Protein 4XJW (pdb70)

Organism: Streptococcus pneumoniae serotype 4 (strain ATCC BAA-334 / TIGR4) (NCBI:txid170187)

Foldseek 3Di:
DFFQAKDFPFFQDLDKDFPQVSPLVSQDDQKKKKKFWWAAQPKDQKAFFKKWAQQAPPFQFQIWTWMAGPLLKTWIWHGAVVVPDTDIDIAGQQDFHDALHGTFTKIKMWIQAPVQQWIWIHIQLRTFDIDHDPDHDRNSPRPRTRTIIGQFYRHNNDTHRGIGITTGMMGMHNHGDDNVVVNPPDGRDQFFDQDFDPAPQNQQDKDQKAWDQAPLLKIKMKIWRFHQFPDFPVAATFIKMWIDNPLPPDIDRIDTQGHDFLADSHNDQQDQDPVANPAGQAFDKYWAFKAWDAFPPLRKIKMKIKTFFTRAGPVPAQFFFAQWDDDPNDTWGFKDFPPDPDGQWTQDPPQFIAGNVVRGTAQWGADLLQFIDGVNHFDKDFHWYWDCVVVHIDIDGDPDIDTAHQSGPPHRIHTHRHMWMWMWIDPPSNPHIDRIDTAGAAPDRTGYHFHWQHYYWDQADPARKIWTWTHDFFWIWIWIDRDRPPHTHTATDGAPGGPAPWRWEWEALDHQKIKIWTWGQPQWIKIWIGNHNRNHIDYIDTDDPAGDANNTAHKYKYWQPDDDPNFTKMWIWAQRDHPFQFFIWIWIWGADPVPRDTDRDWIAGRGRRSWHWGYKYWDQRPVRKIKIFTQRHGPVDSSNIRTTPRGIMRIGHVVSTD

Structure (mmCIF, N/CA/C/O backbone):
data_4XJW
#
_entry.id   4XJW
#
_cell.length_a   75.950
_cell.length_b   82.850
_cell.length_c   116.580
_cell.angle_alpha   90.000
_cell.angle_beta   90.000
_cell.angle_gamma   90.000
#
_symmetry.space_group_name_H-M   'P 21 21 21'
#
loop_
_entity.id
_entity.type
_entity.pdbx_description
1 polymer 'Sialidase B'
2 non-polymer '(1s,3R,4S)-1-[(cyclohexylamino)methyl]-3,4-dihydroxycyclopentanesulfonic acid'
3 non-polymer 'DIMETHYL SULFOXIDE'
4 non-polymer 'PHOSPHATE ION'
5 water water
#
loop_
_atom_site.group_PDB
_atom_site.id
_atom_site.type_symbol
_atom_site.label_atom_id
_atom_site.label_alt_id
_atom_site.label_comp_id
_atom_site.label_asym_id
_atom_site.label_entity_id
_atom_site.label_seq_id
_atom_site.pdbx_PDB_ins_code
_atom_site.Cartn_x
_atom_site.Cartn_y
_atom_site.Cartn_z
_atom_site.occupancy
_atom_site.B_iso_or_equiv
_atom_site.auth_seq_id
_atom_site.auth_comp_id
_atom_site.auth_asym_id
_atom_site.auth_atom_id
_atom_site.pdbx_PDB_model_num
ATOM 1 N N . ILE A 1 1 ? -37.850 -22.383 27.154 1.00 37.09 39 ILE A N 1
ATOM 2 C CA . ILE A 1 1 ? -38.878 -22.007 26.187 1.00 39.65 39 ILE A CA 1
ATOM 3 C C . ILE A 1 1 ? -38.341 -21.963 24.758 1.00 40.55 39 ILE A C 1
ATOM 4 O O . ILE A 1 1 ? -37.162 -22.230 24.510 1.00 41.92 39 ILE A O 1
ATOM 9 N N . SER A 1 2 ? -39.225 -21.619 23.826 1.00 37.59 40 SER A N 1
ATOM 10 C CA . SER A 1 2 ? -38.855 -21.418 22.436 1.00 39.88 40 SER A CA 1
ATOM 11 C C . SER A 1 2 ? -38.717 -19.925 22.173 1.00 36.20 40 SER A C 1
ATOM 12 O O . SER A 1 2 ? -39.412 -19.111 22.785 1.00 34.68 40 SER A O 1
ATOM 15 N N . PRO A 1 3 ? -37.814 -19.555 21.259 1.00 35.50 41 PRO A N 1
ATOM 16 C CA . PRO A 1 3 ? -37.689 -18.144 20.884 1.00 29.34 41 PRO A CA 1
ATOM 17 C C . PRO A 1 3 ? -38.942 -17.631 20.174 1.00 33.90 41 PRO A C 1
ATOM 18 O O . PRO A 1 3 ? -39.551 -18.365 19.397 1.00 35.22 41 PRO A O 1
ATOM 22 N N . ILE A 1 4 ? -39.325 -16.388 20.451 1.00 29.59 42 ILE A N 1
ATOM 23 C CA . ILE A 1 4 ? -40.474 -15.776 19.795 1.00 32.51 42 ILE A CA 1
ATOM 24 C C . ILE A 1 4 ? -40.088 -15.319 18.399 1.00 31.24 42 ILE A C 1
ATOM 25 O O . ILE A 1 4 ? -40.946 -15.010 17.568 1.00 32.61 42 ILE A O 1
ATOM 30 N N . PHE A 1 5 ? -38.782 -15.264 18.159 1.00 27.24 43 PHE A N 1
ATOM 31 C CA . PHE A 1 5 ? -38.242 -14.894 16.862 1.00 24.13 43 PHE A CA 1
ATOM 32 C C . PHE A 1 5 ? -36.891 -15.569 16.697 1.00 28.64 43 PHE A C 1
ATOM 33 O O . PHE A 1 5 ? -36.138 -15.718 17.665 1.00 26.46 43 PHE A O 1
ATOM 41 N N . GLN A 1 6 ? -36.595 -15.981 15.470 1.00 26.79 44 GLN A N 1
ATOM 42 C CA . GLN A 1 6 ? -35.332 -16.617 15.168 1.00 24.99 44 GLN A CA 1
ATOM 43 C C . GLN A 1 6 ? -35.039 -16.522 13.682 1.00 32.51 44 GLN A C 1
ATOM 44 O O . GLN A 1 6 ? -35.798 -17.034 12.858 1.00 33.64 44 GLN A O 1
ATOM 50 N N . GLY A 1 7 ? -33.941 -15.855 13.340 1.00 25.83 45 GLY A N 1
ATOM 51 C CA . GLY A 1 7 ? -33.570 -15.665 11.949 1.00 27.62 45 GLY A CA 1
ATOM 52 C C . GLY A 1 7 ? -32.066 -15.632 11.801 1.00 31.07 45 GLY A C 1
ATOM 53 O O . GLY A 1 7 ? -31.351 -15.483 12.792 1.00 31.41 45 GLY A O 1
ATOM 54 N N . GLY A 1 8 ? -31.573 -15.758 10.575 1.00 27.86 46 GLY A N 1
ATOM 55 C CA . GLY A 1 8 ? -30.138 -15.787 10.382 1.00 27.43 46 GLY A CA 1
ATOM 56 C C . GLY A 1 8 ? -29.622 -15.472 8.995 1.00 32.13 46 GLY A C 1
ATOM 57 O O . GLY A 1 8 ? -30.387 -15.127 8.098 1.00 33.95 46 GLY A O 1
ATOM 58 N N . SER A 1 9 ? -28.306 -15.601 8.837 1.00 27.85 47 SER A N 1
ATOM 59 C CA . SER A 1 9 ? -27.614 -15.259 7.603 1.00 32.31 47 SER A CA 1
ATOM 60 C C . SER A 1 9 ? -27.954 -13.837 7.176 1.00 28.96 47 SER A C 1
ATOM 61 O O . SER A 1 9 ? -28.369 -13.602 6.039 1.00 38.30 47 SER A O 1
ATOM 64 N N . TYR A 1 10 ? -27.801 -12.896 8.107 1.00 21.49 48 TYR A N 1
ATOM 65 C CA . TYR A 1 10 ? -27.985 -11.479 7.809 1.00 23.05 48 TYR A CA 1
ATOM 66 C C . TYR A 1 10 ? -26.643 -10.823 7.521 1.00 26.78 48 TYR A C 1
ATOM 67 O O . TYR A 1 10 ? -25.749 -10.821 8.367 1.00 26.45 48 TYR A O 1
ATOM 76 N N . GLN A 1 11 ? -26.505 -10.271 6.323 1.00 23.07 49 GLN A N 1
ATOM 77 C CA . GLN A 1 11 ? -25.323 -9.508 5.981 1.00 20.82 49 GLN A CA 1
ATOM 78 C C . GLN A 1 11 ? -25.556 -8.058 6.371 1.00 25.19 49 GLN A C 1
ATOM 79 O O . GLN A 1 11 ? -26.508 -7.433 5.907 1.00 28.59 49 GLN A O 1
ATOM 85 N N . LEU A 1 12 ? -24.701 -7.540 7.245 1.00 25.33 50 LEU A N 1
ATOM 86 C CA . LEU A 1 12 ? -24.761 -6.143 7.639 1.00 23.68 50 LEU A CA 1
ATOM 87 C C . LEU A 1 12 ? -23.724 -5.379 6.824 1.00 23.99 50 LEU A C 1
ATOM 88 O O . LEU A 1 12 ? -22.530 -5.398 7.130 1.00 21.48 50 LEU A O 1
ATOM 93 N N . ASN A 1 13 ? -24.178 -4.731 5.755 1.00 24.83 51 ASN A N 1
ATOM 94 C CA . ASN A 1 13 ? -23.277 -3.958 4.918 1.00 28.60 51 ASN A CA 1
ATOM 95 C C . ASN A 1 13 ? -23.652 -2.487 4.914 1.00 27.84 51 ASN A C 1
ATOM 96 O O . ASN A 1 13 ? -24.128 -1.965 3.905 1.00 28.64 51 ASN A O 1
ATOM 101 N N . ASN A 1 14 ? -23.421 -1.830 6.049 1.00 23.31 52 ASN A N 1
ATOM 102 C CA . ASN A 1 14 ? -23.783 -0.428 6.249 1.00 22.84 52 ASN A CA 1
ATOM 103 C C . ASN A 1 14 ? -25.179 -0.099 5.740 1.00 24.64 52 ASN A C 1
ATOM 104 O O . ASN A 1 14 ? -25.383 0.875 5.016 1.00 24.24 52 ASN A O 1
ATOM 109 N N . LYS A 1 15 ? -26.132 -0.944 6.115 1.00 22.36 53 LYS A N 1
ATOM 110 C CA . LYS A 1 15 ? -27.524 -0.765 5.734 1.00 24.67 53 LYS A CA 1
ATOM 111 C C . LYS A 1 15 ? -28.422 -1.541 6.680 1.00 25.72 53 LYS A C 1
ATOM 112 O O . LYS A 1 15 ? -28.308 -2.761 6.790 1.00 25.08 53 LYS A O 1
ATOM 118 N N . SER A 1 16 ? -29.312 -0.825 7.360 1.00 21.82 54 SER A N 1
ATOM 119 C CA . SER A 1 16 ? -30.193 -1.430 8.344 1.00 21.43 54 SER A CA 1
ATOM 120 C C . SER A 1 16 ? -31.106 -2.472 7.710 1.00 27.95 54 SER A C 1
ATOM 121 O O . SER A 1 16 ? -31.484 -2.362 6.541 1.00 29.06 54 SER A O 1
ATOM 124 N N . ILE A 1 17 ? -31.441 -3.491 8.491 1.00 22.41 55 ILE A N 1
ATOM 125 C CA . ILE A 1 17 ? -32.415 -4.495 8.096 1.00 20.58 55 ILE A CA 1
ATOM 126 C C . ILE A 1 17 ? -33.580 -4.416 9.079 1.00 26.60 55 ILE A C 1
ATOM 127 O O . ILE A 1 17 ? -33.377 -4.538 10.287 1.00 21.06 55 ILE A O 1
ATOM 132 N N . ASP A 1 18 ? -34.784 -4.174 8.560 1.00 19.65 56 ASP A N 1
ATOM 133 C CA . ASP A 1 18 ? -35.991 -4.065 9.371 1.00 18.93 56 ASP A CA 1
ATOM 134 C C . ASP A 1 18 ? -36.536 -5.459 9.640 1.00 21.25 56 ASP A C 1
ATOM 135 O O . ASP A 1 18 ? -36.767 -6.225 8.703 1.00 22.66 56 ASP A O 1
ATOM 140 N N . ILE A 1 19 ? -36.724 -5.797 10.915 1.00 22.02 57 ILE A N 1
ATOM 141 C CA . ILE A 1 19 ? -37.358 -7.060 11.294 1.00 20.06 57 ILE A CA 1
ATOM 142 C C . ILE A 1 19 ? -38.591 -6.811 12.169 1.00 20.99 57 ILE A C 1
ATOM 143 O O . ILE A 1 19 ? -39.013 -7.676 12.944 1.00 22.55 57 ILE A O 1
ATOM 148 N N . SER A 1 20 ? -39.169 -5.619 12.026 1.00 20.53 58 SER A N 1
ATOM 149 C CA . SER A 1 20 ? -40.302 -5.189 12.843 1.00 20.79 58 SER A CA 1
ATOM 150 C C . SER A 1 20 ? -41.499 -6.138 12.799 1.00 24.78 58 SER A C 1
ATOM 151 O O . SER A 1 20 ? -42.039 -6.508 13.841 1.00 27.62 58 SER A O 1
ATOM 154 N N . SER A 1 21 ? -41.910 -6.530 11.597 1.00 26.26 59 SER A N 1
ATOM 155 C CA . SER A 1 21 ? -43.101 -7.358 11.436 1.00 30.05 59 SER A CA 1
ATOM 156 C C . SER A 1 21 ? -42.934 -8.737 12.072 1.00 32.12 59 SER A C 1
ATOM 157 O O . SER A 1 21 ? -43.913 -9.369 12.477 1.00 34.05 59 SER A O 1
ATOM 160 N N . LEU A 1 22 ? -41.688 -9.191 12.163 1.00 30.15 60 LEU A N 1
ATOM 161 C CA . LEU A 1 22 ? -41.383 -10.528 12.660 1.00 32.90 60 LEU A CA 1
ATOM 162 C C . LEU A 1 22 ? -41.233 -10.576 14.179 1.00 28.09 60 LEU A C 1
ATOM 163 O O . LEU A 1 22 ? -41.116 -11.653 14.763 1.00 33.29 60 LEU A O 1
ATOM 168 N N . LEU A 1 23 ? -41.246 -9.411 14.820 1.00 29.11 61 LEU A N 1
ATOM 169 C CA . LEU A 1 23 ? -40.797 -9.328 16.205 1.00 23.52 61 LEU A CA 1
ATOM 170 C C . LEU A 1 23 ? -41.698 -8.503 17.134 1.00 22.15 61 LEU A C 1
ATOM 171 O O . LEU A 1 23 ? -42.003 -8.931 18.244 1.00 23.17 61 LEU A O 1
ATOM 176 N N . LEU A 1 24 ? -42.143 -7.332 16.684 1.00 25.97 62 LEU A N 1
ATOM 177 C CA . LEU A 1 24 ? -42.787 -6.382 17.595 1.00 22.90 62 LEU A CA 1
ATOM 178 C C . LEU A 1 24 ? -44.090 -6.844 18.260 1.00 29.32 62 LEU A C 1
ATOM 179 O O . LEU A 1 24 ? -44.336 -6.541 19.431 1.00 27.65 62 LEU A O 1
ATOM 184 N N . ASP A 1 25 ? -44.923 -7.573 17.528 1.00 29.93 63 ASP A N 1
ATOM 185 C CA . ASP A 1 25 ? -46.159 -8.082 18.118 1.00 31.65 63 ASP A CA 1
ATOM 186 C C . ASP A 1 25 ? -45.897 -9.226 19.103 1.00 31.40 63 ASP A C 1
ATOM 187 O O . ASP A 1 25 ? -46.726 -9.521 19.970 1.00 32.36 63 ASP A O 1
ATOM 192 N N . LYS A 1 26 ? -44.732 -9.855 18.976 1.00 31.07 64 LYS A N 1
ATOM 193 C CA . LYS A 1 26 ? -44.376 -10.998 19.809 1.00 31.37 64 LYS A CA 1
ATOM 194 C C . LYS A 1 26 ? -43.769 -10.571 21.141 1.00 28.32 64 LYS A C 1
ATOM 195 O O . LYS A 1 26 ? -43.774 -11.341 22.101 1.00 29.13 64 LYS A O 1
ATOM 201 N N . LEU A 1 27 ? -43.215 -9.360 21.191 1.00 22.00 65 LEU A N 1
ATOM 202 C CA . LEU A 1 27 ? -42.591 -8.880 22.419 1.00 19.01 65 LEU A CA 1
ATOM 203 C C . LEU A 1 27 ? -43.633 -8.754 23.517 1.00 26.95 65 LEU A C 1
ATOM 204 O O . LEU A 1 27 ? -44.628 -8.052 23.354 1.00 28.84 65 LEU A O 1
ATOM 209 N N . SER A 1 28 ? -43.396 -9.439 24.632 1.00 21.87 66 SER A N 1
ATOM 210 C CA . SER A 1 28 ? -44.399 -9.581 25.677 1.00 18.93 66 SER A CA 1
ATOM 211 C C . SER A 1 28 ? -43.760 -9.711 27.052 1.00 17.41 66 SER A C 1
ATOM 212 O O . SER A 1 28 ? -42.797 -10.459 27.224 1.00 17.38 66 SER A O 1
ATOM 215 N N . GLY A 1 29 ? -44.307 -9.000 28.035 1.00 17.46 67 GLY A N 1
ATOM 216 C CA . GLY A 1 29 ? -43.789 -9.087 29.382 1.00 16.48 67 GLY A CA 1
ATOM 217 C C . GLY A 1 29 ? -42.553 -8.221 29.500 1.00 17.46 67 GLY A C 1
ATOM 218 O O . GLY A 1 29 ? -42.104 -7.617 28.515 1.00 18.14 67 GLY A O 1
ATOM 219 N N . GLU A 1 30 ? -41.992 -8.175 30.702 1.00 18.96 68 GLU A N 1
ATOM 220 C CA . GLU A 1 30 ? -40.937 -7.217 31.000 1.00 17.91 68 GLU A CA 1
ATOM 221 C C . GLU A 1 30 ? -39.530 -7.802 30.995 1.00 19.61 68 GLU A C 1
ATOM 222 O O . GLU A 1 30 ? -38.552 -7.072 31.199 1.00 20.65 68 GLU A O 1
ATOM 228 N N . SER A 1 31 ? -39.426 -9.103 30.760 1.00 19.11 69 SER A N 1
ATOM 229 C CA . SER A 1 31 ? -38.128 -9.763 30.724 1.00 16.55 69 SER A CA 1
ATOM 230 C C . SER A 1 31 ? -37.842 -10.357 29.354 1.00 17.26 69 SER A C 1
ATOM 231 O O . SER A 1 31 ? -38.699 -11.016 28.760 1.00 18.11 69 SER A O 1
ATOM 234 N N . GLN A 1 32 ? -36.626 -10.143 28.862 1.00 16.35 70 GLN A N 1
ATOM 235 C CA . GLN A 1 32 ? -36.237 -10.643 27.546 1.00 15.12 70 GLN A C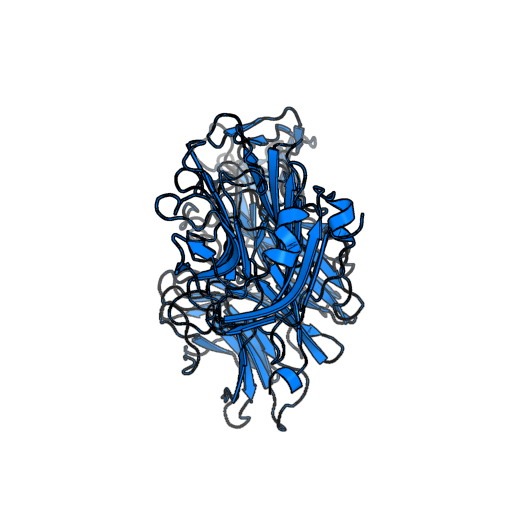A 1
ATOM 236 C C . GLN A 1 32 ? -34.800 -11.138 27.551 1.00 15.61 70 GLN A C 1
ATOM 237 O O . GLN A 1 32 ? -33.973 -10.685 28.342 1.00 17.41 70 GLN A O 1
ATOM 243 N N . THR A 1 33 ? -34.514 -12.073 26.657 1.00 14.91 71 THR A N 1
ATOM 244 C CA . THR A 1 33 ? -33.152 -12.520 26.429 1.00 13.35 71 THR A CA 1
ATOM 245 C C . THR A 1 33 ? -32.898 -12.460 24.941 1.00 17.03 71 THR A C 1
ATOM 246 O O . THR A 1 33 ? -33.725 -12.918 24.151 1.00 16.61 71 THR A O 1
ATOM 250 N N . VAL A 1 34 ? -31.763 -11.879 24.560 1.00 14.60 72 VAL A N 1
ATOM 251 C CA . VAL A 1 34 ? -31.342 -11.845 23.164 1.00 15.00 72 VAL A CA 1
ATOM 252 C C . VAL A 1 34 ? -30.128 -12.756 23.014 1.00 17.80 72 VAL A C 1
ATOM 253 O O . VAL A 1 34 ? -29.166 -12.637 23.770 1.00 14.65 72 VAL A O 1
ATOM 257 N N . VAL A 1 35 ? -30.181 -13.687 22.063 1.00 13.16 73 VAL A N 1
ATOM 258 C CA . VAL A 1 35 ? -29.018 -14.500 21.738 1.00 12.86 73 VAL A CA 1
ATOM 259 C C . VAL A 1 35 ? -28.602 -14.200 20.310 1.00 18.17 73 VAL A C 1
ATOM 260 O O . VAL A 1 35 ? -29.416 -14.278 19.384 1.00 21.51 73 VAL A O 1
ATOM 264 N N . MET A 1 36 ? -27.342 -13.824 20.133 1.00 15.15 74 MET A N 1
ATOM 265 C CA . MET A 1 36 ? -26.854 -13.379 18.833 1.00 18.32 74 MET A CA 1
ATOM 266 C C . MET A 1 36 ? -25.513 -14.021 18.525 1.00 19.04 74 MET A C 1
ATOM 267 O O . MET A 1 36 ? -24.556 -13.854 19.278 1.00 20.76 74 MET A O 1
ATOM 272 N N . LYS A 1 37 ? -25.445 -14.765 17.428 1.00 15.73 75 LYS A N 1
ATOM 273 C CA . LYS A 1 37 ? -24.169 -15.242 16.913 1.00 14.15 75 LYS A CA 1
ATOM 274 C C . LYS A 1 37 ? -23.773 -14.353 15.746 1.00 17.59 75 LYS A C 1
ATOM 275 O O . LYS A 1 37 ? -24.506 -14.254 14.754 1.00 19.09 75 LYS A O 1
ATOM 281 N N . PHE A 1 38 ? -22.636 -13.672 15.869 1.00 13.41 76 PHE A N 1
ATOM 282 C CA . PHE A 1 38 ? -22.272 -12.672 14.870 1.00 14.76 76 PHE A CA 1
ATOM 283 C C . PHE A 1 38 ? -20.774 -12.587 14.614 1.00 14.95 76 PHE A C 1
ATOM 284 O O . PHE A 1 38 ? -19.948 -12.946 15.467 1.00 15.40 76 PHE A O 1
ATOM 292 N N . LYS A 1 39 ? -20.435 -12.096 13.429 1.00 14.15 77 LYS A N 1
ATOM 293 C CA . LYS A 1 39 ? -19.056 -11.897 13.035 1.00 13.92 77 LYS A CA 1
ATOM 294 C C . LYS A 1 39 ? -18.863 -10.439 12.698 1.00 15.42 77 LYS A C 1
ATOM 295 O O . LYS A 1 39 ? -19.760 -9.797 12.137 1.00 16.78 77 LYS A O 1
ATOM 301 N N . ALA A 1 40 ? -17.695 -9.908 13.044 1.00 15.35 78 ALA A N 1
ATOM 302 C CA . ALA A 1 40 ? -17.335 -8.546 12.680 1.00 13.83 78 ALA A CA 1
ATOM 303 C C . ALA A 1 40 ? -15.825 -8.440 12.643 1.00 16.85 78 ALA A C 1
ATOM 304 O O . ALA A 1 40 ? -15.190 -8.145 13.657 1.00 17.08 78 ALA A O 1
ATOM 306 N N . ASP A 1 41 ? -15.249 -8.682 11.473 1.00 18.07 79 ASP A N 1
ATOM 307 C CA . ASP A 1 41 ? -13.802 -8.645 11.335 1.00 18.10 79 ASP A CA 1
ATOM 308 C C . ASP A 1 41 ? -13.316 -7.337 10.720 1.00 19.35 79 ASP A C 1
ATOM 309 O O . ASP A 1 41 ? -12.112 -7.079 10.665 1.00 26.26 79 ASP A O 1
ATOM 314 N N . LYS A 1 42 ? -14.258 -6.514 10.263 1.00 17.22 80 LYS A N 1
ATOM 315 C CA . LYS A 1 42 ? -13.954 -5.159 9.807 1.00 20.95 80 LYS A CA 1
ATOM 316 C C . LYS A 1 42 ? -15.001 -4.170 10.319 1.00 20.96 80 LYS A C 1
ATOM 317 O O . LYS A 1 42 ? -15.650 -3.474 9.528 1.00 25.08 80 LYS A O 1
ATOM 323 N N . PRO A 1 43 ? -15.165 -4.086 11.653 1.00 17.62 81 PRO A N 1
ATOM 324 C CA . PRO A 1 43 ? -16.236 -3.242 12.199 1.00 15.73 81 PRO A CA 1
ATOM 325 C C . PRO A 1 43 ? -15.978 -1.751 12.011 1.00 15.60 81 PRO A C 1
ATOM 326 O O . PRO A 1 43 ? -14.829 -1.323 11.943 1.00 19.09 81 PRO A O 1
ATOM 330 N N . ASN A 1 44 ? -17.051 -0.971 11.943 1.00 16.70 82 ASN A N 1
ATOM 331 C CA . ASN A 1 44 ? -16.934 0.483 12.003 1.00 18.82 82 ASN A CA 1
ATOM 332 C C . ASN A 1 44 ? -16.566 0.880 13.435 1.00 18.96 82 ASN A C 1
ATOM 333 O O . ASN A 1 44 ? -16.633 0.038 14.336 1.00 18.29 82 ASN A O 1
ATOM 338 N N . SER A 1 45 ? -16.173 2.135 13.663 1.00 19.46 83 SER A N 1
ATOM 339 C CA . SER A 1 45 ? -15.692 2.534 14.990 1.00 18.05 83 SER A CA 1
ATOM 340 C C . SER A 1 45 ? -16.739 2.326 16.096 1.00 15.78 83 SER A C 1
ATOM 341 O O . SER A 1 45 ? -16.402 1.898 17.205 1.00 16.71 83 SER A O 1
ATOM 344 N N . LEU A 1 46 ? -17.999 2.610 15.773 1.00 17.13 84 LEU A N 1
ATOM 345 C CA . LEU A 1 46 ? -19.134 2.379 16.668 1.00 14.22 84 LEU A CA 1
ATOM 346 C C . LEU A 1 46 ? -20.305 1.910 15.819 1.00 16.63 84 LEU A C 1
ATOM 347 O O . LEU A 1 46 ? -20.689 2.589 14.865 1.00 18.25 84 LEU A O 1
ATOM 352 N N . GLN A 1 47 ? -20.864 0.747 16.148 1.00 14.05 85 GLN A N 1
ATOM 353 C CA . GLN A 1 47 ? -21.967 0.202 15.369 1.00 15.69 85 GLN A CA 1
ATOM 354 C C . GLN A 1 47 ? -22.956 -0.580 16.218 1.00 16.93 85 GLN A C 1
ATOM 355 O O . GLN A 1 47 ? -22.560 -1.297 17.142 1.00 13.94 85 GLN A O 1
ATOM 361 N N . ALA A 1 48 ? -24.244 -0.415 15.908 1.00 15.28 86 ALA A N 1
ATOM 362 C CA . ALA A 1 48 ? -25.301 -1.170 16.572 1.00 16.59 86 ALA A CA 1
ATOM 363 C C . ALA A 1 48 ? -25.525 -2.495 15.859 1.00 17.11 86 ALA A C 1
ATOM 364 O O . ALA A 1 48 ? -25.614 -2.541 14.626 1.00 18.28 86 ALA A O 1
ATOM 366 N N . LEU A 1 49 ? -25.609 -3.576 16.629 1.00 15.08 87 LEU A N 1
ATOM 367 C CA . LEU A 1 49 ? -25.912 -4.875 16.064 1.00 16.06 87 LEU A CA 1
ATOM 368 C C . LEU A 1 49 ? -27.426 -5.093 16.028 1.00 16.32 87 LEU A C 1
ATOM 369 O O . LEU A 1 49 ? -27.963 -5.672 15.079 1.00 16.23 87 LEU A O 1
ATOM 374 N N . PHE A 1 50 ? -28.108 -4.607 17.060 1.00 15.07 88 PHE A N 1
ATOM 375 C CA . PHE A 1 50 ? -29.541 -4.809 17.229 1.00 13.87 88 PHE A CA 1
ATOM 376 C C . PHE A 1 50 ? -30.118 -3.569 17.870 1.00 17.93 88 PHE A C 1
ATOM 377 O O . PHE A 1 50 ? -29.526 -3.016 18.800 1.00 16.87 88 PHE A O 1
ATOM 385 N N . GLY A 1 51 ? -31.266 -3.127 17.361 1.00 17.64 89 GLY A N 1
ATOM 386 C CA . GLY A 1 51 ? -31.956 -1.972 17.903 1.00 18.68 89 GLY A CA 1
ATOM 387 C C . GLY A 1 51 ? -33.457 -2.184 18.008 1.00 17.78 89 GLY A C 1
ATOM 388 O O . GLY A 1 51 ? -34.077 -2.831 17.154 1.00 21.41 89 GLY A O 1
ATOM 389 N N . LEU A 1 52 ? -34.031 -1.669 19.088 1.00 14.66 90 LEU A N 1
ATOM 390 C CA . LEU A 1 52 ? -35.476 -1.583 19.256 1.00 14.66 90 LEU A CA 1
ATOM 391 C C . LEU A 1 52 ? -35.773 -0.128 19.562 1.00 15.72 90 LEU A C 1
ATOM 392 O O . LEU A 1 52 ? -35.337 0.384 20.597 1.00 18.72 90 LEU A O 1
ATOM 397 N N . SER A 1 53 ? -36.505 0.560 18.695 1.00 16.08 91 SER A N 1
ATOM 398 C CA . SER A 1 53 ? -36.660 1.990 18.918 1.00 17.15 91 SER A CA 1
ATOM 399 C C . SER A 1 53 ? -38.049 2.534 18.652 1.00 17.54 91 SER A C 1
ATOM 400 O O . SER A 1 53 ? -38.807 1.981 17.864 1.00 17.85 91 SER A O 1
ATOM 403 N N . ASN A 1 54 ? -38.362 3.645 19.313 1.00 17.86 92 ASN A N 1
ATOM 404 C CA . ASN A 1 54 ? -39.422 4.527 18.855 1.00 22.10 92 ASN A CA 1
ATOM 405 C C . ASN A 1 54 ? -38.791 5.369 17.756 1.00 17.60 92 ASN A C 1
ATOM 406 O O . ASN A 1 54 ? -37.900 6.179 18.021 1.00 18.62 92 ASN A O 1
ATOM 411 N N . SER A 1 55 ? -39.243 5.175 16.522 1.00 20.57 93 SER A N 1
ATOM 412 C CA . SER A 1 55 ? -38.610 5.821 15.379 1.00 17.94 93 SER A CA 1
ATOM 413 C C . SER A 1 55 ? -39.230 7.169 15.012 1.00 19.47 93 SER A C 1
ATOM 414 O O . SER A 1 55 ? -38.842 7.775 14.020 1.00 19.63 93 SER A O 1
ATOM 417 N N . LYS A 1 56 ? -40.186 7.637 15.807 1.00 19.81 94 LYS A N 1
ATOM 418 C CA . LYS A 1 56 ? -40.918 8.857 15.463 1.00 23.97 94 LYS A CA 1
ATOM 419 C C . LYS A 1 56 ? -40.140 10.131 15.763 1.00 23.13 94 LYS A C 1
ATOM 420 O O . LYS A 1 56 ? -39.309 10.171 16.674 1.00 21.36 94 LYS A O 1
ATOM 426 N N . ALA A 1 57 ? -40.420 11.180 14.992 1.00 23.19 95 ALA A N 1
ATOM 427 C CA . ALA A 1 57 ? -39.837 12.490 15.255 1.00 20.39 95 ALA A CA 1
ATOM 428 C C . ALA A 1 57 ? -40.171 12.891 16.685 1.00 17.20 95 ALA A C 1
ATOM 429 O O . ALA A 1 57 ? -41.292 12.676 17.140 1.00 20.84 95 ALA A O 1
ATOM 431 N N . GLY A 1 58 ? -39.194 13.446 17.397 1.00 16.97 96 GLY A N 1
ATOM 432 C CA . GLY A 1 58 ? -39.402 13.866 18.773 1.00 19.11 96 GLY A CA 1
ATOM 433 C C . GLY A 1 58 ? -39.080 12.808 19.818 1.00 20.87 96 GLY A C 1
ATOM 434 O O . GLY A 1 58 ? -39.115 13.093 21.017 1.00 18.86 96 GLY A O 1
ATOM 435 N N . PHE A 1 59 ? -38.777 11.586 19.378 1.00 19.88 97 PHE A N 1
ATOM 436 C CA . PHE A 1 59 ? -38.529 10.489 20.319 1.00 19.22 97 PHE A CA 1
ATOM 437 C C . PHE A 1 59 ? -37.184 9.804 20.084 1.00 16.28 97 PHE A C 1
ATOM 438 O O . PHE A 1 59 ? -37.070 8.581 20.244 1.00 17.63 97 PHE A O 1
ATOM 446 N N . LYS A 1 60 ? -36.168 10.582 19.717 1.00 16.80 98 LYS A N 1
ATOM 447 C CA . LYS A 1 60 ? -34.893 9.997 19.325 1.00 18.41 98 LYS A CA 1
ATOM 448 C C . LYS A 1 60 ? -34.161 9.343 20.493 1.00 19.13 98 LYS A C 1
ATOM 449 O O . LYS A 1 60 ? -33.256 8.545 20.273 1.00 18.10 98 LYS A O 1
ATOM 455 N N . ASN A 1 61 ? -34.546 9.676 21.724 1.00 15.00 99 ASN A N 1
ATOM 456 C CA . ASN A 1 61 ? -33.923 9.071 22.901 1.00 19.05 99 ASN A CA 1
ATOM 457 C C . ASN A 1 61 ? -34.777 7.982 23.533 1.00 15.70 99 ASN A C 1
ATOM 458 O O . ASN A 1 61 ? -34.706 7.734 24.737 1.00 16.87 99 ASN A O 1
ATOM 463 N N . ASN A 1 62 ? -35.600 7.339 22.711 1.00 13.23 100 ASN A N 1
ATOM 464 C CA . ASN A 1 62 ? -36.396 6.219 23.158 1.00 14.87 100 ASN A CA 1
ATOM 465 C C . ASN A 1 62 ? -35.984 4.984 22.382 1.00 16.65 100 ASN A C 1
ATOM 466 O O . ASN A 1 62 ? -36.564 4.682 21.333 1.00 17.32 100 ASN A O 1
ATOM 471 N N . TYR A 1 63 ? -34.975 4.271 22.883 1.00 13.22 101 TYR A N 1
ATOM 472 C CA . TYR A 1 63 ? -34.511 3.062 22.210 1.00 16.22 101 TYR A CA 1
ATOM 473 C C . TYR A 1 63 ? -33.672 2.166 23.095 1.00 15.80 101 TYR A C 1
ATOM 474 O O . TYR A 1 63 ? -33.135 2.596 24.120 1.00 14.83 101 TYR A O 1
ATOM 483 N N . PHE A 1 64 ? -33.593 0.911 22.665 1.00 13.59 102 PHE A N 1
ATOM 484 C CA . PHE A 1 64 ? -32.679 -0.079 23.202 1.00 14.49 102 PHE A CA 1
ATOM 485 C C . PHE A 1 64 ? -31.721 -0.462 22.092 1.00 14.18 102 PHE A C 1
ATOM 486 O O . PHE A 1 64 ? -32.121 -0.615 20.935 1.00 16.66 102 PHE A O 1
ATOM 494 N N . SER A 1 65 ? -30.452 -0.625 22.431 1.00 12.70 103 SER A N 1
ATOM 495 C CA . SER A 1 65 ? -29.493 -1.061 21.433 1.00 13.10 103 SER A CA 1
ATOM 496 C C . SER A 1 65 ? -28.451 -1.966 22.058 1.00 13.28 103 SER A C 1
ATOM 497 O O . SER A 1 65 ? -28.123 -1.817 23.240 1.00 14.17 103 SER A O 1
ATOM 500 N N . ILE A 1 66 ? -27.980 -2.932 21.271 1.00 11.45 104 ILE A N 1
ATOM 501 C CA . ILE A 1 66 ? -26.763 -3.671 21.579 1.00 11.08 104 ILE A CA 1
ATOM 502 C C . ILE A 1 66 ? -25.708 -3.162 20.600 1.00 13.79 104 ILE A C 1
ATOM 503 O O . ILE A 1 66 ? -25.877 -3.275 19.384 1.00 13.60 104 ILE A O 1
ATOM 508 N N . PHE A 1 67 ? -24.630 -2.580 21.117 1.00 11.83 105 PHE A N 1
ATOM 509 C CA . PHE A 1 67 ? -23.609 -1.997 20.240 1.00 12.15 105 PHE A CA 1
ATOM 510 C C . PHE A 1 67 ? -22.220 -2.567 20.503 1.00 9.97 105 PHE A C 1
ATOM 511 O O . PHE A 1 67 ? -21.981 -3.220 21.533 1.00 10.18 105 PHE A O 1
ATOM 519 N N . MET A 1 68 ? -21.313 -2.319 19.562 1.00 9.34 106 MET A N 1
ATOM 520 C CA . MET A 1 68 ? -19.905 -2.645 19.734 1.00 10.59 106 MET A CA 1
ATOM 521 C C . MET A 1 68 ? -19.037 -1.515 19.204 1.00 12.57 106 MET A C 1
ATOM 522 O O . MET A 1 68 ? -19.510 -0.615 18.491 1.00 13.61 106 MET A O 1
ATOM 527 N N . ARG A 1 69 ? -17.761 -1.572 19.552 1.00 11.74 107 ARG A N 1
ATOM 528 C CA . ARG A 1 69 ? -16.777 -0.613 19.064 1.00 10.69 107 ARG A CA 1
ATOM 529 C C . ARG A 1 69 ? -15.640 -1.372 18.414 1.00 10.94 107 ARG A C 1
ATOM 530 O O . ARG A 1 69 ? -15.446 -2.565 18.686 1.00 13.01 107 ARG A O 1
ATOM 538 N N . ASP A 1 70 ? -14.885 -0.693 17.557 1.00 15.08 108 ASP A N 1
ATOM 539 C CA . ASP A 1 70 ? -13.787 -1.366 16.873 1.00 13.16 108 ASP A CA 1
ATOM 540 C C . ASP A 1 70 ? -12.595 -1.664 17.797 1.00 12.62 108 ASP A C 1
ATOM 541 O O . ASP A 1 70 ? -11.588 -2.212 17.359 1.00 14.00 108 ASP A O 1
ATOM 546 N N . SER A 1 71 ? -12.736 -1.305 19.072 1.00 10.84 109 SER A N 1
ATOM 547 C CA . SER A 1 71 ? -11.774 -1.646 20.116 1.00 12.48 109 SER A CA 1
ATOM 548 C C . SER A 1 71 ? -12.080 -3.024 20.674 1.00 12.45 109 SER A C 1
ATOM 549 O O . SER A 1 71 ? -11.272 -3.591 21.404 1.00 13.46 109 SER A O 1
ATOM 552 N N . GLY A 1 72 ? -13.260 -3.544 20.348 1.00 13.07 110 GLY A N 1
ATOM 553 C CA . GLY A 1 72 ? -13.699 -4.817 20.890 1.00 9.58 110 GLY A CA 1
ATOM 554 C C . GLY A 1 72 ? -14.665 -4.666 22.055 1.00 10.45 110 GLY A C 1
ATOM 555 O O . GLY A 1 72 ? -15.103 -5.671 22.621 1.00 11.05 110 GLY A O 1
ATOM 556 N N . GLU A 1 73 ? -14.990 -3.423 22.419 1.00 9.97 111 GLU A N 1
ATOM 557 C CA . GLU A 1 73 ? -15.969 -3.152 23.466 1.00 12.54 111 GLU A CA 1
ATOM 558 C C . GLU A 1 73 ? -17.370 -3.595 23.039 1.00 9.82 111 GLU A C 1
ATOM 559 O O . GLU A 1 73 ? -17.732 -3.470 21.870 1.00 11.13 111 GLU A O 1
ATOM 565 N N . ILE A 1 74 ? -18.149 -4.116 23.982 1.00 8.01 112 ILE A N 1
ATOM 566 C CA . ILE A 1 74 ? -19.559 -4.413 23.757 1.00 11.59 112 ILE A CA 1
ATOM 567 C C . ILE A 1 74 ? -20.376 -3.633 24.783 1.00 11.99 112 ILE A C 1
ATOM 568 O O . ILE A 1 74 ? -19.921 -3.411 25.909 1.00 11.46 112 ILE A O 1
ATOM 573 N N . GLY A 1 75 ? -21.583 -3.213 24.407 1.00 11.20 113 GLY A N 1
ATOM 574 C CA . GLY A 1 75 ? -22.430 -2.509 25.344 1.00 10.79 113 GLY A CA 1
ATOM 575 C C . GLY A 1 75 ? -23.887 -2.501 24.949 1.00 10.87 113 GLY A C 1
ATOM 576 O O . GLY A 1 75 ? -24.267 -3.024 23.886 1.00 11.57 113 GLY A O 1
ATOM 577 N N . VAL A 1 76 ? -24.704 -1.943 25.840 1.00 10.08 114 VAL A N 1
ATOM 578 C CA . VAL A 1 76 ? -26.113 -1.702 25.555 1.00 11.24 114 VAL A CA 1
ATOM 579 C C . VAL A 1 76 ? -26.497 -0.293 25.986 1.00 11.77 114 VAL A C 1
ATOM 580 O O . VAL A 1 76 ? -25.894 0.290 26.893 1.00 11.56 114 VAL A O 1
ATOM 584 N N . GLU A 1 77 ? -27.520 0.236 25.321 1.00 13.82 115 GLU A N 1
ATOM 585 C CA . GLU A 1 77 ? -28.188 1.452 25.740 1.00 14.27 115 GLU A CA 1
ATOM 586 C C . GLU A 1 77 ? -29.649 1.100 25.996 1.00 12.38 115 GLU A C 1
ATOM 587 O O . GLU A 1 77 ? -30.238 0.305 25.259 1.00 14.21 115 GLU A O 1
ATOM 593 N N . ILE A 1 78 ? -30.221 1.669 27.056 1.00 13.33 116 ILE A N 1
ATOM 594 C CA . ILE A 1 78 ? -31.639 1.480 27.353 1.00 11.52 116 ILE A CA 1
ATOM 595 C C . ILE A 1 78 ? -32.194 2.836 27.753 1.00 18.03 116 ILE A C 1
ATOM 596 O O . ILE A 1 78 ? -31.861 3.361 28.820 1.00 17.21 116 ILE A O 1
ATOM 601 N N . ARG A 1 79 ? -33.016 3.423 26.882 1.00 15.88 117 ARG A N 1
ATOM 602 C CA . ARG A 1 79 ? -33.373 4.833 27.025 1.00 16.70 117 ARG A CA 1
ATOM 603 C C . ARG A 1 79 ? -34.859 5.083 26.827 1.00 16.04 117 ARG A C 1
ATOM 604 O O . ARG A 1 79 ? -35.466 4.556 25.893 1.00 16.13 117 ARG A O 1
ATOM 612 N N . ASP A 1 80 ? -35.432 5.903 27.700 1.00 19.01 118 ASP A N 1
ATOM 613 C CA . ASP A 1 80 ? -36.833 6.300 27.580 1.00 16.46 118 ASP A CA 1
ATOM 614 C C . ASP A 1 80 ? -36.947 7.698 28.174 1.00 16.56 118 ASP A C 1
ATOM 615 O O . ASP A 1 80 ? -36.814 7.875 29.385 1.00 18.00 118 ASP A O 1
ATOM 620 N N . ALA A 1 81 ? -37.178 8.688 27.317 1.00 18.53 119 ALA A N 1
ATOM 621 C CA . ALA A 1 81 ? -37.171 10.086 27.735 1.00 20.64 119 ALA A CA 1
ATOM 622 C C . ALA A 1 81 ? -38.344 10.417 28.645 1.00 26.25 119 ALA A C 1
ATOM 623 O O . ALA A 1 81 ? -38.238 11.280 29.513 1.00 26.97 119 ALA A O 1
ATOM 625 N N . GLN A 1 82 ? -39.466 9.739 28.434 1.00 23.14 120 GL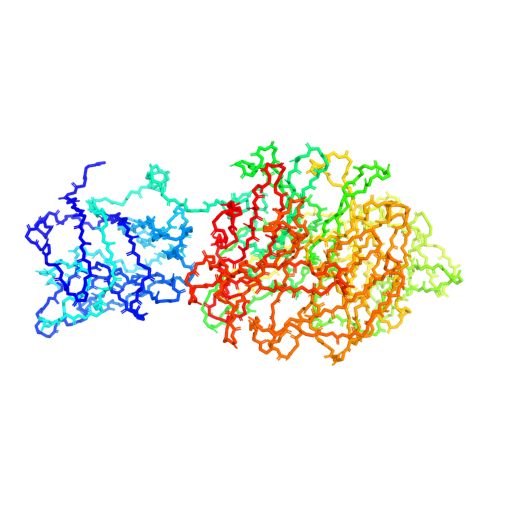N A N 1
ATOM 626 C CA . GLN A 1 82 ? -40.664 10.001 29.225 1.00 25.58 120 GLN A CA 1
ATOM 627 C C . GLN A 1 82 ? -40.561 9.401 30.625 1.00 29.06 120 GLN A C 1
ATOM 628 O O . GLN A 1 82 ? -41.235 9.850 31.551 1.00 28.94 120 GLN A O 1
ATOM 634 N N . LYS A 1 83 ? -39.725 8.375 30.773 1.00 23.85 121 LYS A N 1
ATOM 635 C CA . LYS A 1 83 ? -39.454 7.801 32.086 1.00 23.53 121 LYS A CA 1
ATOM 636 C C . LYS A 1 83 ? -38.219 8.448 32.715 1.00 20.37 121 LYS A C 1
ATOM 637 O O . LYS A 1 83 ? -37.928 8.235 33.894 1.00 25.25 121 LYS A O 1
ATOM 643 N N . GLY A 1 84 ? -37.502 9.251 31.932 1.00 20.63 122 GLY A N 1
ATOM 644 C CA . GLY A 1 84 ? -36.290 9.895 32.405 1.00 20.37 122 GLY A CA 1
ATOM 645 C C . GLY A 1 84 ? -35.166 8.909 32.674 1.00 21.49 122 GLY A C 1
ATOM 646 O O . GLY A 1 84 ? -34.346 9.108 33.575 1.00 25.03 122 GLY A O 1
ATOM 647 N N . ILE A 1 85 ? -35.135 7.836 31.890 1.00 21.04 123 ILE A N 1
ATOM 648 C CA . ILE A 1 85 ? -34.137 6.788 32.062 1.00 19.81 123 ILE A CA 1
ATOM 649 C C . ILE A 1 85 ? -33.169 6.772 30.889 1.00 20.14 123 ILE A C 1
ATOM 650 O O . ILE A 1 85 ? -33.582 6.744 29.725 1.00 19.51 123 ILE A O 1
ATOM 655 N N . ASN A 1 86 ? -31.878 6.790 31.198 1.00 17.91 124 ASN A N 1
ATOM 656 C CA . ASN A 1 86 ? -30.856 6.675 30.171 1.00 19.08 124 ASN A CA 1
ATOM 657 C C . ASN A 1 86 ? -29.701 5.821 30.653 1.00 19.49 124 ASN A C 1
ATOM 658 O O . ASN A 1 86 ? -28.735 6.325 31.224 1.00 22.26 124 ASN A O 1
ATOM 663 N N . TYR A 1 87 ? -29.805 4.525 30.410 1.00 16.64 125 TYR A N 1
ATOM 664 C CA . TYR A 1 87 ? -28.792 3.598 30.875 1.00 15.59 125 TYR A CA 1
ATOM 665 C C . TYR A 1 87 ? -27.803 3.280 29.762 1.00 15.60 125 TYR A C 1
ATOM 666 O O . TYR A 1 87 ? -28.186 3.090 28.607 1.00 14.32 125 TYR A O 1
ATOM 675 N N . LEU A 1 88 ? -26.526 3.253 30.120 1.00 13.12 126 LEU A N 1
ATOM 676 C CA . LEU A 1 88 ? -25.477 2.817 29.215 1.00 13.44 126 LEU A CA 1
ATOM 677 C C . LEU A 1 88 ? -24.566 1.891 30.007 1.00 13.42 126 LEU A C 1
ATOM 678 O O . LEU A 1 88 ? -23.958 2.313 30.996 1.00 15.00 126 LEU A O 1
ATOM 683 N N . PHE A 1 89 ? -24.497 0.628 29.587 1.00 12.65 127 PHE A N 1
ATOM 684 C CA . PHE A 1 89 ? -23.611 -0.355 30.220 1.00 15.35 127 PHE A CA 1
ATOM 685 C C . PHE A 1 89 ? -22.696 -0.941 29.168 1.00 11.89 127 PHE A C 1
ATOM 686 O O . PHE A 1 89 ? -23.135 -1.254 28.066 1.00 13.63 127 PHE A O 1
ATOM 694 N N . SER A 1 90 ? -21.424 -1.106 29.507 1.00 10.89 128 SER A N 1
ATOM 695 C CA . SER A 1 90 ? -20.485 -1.632 28.530 1.00 11.09 128 SER A CA 1
ATOM 696 C C . SER A 1 90 ? -19.259 -2.197 29.218 1.00 11.22 128 SER A C 1
ATOM 697 O O . SER A 1 90 ? -19.020 -1.932 30.399 1.00 14.08 128 SER A O 1
ATOM 700 N N . ARG A 1 91 ? -18.487 -2.989 28.480 1.00 8.46 129 ARG A N 1
ATOM 701 C CA . ARG A 1 91 ? -17.161 -3.354 28.927 1.00 10.05 129 ARG A CA 1
ATOM 702 C C . ARG A 1 91 ? -16.210 -3.440 27.744 1.00 10.74 129 ARG A C 1
ATOM 703 O O . ARG A 1 91 ? -16.531 -4.056 26.726 1.00 9.29 129 ARG A O 1
ATOM 711 N N . PRO A 1 92 ? -15.022 -2.842 27.882 1.00 9.16 130 PRO A N 1
ATOM 712 C CA . PRO A 1 92 ? -13.988 -2.987 26.851 1.00 9.00 130 PRO A CA 1
ATOM 713 C C . PRO A 1 92 ? -13.570 -4.448 26.647 1.00 9.76 130 PRO A C 1
ATOM 714 O O . PRO A 1 92 ? -13.884 -5.307 27.490 1.00 9.14 130 PRO A O 1
ATOM 718 N N . ALA A 1 93 ? -12.876 -4.700 25.533 1.00 9.24 131 ALA A N 1
ATOM 719 C CA . ALA A 1 93 ? -12.187 -5.970 25.271 1.00 8.19 131 ALA A CA 1
ATOM 720 C C . ALA A 1 93 ? -13.077 -7.177 25.517 1.00 10.45 131 ALA A C 1
ATOM 721 O O . ALA A 1 93 ? -12.707 -8.077 26.265 1.00 10.32 131 ALA A O 1
ATOM 723 N N . SER A 1 94 ? -14.247 -7.193 24.892 1.00 9.14 132 SER A N 1
ATOM 724 C CA . SER A 1 94 ? -15.195 -8.296 25.081 1.00 9.29 132 SER A CA 1
ATOM 725 C C . SER A 1 94 ? -15.322 -9.256 23.890 1.00 11.28 132 SER A C 1
ATOM 726 O O . SER A 1 94 ? -15.971 -10.297 24.014 1.00 12.23 132 SER A O 1
ATOM 729 N N . LEU A 1 95 ? -14.719 -8.912 22.749 1.00 11.08 133 LEU A N 1
ATOM 730 C CA . LEU A 1 95 ? -14.996 -9.611 21.486 1.00 10.81 133 LEU A CA 1
ATOM 731 C C . LEU A 1 95 ? -13.760 -10.207 20.830 1.00 10.26 133 LEU A C 1
ATOM 732 O O . LEU A 1 95 ? -12.637 -9.779 21.079 1.00 11.29 133 LEU A O 1
ATOM 737 N N . TRP A 1 96 ? -13.986 -11.198 19.973 1.00 11.83 134 TRP A N 1
ATOM 738 C CA . TRP A 1 96 ? -12.972 -11.660 19.035 1.00 10.12 134 TRP A CA 1
ATOM 739 C C . TRP A 1 96 ? -13.312 -11.183 17.633 1.00 9.93 134 TRP A C 1
ATOM 740 O O . TRP A 1 96 ? -14.488 -10.955 17.312 1.00 13.22 134 TRP A O 1
ATOM 751 N N . GLY A 1 97 ? -12.293 -11.033 16.795 1.00 11.93 135 GLY A N 1
ATOM 752 C CA . GLY A 1 97 ? -12.490 -10.580 15.425 1.00 14.98 135 GLY A CA 1
ATOM 753 C C . GLY A 1 97 ? -12.197 -11.675 14.414 1.00 12.79 135 GLY A C 1
ATOM 754 O O . GLY A 1 97 ? -13.093 -12.117 13.674 1.00 12.75 135 GLY A O 1
ATOM 755 N N . LYS A 1 98 ? -10.940 -12.128 14.403 1.00 11.58 136 LYS A N 1
ATOM 756 C CA . LYS A 1 98 ? -10.474 -13.167 13.482 1.00 13.54 136 LYS A CA 1
ATOM 757 C C . LYS A 1 98 ? -9.574 -14.164 14.200 1.00 12.95 136 LYS A C 1
ATOM 758 O O . LYS A 1 98 ? -8.945 -13.836 15.205 1.00 13.52 136 LYS A O 1
ATOM 764 N N . HIS A 1 99 ? -9.502 -15.377 13.654 1.00 14.14 137 HIS A N 1
ATOM 765 C CA . HIS A 1 99 ? -8.656 -16.442 14.182 1.00 14.00 137 HIS A CA 1
ATOM 766 C C . HIS A 1 99 ? -8.342 -17.362 13.010 1.00 14.54 137 HIS A C 1
ATOM 767 O O . HIS A 1 99 ? -9.252 -17.762 12.282 1.00 15.49 137 HIS A O 1
ATOM 774 N N . LYS A 1 100 ? -7.056 -17.647 12.806 1.00 14.54 138 LYS A N 1
ATOM 775 C CA . LYS A 1 100 ? -6.605 -18.542 11.735 1.00 18.11 138 LYS A CA 1
ATOM 776 C C . LYS A 1 100 ? -7.169 -18.171 10.363 1.00 18.49 138 LYS A C 1
ATOM 777 O O . LYS A 1 100 ? -7.577 -19.045 9.586 1.00 20.44 138 LYS A O 1
ATOM 783 N N . GLY A 1 101 ? -7.203 -16.871 10.090 1.00 20.04 139 GLY A N 1
ATOM 784 C CA . GLY A 1 101 ? -7.628 -16.358 8.797 1.00 25.25 139 GLY A CA 1
ATOM 785 C C . GLY A 1 101 ? -9.124 -16.354 8.535 1.00 29.56 139 GLY A C 1
ATOM 786 O O . GLY A 1 101 ? -9.548 -16.173 7.392 1.00 31.21 139 GLY A O 1
ATOM 787 N N . GLN A 1 102 ? -9.929 -16.546 9.578 1.00 20.45 140 GLN A N 1
ATOM 788 C CA . GLN A 1 102 ? -11.383 -16.564 9.425 1.00 20.92 140 GLN A CA 1
ATOM 789 C C . GLN A 1 102 ? -12.041 -15.698 10.487 1.00 17.48 140 GLN A C 1
ATOM 790 O O . GLN A 1 102 ? -11.599 -15.676 11.634 1.00 19.10 140 GLN A O 1
ATOM 796 N N . ALA A 1 103 ? -13.104 -14.993 10.114 1.00 18.59 141 ALA A N 1
ATOM 797 C CA . ALA A 1 103 ? -13.892 -14.257 11.096 1.00 16.37 141 ALA A CA 1
ATOM 798 C C . ALA A 1 103 ? -14.443 -15.198 12.170 1.00 14.94 141 ALA A C 1
ATOM 799 O O . ALA A 1 103 ? -14.946 -16.289 11.865 1.00 17.73 141 ALA A O 1
ATOM 801 N N . VAL A 1 104 ? -14.339 -14.766 13.427 1.00 12.64 142 VAL A N 1
ATOM 802 C CA . VAL A 1 104 ? -14.828 -15.536 14.568 1.00 12.63 142 VAL A CA 1
ATOM 803 C C . VAL A 1 104 ? -16.318 -15.339 14.772 1.00 13.93 142 VAL A C 1
ATOM 804 O O . VAL A 1 104 ? -16.816 -14.218 14.700 1.00 14.23 142 VAL A O 1
ATOM 808 N N . GLU A 1 105 ? -17.031 -16.432 15.026 1.00 14.23 143 GLU A N 1
ATOM 809 C CA . GLU A 1 105 ? -18.429 -16.332 15.396 1.00 14.29 143 GLU A CA 1
ATOM 810 C C . GLU A 1 105 ? -18.522 -16.081 16.887 1.00 12.76 143 GLU A C 1
ATOM 811 O O . GLU A 1 105 ? -18.351 -16.997 17.685 1.00 17.00 143 GLU A O 1
ATOM 817 N N . ASN A 1 106 ? -18.767 -14.828 17.258 1.00 12.61 144 ASN A N 1
ATOM 818 C CA . ASN A 1 106 ? -18.997 -14.487 18.655 1.00 11.78 144 ASN A CA 1
ATOM 819 C C . ASN A 1 106 ? -20.391 -14.867 19.079 1.00 11.31 144 ASN A C 1
ATOM 820 O O . ASN A 1 106 ? -21.338 -14.733 18.299 1.00 15.26 144 ASN A O 1
ATOM 825 N N . THR A 1 107 ? -20.519 -15.337 20.313 1.00 11.80 145 THR A N 1
ATOM 826 C CA . THR A 1 107 ? -21.822 -15.721 20.837 1.00 14.54 145 THR A CA 1
ATOM 827 C C . THR A 1 107 ? -22.193 -14.748 21.941 1.00 14.69 145 THR A C 1
ATOM 828 O O . THR A 1 107 ? -21.579 -14.741 23.017 1.00 14.47 145 THR A O 1
ATOM 832 N N . LEU A 1 108 ? -23.198 -13.923 21.672 1.00 10.64 146 LEU A N 1
ATOM 833 C CA . LEU A 1 108 ? -23.611 -12.894 22.615 1.00 9.64 146 LEU A CA 1
ATOM 834 C C . LEU A 1 108 ? -24.946 -13.294 23.243 1.00 12.71 146 LEU A C 1
ATOM 835 O O . LEU A 1 108 ? -25.857 -13.715 22.548 1.00 12.23 146 LEU A O 1
ATOM 840 N N . VAL A 1 109 ? -25.047 -13.182 24.562 1.00 12.11 147 VAL A N 1
ATOM 841 C CA . VAL A 1 109 ? -26.312 -13.416 25.258 1.00 10.90 147 VAL A CA 1
ATOM 842 C C . VAL A 1 109 ? -26.593 -12.239 26.184 1.00 13.11 147 VAL A C 1
ATOM 843 O O . VAL A 1 109 ? -25.809 -11.962 27.096 1.00 13.57 147 VAL A O 1
ATOM 847 N N . PHE A 1 110 ? -27.716 -11.557 25.973 1.00 10.33 148 PHE A N 1
ATOM 848 C CA . PHE A 1 110 ? -28.057 -10.423 26.817 1.00 11.28 148 PHE A CA 1
ATOM 849 C C . PHE A 1 110 ? -29.347 -10.726 27.551 1.00 12.55 148 PHE A C 1
ATOM 850 O O . PHE A 1 110 ? -30.351 -11.064 26.926 1.00 13.80 148 PHE A O 1
ATOM 858 N N . VAL A 1 111 ? -29.301 -10.642 28.875 1.00 10.92 149 VAL A N 1
ATOM 859 C CA . VAL A 1 111 ? -30.467 -10.950 29.700 1.00 11.78 149 VAL A CA 1
ATOM 860 C C . VAL A 1 111 ? -31.001 -9.680 30.381 1.00 13.95 149 VAL A C 1
ATOM 861 O O . VAL A 1 111 ? -30.276 -8.984 31.103 1.00 13.31 149 VAL A O 1
ATOM 865 N N . SER A 1 112 ? -32.275 -9.377 30.133 1.00 14.73 150 SER A N 1
ATOM 866 C CA . SER A 1 112 ? -32.954 -8.234 30.732 1.00 12.48 150 SER A CA 1
ATOM 867 C C . SER A 1 112 ? -34.005 -8.768 31.712 1.00 15.51 150 SER A C 1
ATOM 868 O O . SER A 1 112 ? -35.060 -9.252 31.301 1.00 18.96 150 SER A O 1
ATOM 871 N N . ASP A 1 113 ? -33.700 -8.677 33.004 1.00 15.86 151 ASP A N 1
ATOM 872 C CA . ASP A 1 113 ? -34.433 -9.403 34.038 1.00 17.11 151 ASP A CA 1
ATOM 873 C C . ASP A 1 113 ? -35.234 -8.451 34.920 1.00 18.95 151 ASP A C 1
ATOM 874 O O . ASP A 1 113 ? -34.681 -7.789 35.802 1.00 18.97 151 ASP A O 1
ATOM 879 N N . SER A 1 114 ? -36.543 -8.393 34.687 1.00 21.67 152 SER A N 1
ATOM 880 C CA . SER A 1 114 ? -37.407 -7.476 35.426 1.00 19.79 152 SER A CA 1
ATOM 881 C C . SER A 1 114 ? -37.557 -7.804 36.914 1.00 21.45 152 SER A C 1
ATOM 882 O O . SER A 1 114 ? -37.618 -6.900 37.751 1.00 23.65 152 SER A O 1
ATOM 885 N N . LYS A 1 115 ? -37.598 -9.087 37.252 1.00 23.46 153 LYS A N 1
ATOM 886 C CA . LYS A 1 115 ? -37.778 -9.460 38.654 1.00 29.16 153 LYS A CA 1
ATOM 887 C C . LYS A 1 115 ? -36.557 -9.134 39.520 1.00 27.71 153 LYS A C 1
ATOM 888 O O . LYS A 1 115 ? -36.710 -8.721 40.668 1.00 30.98 153 LYS A O 1
ATOM 894 N N . ASP A 1 116 ? -35.353 -9.304 38.975 1.00 24.88 154 ASP A N 1
ATOM 895 C CA . ASP A 1 116 ? -34.139 -8.948 39.718 1.00 26.10 154 ASP A CA 1
ATOM 896 C C . ASP A 1 116 ? -33.615 -7.565 39.347 1.00 21.41 154 ASP A C 1
ATOM 897 O O . ASP A 1 116 ? -32.585 -7.117 39.879 1.00 20.24 154 ASP A O 1
ATOM 902 N N . LYS A 1 117 ? -34.325 -6.903 38.434 1.00 17.91 155 LYS A N 1
ATOM 903 C CA . LYS A 1 117 ? -33.981 -5.557 37.974 1.00 19.77 155 LYS A CA 1
ATOM 904 C C . LYS A 1 117 ? -32.544 -5.483 37.506 1.00 16.36 155 LYS A C 1
ATOM 905 O O . LYS A 1 117 ? -31.840 -4.508 37.788 1.00 19.66 155 LYS A O 1
ATOM 911 N N . THR A 1 118 ? -32.116 -6.504 36.778 1.00 19.33 156 THR A N 1
ATOM 912 C CA . THR A 1 118 ? -30.717 -6.621 36.401 1.00 17.02 156 THR A CA 1
ATOM 913 C C . THR A 1 118 ? -30.551 -6.825 34.899 1.00 15.09 156 THR A C 1
ATOM 914 O O . THR A 1 118 ? -31.360 -7.509 34.264 1.00 16.41 156 THR A O 1
ATOM 918 N N . TYR A 1 119 ? -29.514 -6.208 34.341 1.00 13.48 157 TYR A N 1
ATOM 919 C CA . TYR A 1 119 ? -29.144 -6.400 32.953 1.00 14.46 157 TYR A CA 1
ATOM 920 C C . TYR A 1 119 ? -27.795 -7.098 32.956 1.00 15.37 157 TYR A C 1
ATOM 921 O O . TYR A 1 119 ? -26.846 -6.623 33.584 1.00 16.68 157 TYR A O 1
ATOM 930 N N . THR A 1 120 ? -27.700 -8.221 32.257 1.00 12.58 158 THR A N 1
ATOM 931 C CA . THR A 1 120 ? -26.460 -8.990 32.248 1.00 11.60 158 THR A CA 1
ATOM 932 C C . THR A 1 120 ? -26.050 -9.334 30.827 1.00 13.62 158 THR A C 1
ATOM 933 O O . THR A 1 120 ? -26.869 -9.824 30.050 1.00 13.21 158 THR A O 1
ATOM 937 N N . MET A 1 121 ? -24.778 -9.110 30.499 1.00 10.67 159 MET A N 1
ATOM 938 C CA . MET A 1 121 ? -24.255 -9.409 29.167 1.00 10.93 159 MET A CA 1
ATOM 939 C C . MET A 1 121 ? -23.192 -10.497 29.218 1.00 11.24 159 MET A C 1
ATOM 940 O O . MET A 1 121 ? -22.262 -10.413 30.026 1.00 11.95 159 MET A O 1
ATOM 945 N N . TYR A 1 122 ? -23.331 -11.505 28.361 1.00 11.01 160 TYR A N 1
ATOM 946 C CA . TYR A 1 122 ? -22.297 -12.528 28.199 1.00 10.84 160 TYR A CA 1
ATOM 947 C C . TYR A 1 122 ? -21.806 -12.481 26.766 1.00 11.72 160 TYR A C 1
ATOM 948 O O . TYR A 1 122 ? -22.595 -12.349 25.844 1.00 13.92 160 TYR A O 1
ATOM 957 N N . VAL A 1 123 ? -20.500 -12.590 26.569 1.00 10.45 161 VAL A N 1
ATOM 958 C CA . VAL A 1 123 ? -19.992 -12.778 25.220 1.00 10.10 161 VAL A CA 1
ATOM 959 C C . VAL A 1 123 ? -18.998 -13.917 25.265 1.00 12.15 161 VAL A C 1
ATOM 960 O O . VAL A 1 123 ? -18.126 -13.923 26.130 1.00 11.49 161 VAL A O 1
ATOM 964 N N . ASN A 1 124 ? -19.158 -14.890 24.364 1.00 11.39 162 ASN A N 1
ATOM 965 C CA . ASN A 1 124 ? -18.266 -16.043 24.291 1.00 9.79 162 ASN A CA 1
ATOM 966 C C . ASN A 1 124 ? -18.165 -16.816 25.607 1.00 13.70 162 ASN A C 1
ATOM 967 O O . ASN A 1 124 ? -17.102 -17.324 25.971 1.00 11.85 162 ASN A O 1
ATOM 972 N N . GLY A 1 125 ? -19.290 -16.887 26.311 1.00 11.44 163 GLY A N 1
ATOM 973 C CA . GLY A 1 125 ? -19.375 -17.659 27.531 1.00 13.14 163 GLY A CA 1
ATOM 974 C C . GLY A 1 125 ? -18.774 -16.968 28.734 1.00 13.84 163 GLY A C 1
ATOM 975 O O . GLY A 1 125 ? -18.508 -17.601 29.756 1.00 16.55 163 GLY A O 1
ATOM 976 N N . ILE A 1 126 ? -18.552 -15.665 28.607 1.00 10.71 164 ILE A N 1
ATOM 977 C CA . ILE A 1 126 ? -17.980 -14.872 29.678 1.00 11.13 164 ILE A CA 1
ATOM 978 C C . ILE A 1 126 ? -18.931 -13.737 30.068 1.00 11.90 164 ILE A C 1
ATOM 979 O O . ILE A 1 126 ? -19.324 -12.923 29.223 1.00 12.01 164 ILE A O 1
ATOM 984 N N . GLU A 1 127 ? -19.299 -13.675 31.347 1.00 10.76 165 GLU A N 1
ATOM 985 C CA . GLU A 1 127 ? -20.090 -12.555 31.853 1.00 11.21 165 GLU A CA 1
ATOM 986 C C . GLU A 1 127 ? -19.246 -11.299 31.889 1.00 11.90 165 GLU A C 1
ATOM 987 O O . GLU A 1 127 ? -18.295 -11.202 32.668 1.00 14.47 165 GLU A O 1
ATOM 993 N N . VAL A 1 128 ? -19.583 -10.337 31.034 1.00 9.95 166 VAL A N 1
ATOM 994 C CA . VAL A 1 128 ? -18.778 -9.114 30.912 1.00 11.16 166 VAL A CA 1
ATOM 995 C C . VAL A 1 128 ? -19.340 -7.931 31.700 1.00 13.42 166 VAL A C 1
ATOM 996 O O . VAL A 1 128 ? -18.600 -7.014 32.054 1.00 11.80 166 VAL A O 1
ATOM 1000 N N . PHE A 1 129 ? -20.647 -7.943 31.952 1.00 12.21 167 PHE A N 1
ATOM 1001 C CA . PHE A 1 129 ? -21.229 -7.044 32.955 1.00 11.10 167 PHE A CA 1
ATOM 1002 C C . PHE A 1 129 ? -22.552 -7.560 33.488 1.00 13.16 167 PHE A C 1
ATOM 1003 O O . PHE A 1 129 ? -23.247 -8.343 32.831 1.00 14.45 167 PHE A O 1
ATOM 1011 N N . SER A 1 130 ? -22.866 -7.150 34.707 1.00 16.15 168 SER A N 1
ATOM 1012 C CA . SER A 1 130 ? -24.146 -7.470 35.316 1.00 15.63 168 SER A CA 1
ATOM 1013 C C . SER A 1 130 ? -24.514 -6.286 36.185 1.00 21.10 168 SER A C 1
ATOM 1014 O O . SER A 1 130 ? -23.858 -6.012 37.189 1.00 22.18 168 SER A O 1
ATOM 1017 N N . GLU A 1 131 ? -25.546 -5.556 35.780 1.00 17.72 169 GLU A N 1
ATOM 1018 C CA . GLU A 1 131 ? -25.876 -4.299 36.433 1.00 17.94 169 GLU A CA 1
ATOM 1019 C C . GLU A 1 131 ? -27.295 -4.313 36.974 1.00 19.30 169 GLU A C 1
ATOM 1020 O O . GLU A 1 131 ? -28.252 -4.493 36.216 1.00 18.57 169 GLU A O 1
ATOM 1026 N N . THR A 1 132 ? -27.421 -4.132 38.286 1.00 19.66 170 THR A N 1
ATOM 1027 C CA . THR A 1 132 ? -28.723 -3.988 38.931 1.00 19.27 170 THR A CA 1
ATOM 1028 C C . THR A 1 132 ? -29.079 -2.509 39.105 1.00 22.53 170 THR A C 1
ATOM 1029 O O . THR A 1 132 ? -28.230 -1.709 39.481 1.00 21.14 170 THR A O 1
ATOM 1033 N N . VAL A 1 133 ? -30.329 -2.147 38.824 1.00 18.17 171 VAL A N 1
ATOM 1034 C CA . VAL A 1 133 ? -30.760 -0.752 38.900 1.00 20.35 171 VAL A CA 1
ATOM 1035 C C . VAL A 1 133 ? -31.956 -0.600 39.836 1.00 25.11 171 VAL A C 1
ATOM 1036 O O . VAL A 1 133 ? -32.693 -1.559 40.071 1.00 21.70 171 VAL A O 1
ATOM 1040 N N . ASP A 1 134 ? -32.147 0.609 40.359 1.00 21.18 172 ASP A N 1
ATOM 1041 C CA . ASP A 1 134 ? -33.286 0.900 41.229 1.00 27.95 172 ASP A CA 1
ATOM 1042 C C . ASP A 1 134 ? -34.599 0.982 40.453 1.00 24.98 172 ASP A C 1
ATOM 1043 O O . ASP A 1 134 ? -35.642 0.518 40.914 1.00 25.90 172 ASP A O 1
ATOM 1048 N N . THR A 1 135 ? -34.545 1.591 39.278 1.00 23.38 173 THR A N 1
ATOM 1049 C CA . THR A 1 135 ? -35.726 1.696 38.436 1.00 22.14 173 THR A CA 1
ATOM 1050 C C . THR A 1 135 ? -35.481 0.937 37.143 1.00 23.52 173 THR A C 1
ATOM 1051 O O . THR A 1 135 ? -34.702 1.365 36.289 1.00 21.41 173 THR A O 1
ATOM 1055 N N . PHE A 1 136 ? -36.142 -0.203 37.006 1.00 19.38 174 PHE A N 1
ATOM 1056 C CA . PHE A 1 136 ? -35.920 -1.059 35.854 1.00 21.13 174 PHE A CA 1
ATOM 1057 C C . PHE A 1 136 ? -36.684 -0.557 34.636 1.00 23.70 174 PHE A C 1
ATOM 1058 O O . PHE A 1 136 ? -37.807 -0.072 34.756 1.00 21.19 174 PHE A O 1
ATOM 1066 N N . LEU A 1 137 ? -36.054 -0.672 33.469 1.00 17.71 175 LEU A N 1
ATOM 1067 C CA . LEU A 1 137 ? -36.684 -0.345 32.201 1.00 18.68 175 LEU A CA 1
ATOM 1068 C C . LEU A 1 137 ? -36.705 -1.584 31.317 1.00 20.26 175 LEU A C 1
ATOM 1069 O O . LEU A 1 137 ? -35.686 -1.947 30.721 1.00 18.17 175 LEU A O 1
ATOM 1074 N N . PRO A 1 138 ? -37.866 -2.248 31.239 1.00 19.33 176 PRO A N 1
ATOM 1075 C CA . PRO A 1 138 ? -38.031 -3.383 30.327 1.00 19.68 176 PRO A CA 1
ATOM 1076 C C . PRO A 1 138 ? -37.798 -2.918 28.896 1.00 18.82 176 PRO A C 1
ATOM 1077 O O . PRO A 1 138 ? -38.285 -1.845 28.527 1.00 22.99 176 PRO A O 1
ATOM 1081 N N . ILE A 1 139 ? -37.056 -3.682 28.102 1.00 19.22 177 ILE A N 1
ATOM 1082 C CA . ILE A 1 139 ? -36.762 -3.246 26.742 1.00 20.70 177 ILE A CA 1
ATOM 1083 C C . ILE A 1 139 ? -38.037 -3.209 25.898 1.00 22.96 177 ILE A C 1
ATOM 1084 O O . ILE A 1 139 ? -38.133 -2.451 24.938 1.00 31.00 177 ILE A O 1
ATOM 1089 N N . SER A 1 140 ? -39.028 -4.004 26.289 1.00 22.99 178 SER A N 1
ATOM 1090 C CA . SER A 1 140 ? -40.310 -4.038 25.597 1.00 25.53 178 SER A CA 1
ATOM 1091 C C . SER A 1 140 ? -41.239 -2.901 26.017 1.00 24.35 178 SER A C 1
ATOM 1092 O O . SER A 1 140 ? -42.305 -2.717 25.431 1.00 27.57 178 SER A O 1
ATOM 1095 N N . ASN A 1 141 ? -40.859 -2.146 27.041 1.00 23.33 179 ASN A N 1
ATOM 1096 C CA . ASN A 1 141 ? -41.755 -1.112 27.540 1.00 24.76 179 ASN A CA 1
ATOM 1097 C C . ASN A 1 141 ? -41.228 0.300 27.319 1.00 23.75 179 ASN A C 1
ATOM 1098 O O . ASN A 1 141 ? -41.681 1.253 27.957 1.00 25.35 179 ASN A O 1
ATOM 1103 N N . ILE A 1 142 ? -40.270 0.443 26.410 1.00 20.18 180 ILE A N 1
ATOM 1104 C CA . ILE A 1 142 ? -39.841 1.777 26.011 1.00 20.47 180 ILE A CA 1
ATOM 1105 C C . ILE A 1 142 ? -41.000 2.457 25.269 1.00 21.08 180 ILE A C 1
ATOM 1106 O O . ILE A 1 142 ? -41.582 1.883 24.347 1.00 18.26 180 ILE A O 1
ATOM 1111 N N . ASN A 1 143 ? -41.357 3.661 25.706 1.00 23.22 181 ASN A N 1
ATOM 1112 C CA . ASN A 1 143 ? -42.544 4.338 25.185 1.00 21.19 181 ASN A CA 1
ATOM 1113 C C . ASN A 1 143 ? -42.523 4.512 23.673 1.00 20.49 181 ASN A C 1
ATOM 1114 O O . ASN A 1 143 ? -41.605 5.119 23.122 1.00 18.91 181 ASN A O 1
ATOM 1119 N N . GLY A 1 144 ? -43.526 3.952 23.006 1.00 19.43 182 GLY A N 1
ATOM 1120 C CA . GLY A 1 144 ? -43.683 4.152 21.576 1.00 20.77 182 GLY A CA 1
ATOM 1121 C C . GLY A 1 144 ? -42.772 3.361 20.655 1.00 24.55 182 GLY A C 1
ATOM 1122 O O . GLY A 1 144 ? -42.631 3.716 19.488 1.00 21.82 182 GLY A O 1
ATOM 1123 N N . ILE A 1 145 ? -42.148 2.299 21.161 1.00 23.24 183 ILE A N 1
ATOM 1124 C CA . ILE A 1 145 ? -41.352 1.431 20.298 1.00 21.07 183 ILE A CA 1
ATOM 1125 C C . ILE A 1 145 ? -42.181 0.980 19.093 1.00 23.00 183 ILE A C 1
ATOM 1126 O O . ILE A 1 145 ? -43.325 0.546 19.251 1.00 23.75 183 ILE A O 1
ATOM 1131 N N . ASP A 1 146 ? -41.615 1.131 17.898 1.00 20.52 184 ASP A N 1
ATOM 1132 C CA . ASP A 1 146 ? -42.298 0.754 16.664 1.00 20.90 184 ASP A CA 1
ATOM 1133 C C . ASP A 1 146 ? -41.365 0.174 15.603 1.00 22.64 184 ASP A C 1
ATOM 1134 O O . ASP A 1 146 ? -41.788 -0.096 14.480 1.00 23.94 184 ASP A O 1
ATOM 1139 N N . LYS A 1 147 ? -40.100 -0.034 15.959 1.00 18.51 185 LYS A N 1
ATOM 1140 C CA . LYS A 1 147 ? -39.124 -0.556 15.008 1.00 22.07 185 LYS A CA 1
ATOM 1141 C C . LYS A 1 147 ? -38.162 -1.523 15.674 1.00 15.52 185 LYS A C 1
ATOM 1142 O O . LYS A 1 147 ? -37.670 -1.249 16.770 1.00 18.96 185 LYS A O 1
ATOM 1148 N N . ALA A 1 148 ? -37.905 -2.648 15.007 1.00 17.13 186 ALA A N 1
ATOM 1149 C CA . ALA A 1 148 ? -36.846 -3.575 15.404 1.00 19.61 186 ALA A CA 1
ATOM 1150 C C . ALA A 1 148 ? -35.856 -3.651 14.249 1.00 18.64 186 ALA A C 1
ATOM 1151 O O . ALA A 1 148 ? -36.253 -3.852 13.098 1.00 20.19 186 ALA A O 1
ATOM 1153 N N . THR A 1 149 ? -34.571 -3.481 14.543 1.00 17.35 187 THR A N 1
ATOM 1154 C CA . THR A 1 149 ? -33.587 -3.272 13.496 1.00 16.72 187 THR A CA 1
ATOM 1155 C C . THR A 1 149 ? -32.327 -4.100 13.714 1.00 21.80 187 THR A C 1
ATOM 1156 O O . THR A 1 149 ? -31.880 -4.276 14.850 1.00 20.44 187 THR A O 1
ATOM 1160 N N . LEU A 1 150 ? -31.765 -4.617 12.623 1.00 15.94 188 LEU A N 1
ATOM 1161 C CA . LEU A 1 150 ? -30.423 -5.200 12.661 1.00 18.09 188 LEU A CA 1
ATOM 1162 C C . LEU A 1 150 ? -29.418 -4.291 11.959 1.00 17.67 188 LEU A C 1
ATOM 1163 O O . LEU A 1 150 ? -29.704 -3.745 10.891 1.00 20.65 188 LEU A O 1
ATOM 1168 N N . GLY A 1 151 ? -28.237 -4.131 12.551 1.00 15.61 189 GLY A N 1
ATOM 1169 C CA . GLY A 1 151 ? -27.170 -3.370 11.927 1.00 15.92 189 GLY A CA 1
ATOM 1170 C C . GLY A 1 151 ? -27.321 -1.853 11.940 1.00 15.03 189 GLY A C 1
ATOM 1171 O O . GLY A 1 151 ? -26.610 -1.166 11.205 1.00 17.69 189 GLY A O 1
ATOM 1172 N N . ALA A 1 152 ? -28.236 -1.345 12.768 1.00 15.03 190 ALA A N 1
ATOM 1173 C CA . ALA A 1 152 ? -28.467 0.087 12.954 1.00 19.43 190 ALA A CA 1
ATOM 1174 C C . ALA A 1 152 ? -29.507 0.314 14.044 1.00 16.68 190 ALA A C 1
ATOM 1175 O O . ALA A 1 152 ? -30.145 -0.637 14.501 1.00 16.72 190 ALA A O 1
ATOM 1177 N N . VAL A 1 153 ? -29.680 1.577 14.445 1.00 19.71 191 VAL A N 1
ATOM 1178 C CA . VAL A 1 153 ? -30.819 1.986 15.271 1.00 15.81 191 VAL A CA 1
ATOM 1179 C C . VAL A 1 153 ? -31.593 3.050 14.499 1.00 18.80 191 VAL A C 1
ATOM 1180 O O . VAL A 1 153 ? -30.998 4.005 13.988 1.00 17.81 191 VAL A O 1
ATOM 1184 N N . ASN A 1 154 ? -32.908 2.877 14.392 1.00 17.29 192 ASN A N 1
ATOM 1185 C CA . ASN A 1 154 ? -33.740 3.846 13.681 1.00 19.96 192 ASN A CA 1
ATOM 1186 C C . ASN A 1 154 ? -34.211 4.946 14.626 1.00 15.83 192 ASN A C 1
ATOM 1187 O O . ASN A 1 154 ? -35.035 4.705 15.508 1.00 20.35 192 ASN A O 1
ATOM 1192 N N . ARG A 1 155 ? -33.693 6.153 14.423 1.00 19.32 193 ARG A N 1
ATOM 1193 C CA . ARG A 1 155 ? -34.062 7.302 15.250 1.00 18.17 193 ARG A CA 1
ATOM 1194 C C . ARG A 1 155 ? -34.605 8.413 14.356 1.00 19.43 193 ARG A C 1
ATOM 1195 O O . ARG A 1 155 ? -33.934 8.840 13.420 1.00 18.27 193 ARG A O 1
ATOM 1203 N N . GLU A 1 156 ? -35.830 8.854 14.641 1.00 21.10 194 GLU A N 1
ATOM 1204 C CA . GLU A 1 156 ? -36.517 9.856 13.820 1.00 22.45 194 GLU A CA 1
ATOM 1205 C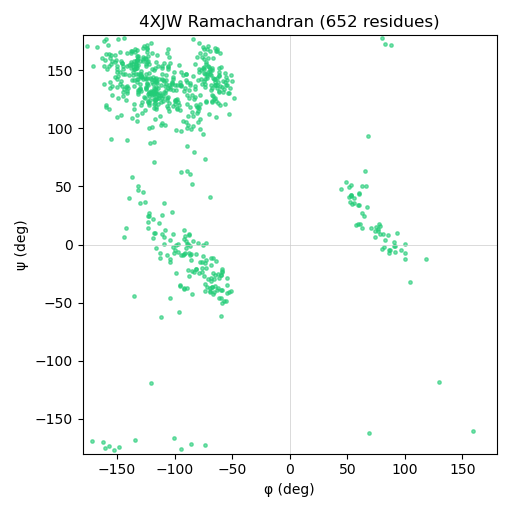 C . GLU A 1 156 ? -36.541 9.469 12.336 1.00 24.01 194 GLU A C 1
ATOM 1206 O O . GLU A 1 156 ? -36.422 10.318 11.449 1.00 25.83 194 GLU A O 1
ATOM 1212 N N . GLY A 1 157 ? -36.690 8.172 12.078 1.00 26.37 195 GLY A N 1
ATOM 1213 C CA . GLY A 1 157 ? -36.789 7.676 10.716 1.00 24.01 195 GLY A CA 1
ATOM 1214 C C . GLY A 1 157 ? -35.468 7.573 9.978 1.00 28.14 195 GLY A C 1
ATOM 1215 O O . GLY A 1 157 ? -35.450 7.328 8.770 1.00 28.53 195 GLY A O 1
ATOM 1216 N N . LYS A 1 158 ? -34.357 7.759 10.683 1.00 23.93 196 LYS A N 1
ATOM 1217 C CA . LYS A 1 158 ? -33.051 7.657 10.036 1.00 24.26 196 LYS A CA 1
ATOM 1218 C C . LYS A 1 158 ? -32.119 6.656 10.721 1.00 27.40 196 LYS A C 1
ATOM 1219 O O . LYS A 1 158 ? -32.276 6.368 11.910 1.00 24.38 196 LYS A O 1
ATOM 1225 N N . GLU A 1 159 ? -31.165 6.121 9.957 1.00 22.41 197 GLU A N 1
ATOM 1226 C CA . GLU A 1 159 ? -30.269 5.072 10.454 1.00 24.24 197 GLU A CA 1
ATOM 1227 C C . GLU A 1 159 ? -29.114 5.657 11.247 1.00 23.98 197 GLU A C 1
ATOM 1228 O O . GLU A 1 159 ? -28.400 6.537 10.759 1.00 29.95 197 GLU A O 1
ATOM 1234 N N . HIS A 1 160 ? -28.925 5.160 12.464 1.00 21.95 198 HIS A N 1
ATOM 1235 C CA . HIS A 1 160 ? -27.769 5.525 13.275 1.00 19.99 198 HIS A CA 1
ATOM 1236 C C . HIS A 1 160 ? -26.927 4.290 13.563 1.00 20.47 198 HIS A C 1
ATOM 1237 O O . HIS A 1 160 ? -27.454 3.176 13.629 1.00 18.14 198 HIS A O 1
ATOM 1244 N N . TYR A 1 161 ? -25.621 4.491 13.729 1.00 22.08 199 TYR A N 1
ATOM 1245 C CA . TYR A 1 161 ? -24.714 3.421 14.152 1.00 20.30 199 TYR A CA 1
ATOM 1246 C C . TYR A 1 161 ? -24.688 2.241 13.178 1.00 17.84 199 TYR A C 1
ATOM 1247 O O . TYR A 1 161 ? -24.731 1.076 13.589 1.00 17.44 199 TYR A O 1
ATOM 1256 N N . LEU A 1 162 ? -24.615 2.553 11.886 1.00 17.72 200 LEU A N 1
ATOM 1257 C CA . LEU A 1 162 ? -24.562 1.538 10.836 1.00 19.82 200 LEU A CA 1
ATOM 1258 C C . LEU A 1 162 ? -23.430 0.538 11.060 1.00 17.65 200 LEU A C 1
ATOM 1259 O O . LEU A 1 162 ? -22.312 0.917 11.408 1.00 17.62 200 LEU A O 1
ATOM 1264 N N . ALA A 1 163 ? -23.736 -0.737 10.847 1.00 17.85 201 ALA A N 1
ATOM 1265 C CA . ALA A 1 163 ? -22.784 -1.809 11.121 1.00 15.38 201 ALA A CA 1
ATOM 1266 C C . ALA A 1 163 ? -22.240 -2.529 9.891 1.00 20.97 201 ALA A C 1
ATOM 1267 O O . ALA A 1 163 ? -22.943 -2.710 8.892 1.00 21.29 201 ALA A O 1
ATOM 1269 N N . LYS A 1 164 ? -20.979 -2.952 9.993 1.00 16.64 202 LYS A N 1
ATOM 1270 C CA . LYS A 1 164 ? -20.368 -3.849 9.025 1.00 18.31 202 LYS A CA 1
ATOM 1271 C C . LYS A 1 164 ? -20.059 -5.163 9.734 1.00 18.39 202 LYS A C 1
ATOM 1272 O O . LYS A 1 164 ? -19.313 -5.170 10.709 1.00 17.69 202 LYS A O 1
ATOM 1278 N N . GLY A 1 165 ? -20.619 -6.265 9.243 1.00 16.69 203 GLY A N 1
ATOM 1279 C CA . GLY A 1 165 ? -20.453 -7.558 9.874 1.00 19.61 203 GLY A CA 1
ATOM 1280 C C . GLY A 1 165 ? -21.563 -8.473 9.421 1.00 18.43 203 GLY A C 1
ATOM 1281 O O . GLY A 1 165 ? -22.185 -8.219 8.392 1.00 21.72 203 GLY A O 1
ATOM 1282 N N . SER A 1 166 ? -21.819 -9.536 10.174 1.00 17.60 204 SER A N 1
ATOM 1283 C CA . SER A 1 166 ? -22.923 -10.416 9.839 1.00 18.44 204 SER A CA 1
ATOM 1284 C C . SER A 1 166 ? -23.520 -11.036 11.087 1.00 19.08 204 SER A C 1
ATOM 1285 O O . SER A 1 166 ? -22.814 -11.323 12.052 1.00 19.43 204 SER A O 1
ATOM 1288 N N . ILE A 1 167 ? -24.830 -11.224 11.069 1.00 17.03 205 ILE A N 1
ATOM 1289 C CA . ILE A 1 167 ? -25.505 -11.921 12.147 1.00 18.90 205 ILE A CA 1
ATOM 1290 C C . ILE A 1 167 ? -25.935 -13.287 11.627 1.00 20.83 205 ILE A C 1
ATOM 1291 O O . ILE A 1 167 ? -26.899 -13.397 10.869 1.00 22.18 205 ILE A O 1
ATOM 1296 N N . ASP A 1 168 ? -25.199 -14.323 12.007 1.00 18.29 206 ASP A N 1
ATOM 1297 C CA . ASP A 1 168 ? -25.487 -15.654 11.490 1.00 24.53 206 ASP A CA 1
ATOM 1298 C C . ASP A 1 168 ? -26.749 -16.255 12.111 1.00 20.42 206 ASP A C 1
ATOM 1299 O O . ASP A 1 168 ? -27.488 -16.979 11.446 1.00 23.50 206 ASP A O 1
ATOM 1304 N N . GLU A 1 169 ? -26.992 -15.942 13.382 1.00 19.95 207 GLU A N 1
ATOM 1305 C CA . GLU A 1 169 ? -28.190 -16.387 14.093 1.00 23.19 207 GLU A CA 1
ATOM 1306 C C . GLU A 1 169 ? -28.599 -15.329 15.115 1.00 25.51 207 GLU A C 1
ATOM 1307 O O . GLU A 1 169 ? -27.749 -14.766 15.808 1.00 19.54 207 GLU A O 1
ATOM 1313 N N . ILE A 1 170 ? -29.897 -15.062 15.218 1.00 22.56 208 ILE A N 1
ATOM 1314 C CA . ILE A 1 170 ? -30.401 -14.223 16.300 1.00 22.65 208 ILE A CA 1
ATOM 1315 C C . ILE A 1 170 ? -31.739 -14.747 16.821 1.00 27.34 208 ILE A C 1
ATOM 1316 O O . ILE A 1 170 ? -32.647 -15.047 16.042 1.00 27.09 208 ILE A O 1
ATOM 1321 N N . SER A 1 171 ? -31.839 -14.882 18.143 1.00 20.51 209 SER A N 1
ATOM 1322 C CA . SER A 1 171 ? -33.047 -15.394 18.785 1.00 22.99 209 SER A CA 1
ATOM 1323 C C . SER A 1 171 ? -33.478 -14.454 19.908 1.00 20.59 209 SER A C 1
ATOM 1324 O O . SER A 1 171 ? -32.636 -13.876 20.591 1.00 17.74 209 SER A O 1
ATOM 1327 N N . LEU A 1 172 ? -34.787 -14.312 20.100 1.00 19.45 210 LEU A N 1
ATOM 1328 C CA . LEU A 1 172 ? -35.335 -13.476 21.168 1.00 21.44 210 LEU A CA 1
ATOM 1329 C C . LEU A 1 172 ? -36.274 -14.345 22.003 1.00 24.85 210 LEU A C 1
ATOM 1330 O O . LEU A 1 172 ? -37.075 -15.103 21.454 1.00 25.20 210 LEU A O 1
ATOM 1335 N N . PHE A 1 173 ? -36.176 -14.232 23.323 1.00 18.93 211 PHE A N 1
ATOM 1336 C CA . PHE A 1 173 ? -37.041 -14.970 24.238 1.00 19.57 211 PHE A CA 1
ATOM 1337 C C . PHE A 1 173 ? -37.761 -14.016 25.184 1.00 21.20 211 PHE A C 1
ATOM 1338 O O . PHE A 1 173 ? -37.162 -13.056 25.670 1.00 18.00 211 PHE A O 1
ATOM 1346 N N . ASN A 1 174 ? -39.043 -14.271 25.446 1.00 19.46 212 ASN A N 1
ATOM 1347 C CA . ASN A 1 174 ? -39.785 -13.490 26.437 1.00 17.74 212 ASN A CA 1
ATOM 1348 C C . ASN A 1 174 ? -39.593 -14.031 27.856 1.00 20.33 212 ASN A C 1
ATOM 1349 O O . ASN A 1 174 ? -40.553 -14.295 28.585 1.00 21.00 212 ASN A O 1
ATOM 1354 N N . LYS A 1 175 ? -38.331 -14.186 28.235 1.00 17.06 213 LYS A N 1
ATOM 1355 C CA . LYS A 1 175 ? -37.964 -14.639 29.557 1.00 17.75 213 LYS A CA 1
ATOM 1356 C C . LYS A 1 175 ? -36.528 -14.193 29.813 1.00 18.34 213 LYS A C 1
ATOM 1357 O O . LYS A 1 175 ? -35.751 -14.024 28.872 1.00 19.05 213 LYS A O 1
ATOM 1363 N N . ALA A 1 176 ? -36.194 -13.972 31.078 1.00 19.14 214 ALA A N 1
ATOM 1364 C CA . ALA A 1 176 ? -34.798 -13.816 31.483 1.00 16.88 214 ALA A CA 1
ATOM 1365 C C . ALA A 1 176 ? -34.271 -15.205 31.781 1.00 22.98 214 ALA A C 1
ATOM 1366 O O . ALA A 1 176 ? -34.587 -15.777 32.830 1.00 22.53 214 ALA A O 1
ATOM 1368 N N . ILE A 1 177 ? -33.491 -15.773 30.864 1.00 20.50 215 ILE A N 1
ATOM 1369 C CA . ILE A 1 177 ? -32.978 -17.122 31.095 1.00 22.52 215 ILE A CA 1
ATOM 1370 C C . ILE A 1 177 ? -31.905 -17.127 32.184 1.00 19.85 215 ILE A C 1
ATOM 1371 O O . ILE A 1 177 ? -31.143 -16.164 32.336 1.00 23.74 215 ILE A O 1
ATOM 1376 N N . SER A 1 178 ? -31.862 -18.213 32.947 1.00 24.33 216 SER A N 1
ATOM 1377 C CA . SER A 1 178 ? -30.953 -18.332 34.080 1.00 28.17 216 SER A CA 1
ATOM 1378 C C . SER A 1 178 ? -29.510 -18.475 33.633 1.00 24.16 216 SER A C 1
ATOM 1379 O O . SER A 1 178 ? -29.234 -18.840 32.487 1.00 24.76 216 SER A O 1
ATOM 1382 N N . ASP A 1 179 ? -28.592 -18.191 34.553 1.00 25.23 217 ASP A N 1
ATOM 1383 C CA . ASP A 1 179 ? -27.167 -18.388 34.310 1.00 25.74 217 ASP A CA 1
ATOM 1384 C C . ASP A 1 179 ? -26.898 -19.831 33.873 1.00 27.08 217 ASP A C 1
ATOM 1385 O O . ASP A 1 179 ? -26.115 -20.071 32.953 1.00 21.40 217 ASP A O 1
ATOM 1390 N N . GLN A 1 180 ? -27.568 -20.779 34.524 1.00 25.97 218 GLN A N 1
ATOM 1391 C CA . GLN A 1 180 ? -27.477 -22.191 34.155 1.00 26.09 218 GLN A CA 1
ATOM 1392 C C . GLN A 1 180 ? -27.883 -22.405 32.700 1.00 25.79 218 GLN A C 1
ATOM 1393 O O . GLN A 1 180 ? -27.172 -23.066 31.934 1.00 25.94 218 GLN A O 1
ATOM 1399 N N . GLU A 1 181 ? -29.022 -21.836 32.315 1.00 24.12 219 GLU A N 1
ATOM 1400 C CA . GLU A 1 181 ? -29.482 -21.947 30.934 1.00 24.10 219 GLU A CA 1
ATOM 1401 C C . GLU A 1 181 ? -28.463 -21.347 29.966 1.00 21.63 219 GLU A C 1
ATOM 1402 O O . GLU A 1 181 ? -28.130 -21.967 28.953 1.00 22.46 219 GLU A O 1
ATOM 1408 N N . VAL A 1 182 ? -27.961 -20.156 30.293 1.00 20.98 220 VAL A N 1
ATOM 1409 C CA . VAL A 1 182 ? -26.951 -19.493 29.469 1.00 22.15 220 VAL A CA 1
ATOM 1410 C C . VAL A 1 182 ? -25.758 -20.410 29.200 1.00 20.73 220 VAL A C 1
ATOM 1411 O O . VAL A 1 182 ? -25.254 -20.471 28.082 1.00 19.05 220 VAL A O 1
ATOM 1415 N N . SER A 1 183 ? -25.326 -21.148 30.218 1.00 24.07 221 SER A N 1
ATOM 1416 C CA . SER A 1 183 ? -24.144 -21.999 30.068 1.00 26.56 221 SER A CA 1
ATOM 1417 C C . SER A 1 183 ? -24.361 -23.184 29.124 1.00 23.95 221 SER A C 1
ATOM 1418 O O . SER A 1 183 ? -23.397 -23.846 28.739 1.00 25.85 221 SER A O 1
ATOM 1421 N N . THR A 1 184 ? -25.610 -23.445 28.743 1.00 23.68 222 THR A N 1
ATOM 1422 C CA . THR A 1 184 ? -25.920 -24.543 27.823 1.00 25.85 222 THR A CA 1
ATOM 1423 C C . THR A 1 184 ? -25.942 -24.103 26.362 1.00 28.19 222 THR A C 1
ATOM 1424 O O . THR A 1 184 ? -26.049 -24.935 25.461 1.00 24.14 222 THR A O 1
ATOM 1428 N N . ILE A 1 185 ? -25.856 -22.796 26.122 1.00 20.08 223 ILE A N 1
ATOM 1429 C CA . ILE A 1 185 ? -25.868 -22.302 24.753 1.00 19.93 223 ILE A CA 1
ATOM 1430 C C . ILE A 1 185 ? -24.539 -22.638 24.091 1.00 24.48 223 ILE A C 1
ATOM 1431 O O . ILE A 1 185 ? -23.477 -22.255 24.588 1.00 20.97 223 ILE A O 1
ATOM 1436 N N . PRO A 1 186 ? -24.589 -23.374 22.971 1.00 19.88 224 PRO A N 1
ATOM 1437 C CA . PRO A 1 186 ? -23.336 -23.801 22.342 1.00 20.11 224 PRO A CA 1
ATOM 1438 C C . PRO A 1 186 ? -22.501 -22.615 21.854 1.00 16.99 224 PRO A C 1
ATOM 1439 O O . PRO A 1 186 ? -23.045 -21.651 21.314 1.00 19.93 224 PRO A O 1
ATOM 1443 N N . LEU A 1 187 ? -21.195 -22.692 22.090 1.00 16.94 225 LEU A N 1
ATOM 1444 C CA . LEU A 1 187 ? -20.268 -21.627 21.735 1.00 14.57 225 LEU A CA 1
ATOM 1445 C C . LEU A 1 187 ? -19.426 -22.006 20.524 1.00 15.00 225 LEU A C 1
ATOM 1446 O O . LEU A 1 187 ? -19.348 -23.179 20.150 1.00 17.96 225 LEU A O 1
ATOM 1451 N N . SER A 1 188 ? -18.776 -21.012 19.929 1.00 15.50 226 SER A N 1
ATOM 1452 C CA . SER A 1 188 ? -17.868 -21.247 18.811 1.00 16.13 226 SER A CA 1
ATOM 1453 C C . SER A 1 188 ? -16.575 -20.502 19.090 1.00 12.79 226 SER A C 1
ATOM 1454 O O . SER A 1 188 ? -16.059 -19.793 18.223 1.00 15.15 226 SER A O 1
ATOM 1457 N N . ASN A 1 189 ? -16.067 -20.660 20.312 1.00 14.91 227 ASN A N 1
ATOM 1458 C CA . ASN A 1 189 ? -14.912 -19.896 20.760 1.00 12.49 227 ASN A CA 1
ATOM 1459 C C . ASN A 1 189 ? -13.601 -20.367 20.144 1.00 12.99 227 ASN A C 1
ATOM 1460 O O . ASN A 1 189 ? -13.359 -21.573 20.025 1.00 14.18 227 ASN A O 1
ATOM 1465 N N . PRO A 1 190 ? -12.721 -19.420 19.789 1.00 11.33 228 PRO A N 1
ATOM 1466 C CA . PRO A 1 190 ? -11.392 -19.765 19.272 1.00 12.71 228 PRO A CA 1
ATOM 1467 C C . PRO A 1 190 ? -10.363 -19.959 20.384 1.00 11.62 228 PRO A C 1
ATOM 1468 O O . PRO A 1 190 ? -9.205 -20.291 20.098 1.00 14.27 228 PRO A O 1
ATOM 1472 N N . PHE A 1 191 ? -10.786 -19.770 21.631 1.00 9.83 229 PHE A N 1
ATOM 1473 C CA . PHE A 1 191 ? -9.885 -19.772 22.780 1.00 9.12 229 PHE A CA 1
ATOM 1474 C C . PHE A 1 191 ? -10.490 -20.611 23.911 1.00 11.67 229 PHE A C 1
ATOM 1475 O O . PHE A 1 191 ? -11.676 -20.963 23.883 1.00 9.65 229 PHE A O 1
ATOM 1483 N N . GLN A 1 192 ? -9.680 -20.898 24.926 1.00 12.00 230 GLN A N 1
ATOM 1484 C CA . GLN A 1 192 ? -10.195 -21.446 26.168 1.00 13.22 230 GLN A CA 1
ATOM 1485 C C . GLN A 1 192 ? -9.630 -20.701 27.367 1.00 13.01 230 GLN A C 1
ATOM 1486 O O . GLN A 1 192 ? -8.702 -19.887 27.240 1.00 11.69 230 GLN A O 1
ATOM 1492 N N . LEU A 1 193 ? -10.222 -20.948 28.531 1.00 12.72 231 LEU A N 1
ATOM 1493 C CA . LEU A 1 193 ? -9.741 -20.361 29.772 1.00 10.84 231 LEU A CA 1
ATOM 1494 C C . LEU A 1 193 ? -9.016 -21.414 30.603 1.00 9.87 231 LEU A C 1
ATOM 1495 O O . LEU A 1 193 ? -9.490 -22.548 30.745 1.00 13.82 231 LEU A O 1
ATOM 1500 N N . ILE A 1 194 ? -7.855 -21.037 31.127 1.00 9.24 232 ILE A N 1
ATOM 1501 C CA . ILE A 1 194 ? -7.130 -21.841 32.096 1.00 9.38 232 ILE A CA 1
ATOM 1502 C C . ILE A 1 194 ? -7.465 -21.362 33.512 1.00 12.13 232 ILE A C 1
ATOM 1503 O O . ILE A 1 194 ? -7.936 -22.138 34.353 1.00 16.09 232 ILE A O 1
ATOM 1508 N N . PHE A 1 195 ? -7.207 -20.088 33.775 1.00 9.33 233 PHE A N 1
ATOM 1509 C CA . PHE A 1 195 ? -7.582 -19.434 35.021 1.00 10.11 233 PHE A CA 1
ATOM 1510 C C . PHE A 1 195 ? -8.815 -18.592 34.747 1.00 10.21 233 PHE A C 1
ATOM 1511 O O . PHE A 1 195 ? -8.923 -17.976 33.683 1.00 10.43 233 PHE A O 1
ATOM 1519 N N . GLN A 1 196 ? -9.768 -18.576 35.671 1.00 9.82 234 GLN A N 1
ATOM 1520 C CA . GLN A 1 196 ? -10.983 -17.812 35.411 1.00 9.94 234 GLN A CA 1
ATOM 1521 C C . GLN A 1 196 ? -11.667 -17.403 36.697 1.00 10.34 234 GLN A C 1
ATOM 1522 O O . GLN A 1 196 ? -11.478 -18.035 37.722 1.00 10.93 234 GLN A O 1
ATOM 1528 N N . SER A 1 197 ? -12.452 -16.331 36.637 1.00 9.48 235 SER A N 1
ATOM 1529 C CA . SER A 1 197 ? -13.196 -15.859 37.806 1.00 10.36 235 SER A CA 1
ATOM 1530 C C . SER A 1 197 ? -14.056 -16.946 38.435 1.00 11.48 235 SER A C 1
ATOM 1531 O O . SER A 1 197 ? -14.802 -17.636 37.745 1.00 14.16 235 SER A O 1
ATOM 1534 N N . GLY A 1 198 ? -13.947 -17.100 39.748 1.00 12.30 236 GLY A N 1
ATOM 1535 C CA . GLY A 1 198 ? -14.777 -18.061 40.456 1.00 12.38 236 GLY A CA 1
ATOM 1536 C C . GLY A 1 198 ? -14.140 -19.428 40.594 1.00 13.59 236 GLY A C 1
ATOM 1537 O O . GLY A 1 198 ? -14.719 -20.349 41.191 1.00 15.02 236 GLY A O 1
ATOM 1538 N N . ASP A 1 199 ? -12.944 -19.580 40.032 1.00 11.28 237 ASP A N 1
ATOM 1539 C CA . ASP A 1 199 ? -12.191 -20.810 40.239 1.00 11.08 237 ASP A CA 1
ATOM 1540 C C . ASP A 1 199 ? -11.589 -20.916 41.645 1.00 11.78 237 ASP A C 1
ATOM 1541 O O . ASP A 1 199 ? -11.862 -20.091 42.519 1.00 11.53 237 ASP A O 1
ATOM 1546 N N . SER A 1 200 ? -10.769 -21.940 41.849 1.00 11.73 238 SER A N 1
ATOM 1547 C CA . SER A 1 200 ? -10.179 -22.221 43.160 1.00 11.59 238 SER A CA 1
ATOM 1548 C C . SER A 1 200 ? -9.331 -21.090 43.750 1.00 13.18 238 SER A C 1
ATOM 1549 O O . SER A 1 200 ? -9.103 -21.062 44.964 1.00 14.39 238 SER A O 1
ATOM 1552 N N . THR A 1 201 ? -8.842 -20.178 42.911 1.00 12.88 239 THR A N 1
ATOM 1553 C CA . THR A 1 201 ? -8.018 -19.075 43.412 1.00 11.29 239 THR A CA 1
ATOM 1554 C C . THR A 1 201 ? -8.850 -18.020 44.126 1.00 11.46 239 THR A C 1
ATOM 1555 O O . THR A 1 201 ? -8.346 -17.323 45.011 1.00 11.26 239 THR A O 1
ATOM 1559 N N . GLN A 1 202 ? -10.121 -17.926 43.736 1.00 9.70 240 GLN A N 1
ATOM 1560 C CA . GLN A 1 202 ? -11.031 -16.872 44.185 1.00 9.50 240 GLN A CA 1
ATOM 1561 C C . GLN A 1 202 ? -10.542 -15.458 43.880 1.00 12.40 240 GLN A C 1
ATOM 1562 O O . GLN A 1 202 ? -11.049 -14.480 44.433 1.00 14.61 240 GLN A O 1
ATOM 1568 N N . ALA A 1 203 ? -9.577 -15.342 42.976 1.00 9.82 241 ALA A N 1
ATOM 1569 C CA . ALA A 1 203 ? -9.261 -14.022 42.451 1.00 9.82 241 ALA A CA 1
ATOM 1570 C C . ALA A 1 203 ? -10.175 -13.736 41.284 1.00 8.42 241 ALA A C 1
ATOM 1571 O O . ALA A 1 203 ? -10.437 -14.605 40.451 1.00 13.36 241 ALA A O 1
ATOM 1573 N N . ASN A 1 204 ? -10.656 -12.506 41.206 1.00 10.69 242 ASN A N 1
ATOM 1574 C CA . ASN A 1 204 ? -11.507 -12.122 40.098 1.00 9.25 242 ASN A CA 1
ATOM 1575 C C . ASN A 1 204 ? -10.704 -11.651 38.892 1.00 9.51 242 ASN A C 1
ATOM 1576 O O . ASN A 1 204 ? -11.268 -11.468 37.814 1.00 10.57 242 ASN A O 1
ATOM 1581 N N . TYR A 1 205 ? -9.388 -11.477 39.063 1.00 9.55 243 TYR A N 1
ATOM 1582 C CA . TYR A 1 205 ? -8.538 -10.917 37.998 1.00 8.42 243 TYR A CA 1
ATOM 1583 C C . TYR A 1 205 ? -7.251 -11.709 37.852 1.00 9.24 243 TYR A C 1
ATOM 1584 O O . TYR A 1 205 ? -6.768 -12.295 38.821 1.00 8.75 243 TYR A O 1
ATOM 1593 N N . PHE A 1 206 ? -6.708 -11.731 36.637 1.00 8.87 244 PHE A N 1
ATOM 1594 C CA . PHE A 1 206 ? -5.461 -12.446 36.362 1.00 7.03 244 PHE A CA 1
ATOM 1595 C C . PHE A 1 206 ? -4.610 -11.618 35.437 1.00 9.20 244 PHE A C 1
ATOM 1596 O O . PHE A 1 206 ? -5.133 -10.909 34.572 1.00 9.53 244 PHE A O 1
ATOM 1604 N N . ARG A 1 207 ? -3.294 -11.699 35.627 1.00 9.45 245 ARG A N 1
ATOM 1605 C CA . ARG A 1 207 ? -2.344 -10.990 34.773 1.00 8.19 245 ARG A CA 1
ATOM 1606 C C . ARG A 1 207 ? -1.052 -11.785 34.756 1.00 10.50 245 ARG A C 1
ATOM 1607 O O . ARG A 1 207 ? -0.814 -12.641 35.619 1.00 10.61 245 ARG A O 1
ATOM 1615 N N . ILE A 1 208 ? -0.214 -11.486 33.771 1.00 7.84 246 ILE A N 1
ATOM 1616 C CA . ILE A 1 208 ? 1.160 -11.986 33.704 1.00 8.86 246 ILE A CA 1
ATOM 1617 C C . ILE A 1 208 ? 1.244 -13.516 33.524 1.00 6.61 246 ILE A C 1
ATOM 1618 O O . ILE A 1 208 ? 1.776 -14.220 34.378 1.00 8.57 246 ILE A O 1
ATOM 1623 N N . PRO A 1 209 ? 0.733 -14.030 32.399 1.00 7.34 247 PRO A N 1
ATOM 1624 C CA . PRO A 1 209 ? 0.713 -15.479 32.157 1.00 9.01 247 PRO A CA 1
ATOM 1625 C C . PRO A 1 209 ? 2.082 -16.020 31.783 1.00 9.51 247 PRO A C 1
ATOM 1626 O O . PRO A 1 209 ? 2.903 -15.312 31.180 1.00 9.54 247 PRO A O 1
ATOM 1630 N N . THR A 1 210 ? 2.310 -17.291 32.109 1.00 7.62 248 THR A N 1
ATOM 1631 C CA . THR A 1 210 ? 3.500 -18.022 31.674 1.00 7.26 248 THR A CA 1
ATOM 1632 C C . THR A 1 210 ? 3.069 -19.396 31.155 1.00 8.18 248 THR A C 1
ATOM 1633 O O . THR A 1 210 ? 1.976 -19.881 31.479 1.00 8.79 248 THR A O 1
ATOM 1637 N N . LEU A 1 211 ? 3.922 -19.992 30.321 1.00 7.67 249 LEU A N 1
ATOM 1638 C CA . LEU A 1 211 ? 3.754 -21.374 29.846 1.00 5.93 249 LEU A CA 1
ATOM 1639 C C . LEU A 1 211 ? 5.124 -22.008 29.741 1.00 9.54 249 LEU A C 1
ATOM 1640 O O . LEU A 1 211 ? 6.088 -21.344 29.411 1.00 10.88 249 LEU A O 1
ATOM 1645 N N . TYR A 1 212 ? 5.209 -23.307 29.997 1.00 7.92 250 TYR A N 1
ATOM 1646 C CA . TYR A 1 212 ? 6.473 -24.015 29.897 1.00 7.13 250 TYR A CA 1
ATOM 1647 C C . TYR A 1 212 ? 6.171 -25.485 29.661 1.00 6.89 250 TYR A C 1
ATOM 1648 O O . TYR A 1 212 ? 5.310 -26.068 30.332 1.00 9.77 250 TYR A O 1
ATOM 1657 N N . THR A 1 213 ? 6.881 -26.084 28.713 1.00 6.01 251 THR A N 1
ATOM 1658 C CA . THR A 1 213 ? 6.647 -27.485 28.365 1.00 6.82 251 THR A CA 1
ATOM 1659 C C . THR A 1 213 ? 7.679 -28.346 29.079 1.00 7.69 251 THR A C 1
ATOM 1660 O O . THR A 1 213 ? 8.882 -28.218 28.845 1.00 7.86 251 THR A O 1
ATOM 1664 N N . LEU A 1 214 ? 7.184 -29.213 29.960 1.00 7.81 252 LEU A N 1
ATOM 1665 C CA . LEU A 1 214 ? 8.036 -30.097 30.755 1.00 8.21 252 LEU A CA 1
ATOM 1666 C C . LEU A 1 214 ? 8.471 -31.317 29.949 1.00 10.27 252 LEU A C 1
ATOM 1667 O O . LEU A 1 214 ? 7.871 -31.652 28.914 1.00 9.46 252 LEU A O 1
ATOM 1672 N N . SER A 1 215 ? 9.534 -31.962 30.420 1.00 10.56 253 SER A N 1
ATOM 1673 C CA . SER A 1 215 ? 10.089 -33.126 29.719 1.00 10.33 253 SER A CA 1
ATOM 1674 C C . SER A 1 215 ? 9.098 -34.290 29.609 1.00 9.93 253 SER A C 1
ATOM 1675 O O . SER A 1 215 ? 9.149 -35.087 28.655 1.00 9.51 253 SER A O 1
ATOM 1678 N N . SER A 1 216 ? 8.192 -34.396 30.573 1.00 11.17 254 SER A N 1
ATOM 1679 C CA . SER A 1 216 ? 7.189 -35.457 30.534 1.00 10.90 254 SER A CA 1
ATOM 1680 C C . SER A 1 216 ? 6.126 -35.191 29.471 1.00 10.9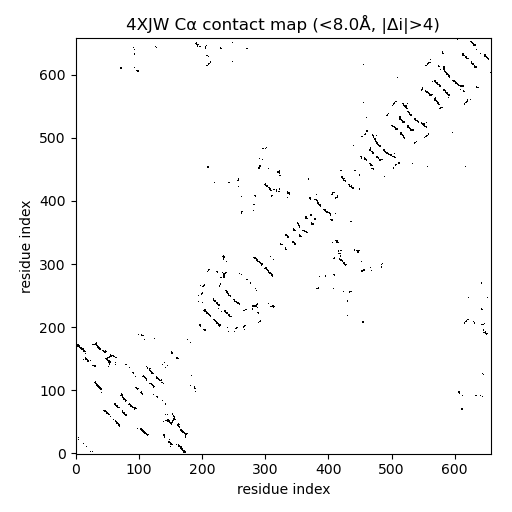2 254 SER A C 1
ATOM 1681 O O . SER A 1 216 ? 5.316 -36.065 29.168 1.00 9.79 254 SER A O 1
ATOM 1684 N N . GLY A 1 217 ? 6.088 -33.967 28.940 1.00 8.38 255 GLY A N 1
ATOM 1685 C CA . GLY A 1 217 ? 5.046 -33.568 28.001 1.00 11.04 255 GLY A CA 1
ATOM 1686 C C . GLY A 1 217 ? 3.938 -32.759 28.661 1.00 9.20 255 GLY A C 1
ATOM 1687 O O . GLY A 1 217 ? 3.081 -32.173 27.984 1.00 14.12 255 GLY A O 1
ATOM 1688 N N . ARG A 1 218 ? 3.934 -32.757 29.988 1.00 7.90 256 ARG A N 1
ATOM 1689 C CA . ARG A 1 218 ? 3.029 -31.882 30.734 1.00 8.45 256 ARG A CA 1
ATOM 1690 C C . ARG A 1 218 ? 3.371 -30.423 30.437 1.00 10.19 256 ARG A C 1
ATOM 1691 O O . ARG A 1 218 ? 4.535 -30.048 30.404 1.00 10.50 256 ARG A O 1
ATOM 1699 N N . VAL A 1 219 ? 2.348 -29.620 30.187 1.00 8.55 257 VAL A N 1
ATOM 1700 C CA . VAL A 1 219 ? 2.539 -28.191 29.956 1.00 7.97 257 VAL A CA 1
ATOM 1701 C C . VAL A 1 219 ? 2.063 -27.471 31.213 1.00 9.60 257 VAL A C 1
ATOM 1702 O O . VAL A 1 219 ? 0.947 -27.711 31.681 1.00 9.12 257 VAL A O 1
ATOM 1706 N N . LEU A 1 220 ? 2.918 -26.614 31.766 1.00 7.46 258 LEU A N 1
ATOM 1707 C CA . LEU A 1 220 ? 2.646 -25.922 33.026 1.00 7.06 258 LEU A CA 1
ATOM 1708 C C . LEU A 1 220 ? 2.431 -24.439 32.747 1.00 8.38 258 LEU A C 1
ATOM 1709 O O . LEU A 1 220 ? 3.082 -23.856 31.866 1.00 10.54 258 LEU A O 1
ATOM 1714 N N . SER A 1 221 ? 1.497 -23.836 33.476 1.00 8.32 259 SER A N 1
ATOM 1715 C CA . SER A 1 221 ? 1.261 -22.392 33.376 1.00 7.98 259 SER A CA 1
ATOM 1716 C C . SER A 1 221 ? 1.244 -21.787 34.759 1.00 6.66 259 SER A C 1
ATOM 1717 O O . SER A 1 221 ? 0.677 -22.352 35.683 1.00 8.71 259 SER A O 1
ATOM 1720 N N . SER A 1 222 ? 1.873 -20.623 34.902 1.00 8.19 260 SER A N 1
ATOM 1721 C CA . SER A 1 222 ? 1.704 -19.822 36.118 1.00 10.20 260 SER A CA 1
ATOM 1722 C C . SER A 1 222 ? 1.113 -18.457 35.790 1.00 10.45 260 SER A C 1
ATOM 1723 O O . SER A 1 222 ? 1.076 -18.049 34.621 1.00 9.42 260 SER A O 1
ATOM 1726 N N . ILE A 1 223 ? 0.628 -17.773 36.824 1.00 8.08 261 ILE A N 1
ATOM 1727 C CA . ILE A 1 223 ? -0.125 -16.536 36.645 1.00 7.65 261 ILE A CA 1
ATOM 1728 C C . ILE A 1 223 ? -0.153 -15.761 37.949 1.00 10.23 261 ILE A C 1
ATOM 1729 O O . ILE A 1 223 ? -0.011 -16.344 39.028 1.00 8.63 261 ILE A O 1
ATOM 1734 N N . ASP A 1 224 ? -0.295 -14.443 37.841 1.00 8.42 262 ASP A N 1
ATOM 1735 C CA . ASP A 1 224 ? -0.680 -13.605 38.976 1.00 6.96 262 ASP A CA 1
ATOM 1736 C C . ASP A 1 224 ? -2.187 -13.726 39.154 1.00 7.75 262 ASP A C 1
ATOM 1737 O O . ASP A 1 224 ? -2.941 -13.383 38.243 1.00 7.82 262 ASP A O 1
ATOM 1742 N N . ALA A 1 225 ? -2.613 -14.224 40.312 1.00 9.06 263 ALA A N 1
ATOM 1743 C CA . ALA A 1 225 ? -4.006 -14.221 40.713 1.00 6.04 263 ALA A CA 1
ATOM 1744 C C . ALA A 1 225 ? -4.168 -12.890 41.458 1.00 8.05 263 ALA A C 1
ATOM 1745 O O . ALA A 1 225 ? -3.676 -12.741 42.577 1.00 9.67 263 ALA A O 1
ATOM 1747 N N . ARG A 1 226 ? -4.815 -11.920 40.819 1.00 8.58 264 ARG A N 1
ATOM 1748 C CA . ARG A 1 226 ? -4.852 -10.566 41.357 1.00 8.65 264 ARG A CA 1
ATOM 1749 C C . ARG A 1 226 ? -6.217 -10.271 41.970 1.00 8.91 264 ARG A C 1
ATOM 1750 O O . ARG A 1 226 ? -7.257 -10.360 41.299 1.00 9.02 264 ARG A O 1
ATOM 1758 N N . TYR A 1 227 ? -6.212 -9.931 43.257 1.00 9.03 265 TYR A N 1
ATOM 1759 C CA . TYR A 1 227 ? -7.468 -9.822 43.997 1.00 10.39 265 TYR A CA 1
ATOM 1760 C C . TYR A 1 227 ? -8.066 -8.418 43.996 1.00 10.89 265 TYR A C 1
ATOM 1761 O O . TYR A 1 227 ? -9.287 -8.283 43.921 1.00 10.58 265 TYR A O 1
ATOM 1770 N N . GLY A 1 228 ? -7.202 -7.405 44.072 1.00 10.41 266 GLY A N 1
ATOM 1771 C CA . GLY A 1 228 ? -7.615 -6.010 44.180 1.00 10.91 266 GLY A CA 1
ATOM 1772 C C . GLY A 1 228 ? -7.668 -5.330 42.825 1.00 12.15 266 GLY A C 1
ATOM 1773 O O . GLY A 1 228 ? -6.945 -4.355 42.557 1.00 11.57 266 GLY A O 1
ATOM 1774 N N . GLY A 1 229 ? -8.537 -5.833 41.954 1.00 11.67 267 GLY A N 1
ATOM 1775 C CA . GLY A 1 229 ? -8.543 -5.382 40.575 1.00 7.96 267 GLY A CA 1
ATOM 1776 C C . GLY A 1 229 ? -7.278 -5.859 39.876 1.00 9.31 267 GLY A C 1
ATOM 1777 O O . GLY A 1 229 ? -6.587 -6.750 40.373 1.00 9.81 267 GLY A O 1
ATOM 1778 N N . THR A 1 230 ? -6.951 -5.251 38.741 1.00 8.38 268 THR A N 1
ATOM 1779 C CA . THR A 1 230 ? -5.785 -5.660 37.952 1.00 10.06 268 THR A CA 1
ATOM 1780 C C . THR A 1 230 ? -4.484 -4.953 38.332 1.00 11.32 268 THR A C 1
ATOM 1781 O O . THR A 1 230 ? -3.443 -5.228 37.735 1.00 12.60 268 THR A O 1
ATOM 1785 N N . HIS A 1 231 ? -4.539 -4.056 39.325 1.00 9.08 269 HIS A N 1
ATOM 1786 C CA . HIS A 1 231 ? -3.369 -3.258 39.714 1.00 10.81 269 HIS A CA 1
ATOM 1787 C C . HIS A 1 231 ? -2.129 -4.092 40.060 1.00 11.93 269 HIS A C 1
ATOM 1788 O O . HIS A 1 231 ? -2.230 -5.151 40.699 1.00 10.84 269 HIS A O 1
ATOM 1795 N N . ASP A 1 232 ? -0.957 -3.598 39.665 1.00 10.63 270 ASP A N 1
ATOM 1796 C CA . ASP A 1 232 ? 0.291 -4.153 40.169 1.00 9.77 270 ASP A CA 1
ATOM 1797 C C . ASP A 1 232 ? 0.365 -3.911 41.680 1.00 11.37 270 ASP A C 1
ATOM 1798 O O . ASP A 1 232 ? -0.382 -3.087 42.222 1.00 13.09 270 ASP A O 1
ATOM 1803 N N . SER A 1 233 ? 1.295 -4.582 42.347 1.00 11.00 271 SER A N 1
ATOM 1804 C CA . SER A 1 233 ? 1.612 -4.295 43.748 1.00 10.09 271 SER A CA 1
ATOM 1805 C C . SER A 1 233 ? 1.871 -2.790 43.939 1.00 12.12 271 SER A C 1
ATOM 1806 O O . SER A 1 233 ? 2.405 -2.163 43.027 1.00 13.36 271 SER A O 1
ATOM 1809 N N . LYS A 1 234 ? 1.515 -2.192 45.087 1.00 13.55 272 LYS A N 1
ATOM 1810 C CA . LYS A 1 234 ? 0.938 -2.858 46.254 1.00 12.78 272 LYS A CA 1
ATOM 1811 C C . LYS A 1 234 ? -0.480 -3.360 45.966 1.00 12.57 272 LYS A C 1
ATOM 1812 O O . LYS A 1 234 ? -1.281 -2.676 45.328 1.00 13.06 272 LYS A O 1
ATOM 1818 N N . SER A 1 235 ? -0.764 -4.575 46.414 1.00 10.76 273 SER A N 1
ATOM 1819 C CA . SER A 1 235 ? -2.094 -5.151 46.273 1.00 11.85 273 SER A CA 1
ATOM 1820 C C . SER A 1 235 ? -2.129 -6.453 47.062 1.00 8.75 273 SER A C 1
ATOM 1821 O O . SER A 1 235 ? -1.205 -6.746 47.830 1.00 10.83 273 SER A O 1
ATOM 1824 N N . LYS A 1 236 ? -3.187 -7.238 46.875 1.00 8.74 274 LYS A N 1
ATOM 1825 C CA . LYS A 1 236 ? -3.129 -8.655 47.222 1.00 9.41 274 LYS A CA 1
ATOM 1826 C C . LYS A 1 236 ? -3.039 -9.420 45.913 1.00 9.51 274 LYS A C 1
ATOM 1827 O O . LYS A 1 236 ? -3.932 -9.337 45.050 1.00 8.94 274 LYS A O 1
ATOM 1833 N N . ILE A 1 237 ? -1.931 -10.132 45.754 1.00 8.58 275 ILE A N 1
ATOM 1834 C CA . ILE A 1 237 ? -1.721 -10.984 44.594 1.00 10.39 275 ILE A CA 1
ATOM 1835 C C . ILE A 1 237 ? -1.032 -12.262 45.047 1.00 10.31 275 ILE A C 1
ATOM 1836 O O . ILE A 1 237 ? -0.101 -12.200 45.852 1.00 9.80 275 ILE A O 1
ATOM 1841 N N . ASN A 1 238 ? -1.500 -13.410 44.542 1.00 8.45 276 ASN A N 1
ATOM 1842 C CA . ASN A 1 238 ? -0.844 -14.702 44.762 1.00 10.45 276 ASN A CA 1
ATOM 1843 C C . ASN A 1 238 ? -0.346 -15.230 43.416 1.00 10.04 276 ASN A C 1
ATOM 1844 O O . ASN A 1 238 ? -0.814 -14.786 42.378 1.00 8.64 276 ASN A O 1
ATOM 1849 N N . ILE A 1 239 ? 0.571 -16.196 43.430 1.00 9.37 277 ILE A N 1
ATOM 1850 C CA . ILE A 1 239 ? 0.963 -16.894 42.197 1.00 8.87 277 ILE A CA 1
ATOM 1851 C C . ILE A 1 239 ? 0.231 -18.226 42.131 1.00 9.07 277 ILE A C 1
ATOM 1852 O O . ILE A 1 239 ? 0.310 -19.026 43.063 1.00 9.27 277 ILE A O 1
ATOM 1857 N N . ALA A 1 240 ? -0.495 -18.457 41.037 1.00 9.18 278 ALA A N 1
ATOM 1858 C CA . ALA A 1 240 ? -1.259 -19.695 40.864 1.00 9.04 278 ALA A CA 1
ATOM 1859 C C . ALA A 1 240 ? -0.710 -20.473 39.678 1.00 10.47 278 ALA A C 1
ATOM 1860 O O . ALA A 1 240 ? -0.078 -19.899 38.784 1.00 8.97 278 ALA A O 1
ATOM 1862 N N . THR A 1 241 ? -0.950 -21.782 39.679 1.00 9.13 279 THR A N 1
ATOM 1863 C CA . THR A 1 241 ? -0.496 -22.650 38.587 1.00 8.33 279 THR A CA 1
ATOM 1864 C C . THR A 1 241 ? -1.573 -23.642 38.172 1.00 8.74 279 THR A C 1
ATOM 1865 O O . THR A 1 241 ? -2.449 -23.992 38.968 1.00 8.99 279 THR A O 1
ATOM 1869 N N . SER A 1 242 ? -1.472 -24.081 36.920 1.00 8.40 280 SER A N 1
ATOM 1870 C CA . SER A 1 242 ? -2.322 -25.128 36.350 1.00 7.79 280 SER A CA 1
ATOM 1871 C C . SER A 1 242 ? -1.514 -25.876 35.285 1.00 9.10 280 SER A C 1
ATOM 1872 O O . SER A 1 242 ? -0.605 -25.312 34.690 1.00 9.49 280 SER A O 1
ATOM 1875 N N . TYR A 1 243 ? -1.809 -27.150 35.056 1.00 8.43 281 TYR A N 1
ATOM 1876 C CA . TYR A 1 243 ? -1.072 -27.905 34.034 1.00 10.23 281 TYR A CA 1
ATOM 1877 C C . TYR A 1 243 ? -2.030 -28.671 33.130 1.00 10.94 281 TYR A C 1
ATOM 1878 O O . TYR A 1 243 ? -3.191 -28.939 33.492 1.00 9.74 281 TYR A O 1
ATOM 1887 N N . SER A 1 244 ? -1.540 -29.013 31.944 1.00 7.75 282 SER A N 1
ATOM 1888 C CA . SER A 1 244 ? -2.297 -29.815 31.002 1.00 9.66 282 SER A CA 1
ATOM 1889 C C . SER A 1 244 ? -1.474 -31.038 30.627 1.00 9.50 282 SER A C 1
ATOM 1890 O O . SER A 1 244 ? -0.277 -30.920 30.329 1.00 10.04 282 SER A O 1
ATOM 1893 N N . ASP A 1 245 ? -2.112 -32.215 30.633 1.00 9.08 283 ASP A N 1
ATOM 1894 C CA . ASP A 1 245 ? -1.444 -33.449 30.226 1.00 9.88 283 ASP A CA 1
ATOM 1895 C C . ASP A 1 245 ? -1.853 -33.915 28.840 1.00 9.64 283 ASP A C 1
ATOM 1896 O O . ASP A 1 245 ? -1.426 -34.992 28.390 1.00 11.67 283 ASP A O 1
ATOM 1901 N N . ASP A 1 246 ? -2.680 -33.133 28.164 1.00 8.45 284 ASP A N 1
ATOM 1902 C CA . ASP A 1 246 ? -3.183 -33.510 26.854 1.00 9.83 284 ASP A CA 1
ATOM 1903 C C . ASP A 1 246 ? -2.950 -32.410 25.829 1.00 10.44 284 ASP A C 1
ATOM 1904 O O . ASP A 1 246 ? -3.837 -32.080 25.035 1.00 11.70 284 ASP A O 1
ATOM 1909 N N . ASN A 1 247 ? -1.740 -31.858 25.854 1.00 10.27 285 ASN A N 1
ATOM 1910 C CA . ASN A 1 247 ? -1.313 -30.871 24.867 1.00 10.58 285 ASN A CA 1
ATOM 1911 C C . ASN A 1 247 ? -2.181 -29.615 24.836 1.00 12.17 285 ASN A C 1
ATOM 1912 O O . ASN A 1 247 ? -2.424 -29.041 23.774 1.00 11.60 285 ASN A O 1
ATOM 1917 N N . GLY A 1 248 ? -2.672 -29.232 26.010 1.00 9.81 286 GLY A N 1
ATOM 1918 C CA . GLY A 1 248 ? -3.426 -28.000 26.175 1.00 9.14 286 GLY A CA 1
ATOM 1919 C C . GLY A 1 248 ? -4.925 -28.120 25.996 1.00 11.08 286 GLY A C 1
ATOM 1920 O O . GLY A 1 248 ? -5.624 -27.116 26.081 1.00 11.79 286 GLY A O 1
ATOM 1921 N N . LYS A 1 249 ? -5.436 -29.326 25.754 1.00 10.75 287 LYS A N 1
ATOM 1922 C CA . LYS A 1 249 ? -6.871 -29.474 25.560 1.00 12.38 287 LYS A CA 1
ATOM 1923 C C . LYS A 1 249 ? -7.660 -29.242 26.849 1.00 11.04 287 LYS A C 1
ATOM 1924 O O . LYS A 1 249 ? -8.735 -28.628 26.822 1.00 13.43 287 LYS A O 1
ATOM 1930 N N . THR A 1 250 ? -7.133 -29.740 27.969 1.00 8.89 288 THR A N 1
ATOM 1931 C CA . THR A 1 250 ? -7.766 -29.562 29.275 1.00 11.23 288 THR A CA 1
ATOM 1932 C C . THR A 1 250 ? -6.715 -29.201 30.308 1.00 9.98 288 THR A C 1
ATOM 1933 O O . THR A 1 250 ? -5.544 -29.563 30.171 1.00 8.83 288 THR A O 1
ATOM 1937 N N . TRP A 1 251 ? -7.154 -28.478 31.335 1.00 9.93 289 TRP A N 1
ATOM 1938 C CA . TRP A 1 251 ? -6.275 -27.914 32.349 1.00 7.53 289 TRP A CA 1
ATOM 1939 C C . TRP A 1 251 ? -6.760 -28.263 33.747 1.00 9.65 289 TRP A C 1
ATOM 1940 O O . TRP A 1 251 ? -7.963 -28.346 33.999 1.00 10.16 289 TRP A O 1
ATOM 1951 N N . SER A 1 252 ? -5.818 -28.444 34.658 1.00 8.46 290 SER A N 1
ATOM 1952 C CA . SER A 1 252 ? -6.135 -28.781 36.041 1.00 8.65 290 SER A CA 1
ATOM 1953 C C . SER A 1 252 ? -6.714 -27.610 36.818 1.00 9.40 290 SER A C 1
ATOM 1954 O O . SER A 1 252 ? -6.453 -26.449 36.496 1.00 9.69 290 SER A O 1
ATOM 1957 N N . GLU A 1 253 ? -7.484 -27.906 37.861 1.00 9.61 291 GLU A N 1
ATOM 1958 C CA . GLU A 1 253 ? -7.964 -26.838 38.740 1.00 11.26 291 GLU A CA 1
ATOM 1959 C C . GLU A 1 253 ? -6.732 -26.182 39.354 1.00 10.40 291 GLU A C 1
ATOM 1960 O O . GLU A 1 253 ? -5.825 -26.863 39.813 1.00 11.07 291 GLU A O 1
ATOM 1966 N N . PRO A 1 254 ? -6.666 -24.846 39.325 1.00 11.39 292 PRO A N 1
ATOM 1967 C CA . PRO A 1 254 ? -5.457 -24.171 39.812 1.00 11.92 292 PRO A CA 1
ATOM 1968 C C . PRO A 1 254 ? -5.135 -24.425 41.289 1.00 9.88 292 PRO A C 1
ATOM 1969 O O . PRO A 1 254 ? -6.027 -24.683 42.110 1.00 11.14 292 PRO A O 1
ATOM 1973 N N . ILE A 1 255 ? -3.847 -24.360 41.598 1.00 8.75 293 ILE A N 1
ATOM 1974 C CA . ILE A 1 255 ? -3.374 -24.380 42.979 1.00 9.61 293 ILE A CA 1
ATOM 1975 C C . ILE A 1 255 ? -2.479 -23.174 43.158 1.00 11.52 293 ILE A C 1
ATOM 1976 O O . ILE A 1 255 ? -2.141 -22.506 42.172 1.00 12.08 293 ILE A O 1
ATOM 1981 N N . PHE A 1 256 ? -2.086 -22.889 44.397 1.00 10.00 294 PHE A N 1
ATOM 1982 C CA . PHE A 1 256 ? -1.130 -21.804 44.624 1.00 9.73 294 PHE A CA 1
ATOM 1983 C C . PHE A 1 256 ? 0.294 -22.319 44.694 1.00 10.95 294 PHE A C 1
ATOM 1984 O O . PHE A 1 256 ? 0.566 -23.335 45.338 1.00 12.61 294 PHE A O 1
ATOM 1992 N N . ALA A 1 257 ? 1.195 -21.594 44.035 1.00 9.94 295 ALA A N 1
ATOM 1993 C CA . ALA A 1 257 ? 2.632 -21.803 44.160 1.00 10.13 295 ALA A CA 1
ATOM 1994 C C . ALA A 1 257 ? 3.226 -20.920 45.252 1.00 8.06 295 ALA A C 1
ATOM 1995 O O . ALA A 1 257 ? 4.144 -21.340 45.970 1.00 11.35 295 ALA A O 1
ATOM 1997 N N . MET A 1 258 ? 2.729 -19.688 45.356 1.00 10.68 296 MET A N 1
ATOM 1998 C CA . MET A 1 258 ? 3.127 -18.764 46.422 1.00 10.82 296 MET A CA 1
ATOM 1999 C C . MET A 1 258 ? 1.900 -17.998 46.868 1.00 11.93 296 MET A C 1
ATOM 2000 O O . MET A 1 258 ? 1.150 -17.470 46.038 1.00 10.79 296 MET A O 1
ATOM 2005 N N . LYS A 1 259 ? 1.692 -17.929 48.178 1.00 11.26 297 LYS A N 1
ATOM 2006 C CA . LYS A 1 259 ? 0.531 -17.235 48.708 1.00 12.40 297 LYS A CA 1
ATOM 2007 C C . LYS A 1 259 ? 0.830 -16.643 50.072 1.00 11.94 297 LYS A C 1
ATOM 2008 O O . LYS A 1 259 ? 1.708 -17.127 50.803 1.00 14.09 297 LYS A O 1
ATOM 2014 N N . PHE A 1 260 ? 0.100 -15.579 50.393 1.00 11.53 298 PHE A N 1
ATOM 2015 C CA . PHE A 1 260 ? 0.100 -14.975 51.715 1.00 10.50 298 PHE A CA 1
ATOM 2016 C C . PHE A 1 260 ? -1.323 -14.980 52.237 1.00 12.10 298 PHE A C 1
ATOM 2017 O O . PHE A 1 260 ? -2.280 -14.987 51.456 1.00 15.51 298 PHE A O 1
ATOM 2025 N N . ASN A 1 261 ? -1.464 -14.958 53.560 1.00 14.88 299 ASN A N 1
ATOM 2026 C CA . ASN A 1 261 ? -2.782 -15.080 54.173 1.00 16.21 299 ASN A CA 1
ATOM 2027 C C . ASN A 1 261 ? -3.145 -13.928 55.093 1.00 14.50 299 ASN A C 1
ATOM 2028 O O . ASN A 1 261 ? -4.125 -14.010 55.852 1.00 14.81 299 ASN A O 1
ATOM 2033 N N . ASP A 1 262 ? -2.375 -12.848 55.003 1.00 15.04 300 ASP A N 1
ATOM 2034 C CA . ASP A 1 262 ? -2.674 -11.652 55.774 1.00 14.09 300 ASP A CA 1
ATOM 2035 C C . ASP A 1 262 ? -3.998 -11.005 55.345 1.00 12.93 300 ASP A C 1
ATOM 2036 O O . ASP A 1 262 ? -4.679 -10.378 56.161 1.00 15.20 300 ASP A O 1
ATOM 2041 N N . TYR A 1 263 ? -4.354 -11.160 54.072 1.00 12.77 301 TYR A N 1
ATOM 2042 C CA . TYR A 1 263 ? -5.668 -10.768 53.578 1.00 15.72 301 TYR A CA 1
ATOM 2043 C C . TYR A 1 263 ? -6.421 -11.973 53.026 1.00 12.24 301 TYR A C 1
ATOM 2044 O O . TYR A 1 263 ? -5.811 -12.879 52.446 1.00 14.22 301 TYR A O 1
ATOM 2053 N N . GLU A 1 264 ? -7.741 -11.981 53.227 1.00 14.06 302 GLU A N 1
ATOM 2054 C CA . GLU A 1 264 ? -8.619 -13.032 52.711 1.00 16.15 302 GLU A CA 1
ATOM 2055 C C . GLU A 1 264 ? -8.586 -13.102 51.179 1.00 16.12 302 GLU A C 1
ATOM 2056 O O . GLU A 1 264 ? -8.456 -12.084 50.507 1.00 15.43 302 GLU A O 1
ATOM 2062 N N . GLU A 1 265 ? -8.703 -14.308 50.632 1.00 17.97 303 GLU A N 1
ATOM 2063 C CA . GLU A 1 265 ? -8.872 -14.468 49.193 1.00 14.64 303 GLU A CA 1
ATOM 2064 C C . GLU A 1 265 ? -10.323 -14.159 48.836 1.00 16.18 303 GLU A C 1
ATOM 2065 O O . GLU A 1 265 ? -11.208 -15.007 49.018 1.00 18.96 303 GLU A O 1
ATOM 2071 N N . GLN A 1 266 ? -10.574 -12.947 48.348 1.00 15.93 304 GLN A N 1
ATOM 2072 C CA . GLN A 1 266 ? -11.931 -12.501 48.055 1.00 13.94 304 GLN A CA 1
ATOM 2073 C C . GLN A 1 266 ? -12.137 -12.274 46.573 1.00 15.69 304 GLN A C 1
ATOM 2074 O O . GLN A 1 266 ? -11.309 -11.634 45.919 1.00 13.77 304 GLN A O 1
ATOM 2080 N N . LEU A 1 267 ? -13.262 -12.767 46.070 1.00 13.40 305 LEU A N 1
ATOM 2081 C CA . LEU A 1 267 ? -13.700 -12.511 44.708 1.00 12.00 305 LEU A CA 1
ATOM 2082 C C . LEU A 1 267 ? -14.468 -11.188 44.745 1.00 17.31 305 LEU A C 1
ATOM 2083 O O . LEU A 1 267 ? -15.633 -11.148 45.142 1.00 18.81 305 LEU A O 1
ATOM 2088 N N . VAL A 1 268 ? -13.805 -10.101 44.358 1.00 12.25 306 VAL A N 1
ATOM 2089 C CA . VAL A 1 268 ? -14.385 -8.765 44.482 1.00 13.86 306 VAL A CA 1
ATOM 2090 C C . VAL A 1 268 ? -14.572 -8.147 43.109 1.00 13.20 306 VAL A C 1
ATOM 2091 O O . VAL A 1 268 ? -13.694 -8.244 42.244 1.00 12.97 306 VAL A O 1
ATOM 2095 N N . TYR A 1 269 ? -15.728 -7.533 42.897 1.00 13.68 307 TYR A N 1
ATOM 2096 C CA . TYR A 1 269 ? -15.922 -6.687 41.734 1.00 13.03 307 TYR A CA 1
ATOM 2097 C C . TYR A 1 269 ? -15.239 -5.352 42.007 1.00 16.21 307 TYR A C 1
ATOM 2098 O O . TYR A 1 269 ? -15.714 -4.562 42.818 1.00 17.35 307 TYR A O 1
ATOM 2107 N N . TRP A 1 270 ? -14.120 -5.102 41.340 1.00 11.26 308 TRP A N 1
ATOM 2108 C CA . TRP A 1 270 ? -13.391 -3.858 41.544 1.00 10.40 308 TRP A CA 1
ATOM 2109 C C . TRP A 1 270 ? -14.025 -2.764 40.700 1.00 11.90 308 TRP A C 1
ATOM 2110 O O . TRP A 1 270 ? -14.307 -2.970 39.521 1.00 12.57 308 TRP A O 1
ATOM 2121 N N . PRO A 1 271 ? -14.253 -1.588 41.301 1.00 10.50 309 PRO A N 1
ATOM 2122 C CA . PRO A 1 271 ? -14.936 -0.501 40.588 1.00 13.81 309 PRO A CA 1
ATOM 2123 C C . PRO A 1 271 ? -14.172 -0.005 39.355 1.00 9.10 309 PRO A C 1
ATOM 2124 O O . PRO A 1 271 ? -12.933 0.105 39.379 1.00 11.01 309 PRO A O 1
ATOM 2128 N N . ARG A 1 272 ? -14.925 0.279 38.291 1.00 11.02 310 ARG A N 1
ATOM 2129 C CA . ARG A 1 272 ? -14.366 0.737 37.018 1.00 13.47 310 ARG A CA 1
ATOM 2130 C C . ARG A 1 272 ? -14.673 2.214 36.723 1.00 11.20 310 ARG A C 1
ATOM 2131 O O . ARG A 1 272 ? -14.283 2.739 35.687 1.00 13.30 310 ARG A O 1
ATOM 2139 N N . ASP A 1 273 ? -15.380 2.896 37.621 1.00 12.22 311 ASP A N 1
ATOM 2140 C CA . ASP A 1 273 ? -15.676 4.320 37.404 1.00 11.43 311 ASP A CA 1
ATOM 2141 C C . ASP A 1 273 ? -14.454 5.209 37.617 1.00 11.33 311 ASP A C 1
ATOM 2142 O O . ASP A 1 273 ? -13.481 4.800 38.239 1.00 13.62 311 ASP A O 1
ATOM 2147 N N . ASN A 1 274 ? -14.523 6.451 37.141 1.00 12.08 312 ASN A N 1
ATOM 2148 C CA . ASN A 1 274 ? -13.369 7.340 37.226 1.00 14.93 312 ASN A CA 1
ATOM 2149 C C . ASN A 1 274 ? -13.071 7.936 38.606 1.00 16.05 312 ASN A C 1
ATOM 2150 O O . ASN A 1 274 ? -12.029 8.560 38.786 1.00 18.89 312 ASN A O 1
ATOM 2155 N N . LYS A 1 275 ? -13.973 7.784 39.571 1.00 11.04 313 LYS A N 1
ATOM 2156 C CA . LYS A 1 275 ? -13.638 8.213 40.928 1.00 12.93 313 LYS A CA 1
ATOM 2157 C C . LYS A 1 275 ? -12.876 7.119 41.683 1.00 12.98 313 LYS A C 1
ATOM 2158 O O . LYS A 1 275 ? -11.881 7.390 42.358 1.00 13.02 313 LYS A O 1
ATOM 2164 N N . LEU A 1 276 ? -13.327 5.878 41.528 1.00 13.13 314 LEU A N 1
ATOM 2165 C CA . LEU A 1 276 ? -12.848 4.773 42.360 1.00 12.75 314 LEU A CA 1
ATOM 2166 C C . LEU A 1 276 ? -11.860 3.785 41.728 1.00 11.09 314 LEU A C 1
ATOM 2167 O O . LEU A 1 276 ? -11.255 3.009 42.450 1.00 12.56 314 LEU A O 1
ATOM 2172 N N . LYS A 1 277 ? -11.717 3.782 40.406 1.00 9.84 315 LYS A N 1
ATOM 2173 C CA . LYS A 1 277 ? -10.924 2.719 39.752 1.00 11.81 315 LYS A CA 1
ATOM 2174 C C . LYS A 1 277 ? -9.458 2.621 40.206 1.00 12.10 315 LYS A C 1
ATOM 2175 O O . LYS A 1 277 ? -8.861 1.558 40.100 1.00 9.87 315 LYS A O 1
ATOM 2181 N N . ASN A 1 278 ? -8.870 3.697 40.724 1.00 10.37 316 ASN A N 1
ATOM 2182 C CA . ASN A 1 278 ? -7.515 3.609 41.278 1.00 10.47 316 ASN A CA 1
ATOM 2183 C C . ASN A 1 278 ? -7.427 3.127 42.722 1.00 9.69 316 ASN A C 1
ATOM 2184 O O . ASN A 1 278 ? -6.320 3.050 43.293 1.00 12.37 316 ASN A O 1
ATOM 2189 N N . SER A 1 279 ? -8.575 2.785 43.304 1.00 9.80 317 SER A N 1
ATOM 2190 C CA . SER A 1 279 ? -8.588 2.147 44.613 1.00 11.26 317 SER A CA 1
ATOM 2191 C C . SER A 1 279 ? -7.658 0.948 44.579 1.00 9.79 317 SER A C 1
ATOM 2192 O O . SER A 1 279 ? -7.673 0.155 43.620 1.00 12.90 317 SER A O 1
ATOM 2195 N N . GLN A 1 280 ? -6.846 0.820 45.617 1.00 12.09 318 GLN A N 1
ATOM 2196 C CA . GLN A 1 280 ? -5.779 -0.163 45.618 1.00 11.60 318 GLN A CA 1
ATOM 2197 C C . GLN A 1 280 ? -5.591 -0.715 47.021 1.00 13.88 318 GLN A C 1
ATOM 2198 O O . GLN A 1 280 ? -5.465 0.051 47.968 1.00 15.17 318 GLN A O 1
ATOM 2204 N N . ILE A 1 281 ? -5.595 -2.040 47.160 1.00 9.88 319 ILE A N 1
ATOM 2205 C CA . ILE A 1 281 ? -5.384 -2.671 48.452 1.00 12.99 319 ILE A CA 1
ATOM 2206 C C . ILE A 1 281 ? -3.993 -2.282 48.932 1.00 14.83 319 ILE A C 1
ATOM 2207 O O . ILE A 1 281 ? -3.001 -2.530 48.252 1.00 12.51 319 ILE A O 1
ATOM 2212 N N . SER A 1 282 ? -3.924 -1.650 50.095 1.00 11.62 320 SER A N 1
ATOM 2213 C CA . SER A 1 282 ? -2.700 -0.969 50.491 1.00 14.13 320 SER A CA 1
ATOM 2214 C C . SER A 1 282 ? -1.995 -1.521 51.722 1.00 13.18 320 SER A C 1
ATOM 2215 O O . SER A 1 282 ? -0.922 -1.036 52.077 1.00 15.59 320 SER A O 1
ATOM 2218 N N . GLY A 1 283 ? -2.576 -2.534 52.362 1.00 12.37 321 GLY A N 1
ATOM 2219 C CA . GLY A 1 283 ? -1.964 -3.126 53.539 1.00 14.47 321 GLY A CA 1
ATOM 2220 C C . GLY A 1 283 ? -1.582 -4.594 53.411 1.00 12.59 321 GLY A C 1
ATOM 2221 O O . GLY A 1 283 ? -1.211 -5.222 54.404 1.00 13.92 321 GLY A O 1
ATOM 2222 N N . SER A 1 284 ? -1.652 -5.130 52.193 1.00 11.84 322 SER A N 1
ATOM 2223 C CA . SER A 1 284 ? -1.399 -6.552 51.939 1.00 10.84 322 SER A CA 1
ATOM 2224 C C . SER A 1 284 ? -0.020 -6.827 51.382 1.00 9.74 322 SER A C 1
ATOM 2225 O O . SER A 1 284 ? 0.518 -6.047 50.592 1.00 12.40 322 SER A O 1
ATOM 2228 N N . ALA A 1 285 ? 0.553 -7.955 51.795 1.00 12.20 323 ALA A N 1
ATOM 2229 C CA . ALA A 1 285 ? 1.743 -8.489 51.130 1.00 12.58 323 ALA A CA 1
ATOM 2230 C C . ALA A 1 285 ? 1.302 -9.100 49.795 1.00 12.53 323 ALA A C 1
ATOM 2231 O O . ALA A 1 285 ? 0.122 -9.413 49.598 1.00 12.32 323 ALA A O 1
ATOM 2233 N N . SER A 1 286 ? 2.237 -9.255 48.864 1.00 10.67 324 SER A N 1
ATOM 2234 C CA . SER A 1 286 ? 1.889 -9.825 47.572 1.00 10.95 324 SER A CA 1
ATOM 2235 C C . SER A 1 286 ? 3.086 -10.473 46.891 1.00 10.09 324 SER A C 1
ATOM 2236 O O . SER A 1 286 ? 4.239 -10.236 47.258 1.00 12.37 324 SER A O 1
ATOM 2239 N N . PHE A 1 287 ? 2.787 -11.305 45.898 1.00 10.53 325 PHE A N 1
ATOM 2240 C CA . PHE A 1 287 ? 3.798 -11.792 44.963 1.00 10.66 325 PHE A CA 1
ATOM 2241 C C . PHE A 1 287 ? 3.449 -11.224 43.606 1.00 12.01 325 PHE A C 1
ATOM 2242 O O . PHE A 1 287 ? 2.291 -10.926 43.341 1.00 14.54 325 PHE A O 1
ATOM 2250 N N . ILE A 1 288 ? 4.435 -11.057 42.738 1.00 11.22 326 ILE A N 1
ATOM 2251 C CA . ILE A 1 288 ? 4.133 -10.491 41.428 1.00 10.99 326 ILE A CA 1
ATOM 2252 C C . ILE A 1 288 ? 5.202 -10.907 40.427 1.00 11.74 326 ILE A C 1
ATOM 2253 O O . ILE A 1 288 ? 6.371 -10.960 40.782 1.00 13.64 326 ILE A O 1
ATOM 2258 N N . ASP A 1 289 ? 4.782 -11.242 39.199 1.00 11.19 327 ASP A N 1
ATOM 2259 C CA . ASP A 1 289 ? 5.703 -11.588 38.101 1.00 11.48 327 ASP A CA 1
ATOM 2260 C C . ASP A 1 289 ? 6.448 -12.897 38.323 1.00 14.82 327 ASP A C 1
ATOM 2261 O O . ASP A 1 289 ? 7.509 -12.927 38.945 1.00 16.90 327 ASP A O 1
ATOM 2266 N N . SER A 1 290 ? 5.890 -13.979 37.796 1.00 9.51 328 SER A N 1
ATOM 2267 C CA . SER A 1 290 ? 6.483 -15.293 37.984 1.00 8.50 328 SER A CA 1
ATOM 2268 C C . SER A 1 290 ? 7.197 -15.805 36.745 1.00 9.51 328 SER A C 1
ATOM 2269 O O . SER A 1 290 ? 6.943 -15.344 35.620 1.00 8.93 328 SER A O 1
ATOM 2272 N N . SER A 1 291 ? 8.062 -16.793 36.960 1.00 9.57 329 SER A N 1
ATOM 2273 C CA . SER A 1 291 ? 8.857 -17.385 35.885 1.00 10.32 329 SER A CA 1
ATOM 2274 C C . SER A 1 291 ? 9.146 -18.846 36.226 1.00 8.87 329 SER A C 1
ATOM 2275 O O . SER A 1 291 ? 9.398 -19.170 37.396 1.00 10.68 329 SER A O 1
ATOM 2278 N N . ILE A 1 292 ? 9.123 -19.717 35.212 1.00 9.14 330 ILE A N 1
ATOM 2279 C CA . ILE A 1 292 ? 9.260 -21.166 35.408 1.00 10.20 330 ILE A CA 1
ATOM 2280 C C . ILE A 1 292 ? 10.421 -21.760 34.606 1.00 10.42 330 ILE A C 1
ATOM 2281 O O . ILE A 1 292 ? 10.677 -21.341 33.478 1.00 9.60 330 ILE A O 1
ATOM 2286 N N . VAL A 1 293 ? 11.112 -22.743 35.184 1.00 10.21 331 VAL A N 1
ATOM 2287 C CA . VAL A 1 293 ? 12.069 -23.540 34.433 1.00 9.12 331 VAL A CA 1
ATOM 2288 C C . VAL A 1 293 ? 12.040 -24.961 34.974 1.00 9.69 331 VAL A C 1
ATOM 2289 O O . VAL A 1 293 ? 11.610 -25.194 36.109 1.00 12.31 331 VAL A O 1
ATOM 2293 N N . GLU A 1 294 ? 12.447 -25.922 34.153 1.00 8.71 332 GLU A N 1
ATOM 2294 C CA . GLU A 1 294 ? 12.599 -27.292 34.646 1.00 12.15 332 GLU A CA 1
ATOM 2295 C C . GLU A 1 294 ? 14.072 -27.632 34.736 1.00 11.37 332 GLU A C 1
ATOM 2296 O O . GLU A 1 294 ? 14.842 -27.309 33.828 1.00 12.01 332 GLU A O 1
ATOM 2302 N N . ASP A 1 295 ? 14.460 -28.281 35.833 1.00 11.44 333 ASP A N 1
ATOM 2303 C CA . ASP A 1 295 ? 15.849 -28.667 36.060 1.00 12.45 333 ASP A CA 1
ATOM 2304 C C . ASP A 1 295 ? 16.084 -30.123 35.690 1.00 15.53 333 ASP A C 1
ATOM 2305 O O . ASP A 1 295 ? 15.411 -31.012 36.205 1.00 16.79 333 ASP A O 1
ATOM 2310 N N . LYS A 1 296 ? 17.049 -30.371 34.809 1.00 16.23 334 LYS A N 1
ATOM 2311 C CA . LYS A 1 296 ? 17.349 -31.745 34.407 1.00 18.65 334 LYS A CA 1
ATOM 2312 C C . LYS A 1 296 ? 18.029 -32.543 35.511 1.00 19.16 334 LYS A C 1
ATOM 2313 O O . LYS A 1 296 ? 17.764 -33.737 35.679 1.00 19.13 334 LYS A O 1
ATOM 2319 N N . LYS A 1 297 ? 18.891 -31.892 36.282 1.00 19.97 335 LYS A N 1
ATOM 2320 C CA . LYS A 1 297 ? 19.629 -32.595 37.329 1.00 19.38 335 LYS A CA 1
ATOM 2321 C C . LYS A 1 297 ? 18.706 -33.237 38.366 1.00 24.30 335 LYS A C 1
ATOM 2322 O O . LYS A 1 297 ? 18.704 -34.460 38.537 1.00 23.01 335 LYS A O 1
ATOM 2328 N N . SER A 1 298 ? 17.929 -32.411 39.058 1.00 18.03 336 SER A N 1
ATOM 2329 C CA . SER A 1 298 ? 17.040 -32.890 40.112 1.00 21.06 336 SER A CA 1
ATOM 2330 C C . SER A 1 298 ? 15.727 -33.401 39.537 1.00 22.35 336 SER A C 1
ATOM 2331 O O . SER A 1 298 ? 15.038 -34.202 40.167 1.00 22.13 336 SER A O 1
ATOM 2334 N N . GLY A 1 299 ? 15.372 -32.927 38.345 1.00 18.82 337 GLY A N 1
ATOM 2335 C CA . GLY A 1 299 ? 14.055 -33.196 37.779 1.00 17.33 337 GLY A CA 1
ATOM 2336 C C . GLY A 1 299 ? 12.973 -32.265 38.305 1.00 15.99 337 GLY A C 1
ATOM 2337 O O . GLY A 1 299 ? 11.820 -32.376 37.883 1.00 17.01 337 GLY A O 1
ATOM 2338 N N . LYS A 1 300 ? 13.337 -31.362 39.222 1.00 15.00 338 LYS A N 1
ATOM 2339 C CA . LYS A 1 300 ? 12.375 -30.450 39.832 1.00 14.20 338 LYS A CA 1
ATOM 2340 C C . LYS A 1 300 ? 11.952 -29.341 38.867 1.00 12.09 338 LYS A C 1
ATOM 2341 O O . LYS A 1 300 ? 12.691 -28.948 37.964 1.00 13.03 338 LYS A O 1
ATOM 2347 N N . THR A 1 301 ? 10.733 -28.856 39.049 1.00 11.43 339 THR A N 1
ATOM 2348 C CA . THR A 1 301 ? 10.306 -27.644 38.372 1.00 10.12 339 THR A CA 1
ATOM 2349 C C . THR A 1 301 ? 10.571 -26.524 39.353 1.00 11.57 339 THR A C 1
ATOM 2350 O O . THR A 1 301 ? 10.307 -26.664 40.553 1.00 11.09 339 THR A O 1
ATOM 2354 N N . ILE A 1 302 ? 11.114 -25.421 38.851 1.00 9.24 340 ILE A N 1
ATOM 2355 C CA . ILE A 1 302 ? 11.475 -24.294 39.694 1.00 9.25 340 ILE A CA 1
ATOM 2356 C C . ILE A 1 302 ? 10.715 -23.039 39.275 1.00 10.54 340 ILE A C 1
ATOM 2357 O O . ILE A 1 302 ? 10.696 -22.678 38.100 1.00 11.90 340 ILE A O 1
ATOM 2362 N N . LEU A 1 303 ? 10.075 -22.381 40.237 1.00 10.41 341 LEU A N 1
ATOM 2363 C CA . LEU A 1 303 ? 9.325 -21.160 39.951 1.00 8.75 341 LEU A CA 1
ATOM 2364 C C . LEU A 1 303 ? 9.854 -20.010 40.792 1.00 11.02 341 LEU A C 1
ATOM 2365 O O . LEU A 1 303 ? 10.028 -20.143 42.007 1.00 10.41 341 LEU A O 1
ATOM 2370 N N . LEU A 1 304 ? 10.129 -18.890 40.136 1.00 10.94 342 LEU A N 1
ATOM 2371 C CA . LEU A 1 304 ? 10.542 -17.685 40.842 1.00 10.44 342 LEU A CA 1
ATOM 2372 C C . LEU A 1 304 ? 9.439 -16.623 40.747 1.00 8.41 342 LEU A C 1
ATOM 2373 O O . LEU A 1 304 ? 8.642 -16.632 39.811 1.00 9.70 342 LEU A O 1
ATOM 2378 N N . ALA A 1 305 ? 9.390 -15.717 41.721 1.00 9.35 343 ALA A N 1
ATOM 2379 C CA . ALA A 1 305 ? 8.497 -14.551 41.667 1.00 10.47 343 ALA A CA 1
ATOM 2380 C C . ALA A 1 305 ? 9.056 -13.415 42.510 1.00 10.72 343 ALA A C 1
ATOM 2381 O O . ALA A 1 305 ? 9.850 -13.650 43.413 1.00 11.81 343 ALA A O 1
ATOM 2383 N N . ASP A 1 306 ? 8.639 -12.188 42.231 1.00 10.36 344 ASP A N 1
ATOM 2384 C CA . ASP A 1 306 ? 8.975 -11.100 43.146 1.00 12.22 344 ASP A CA 1
ATOM 2385 C C . ASP A 1 306 ? 8.120 -11.239 44.397 1.00 11.16 344 ASP A C 1
ATOM 2386 O O . ASP A 1 306 ? 6.964 -11.667 44.313 1.00 11.28 344 ASP A O 1
ATOM 2391 N N . VAL A 1 307 ? 8.675 -10.849 45.546 1.00 11.43 345 VAL A N 1
ATOM 2392 C CA . VAL A 1 307 ? 7.898 -10.805 46.789 1.00 11.00 345 VAL A CA 1
ATOM 2393 C C . VAL A 1 307 ? 7.858 -9.383 47.305 1.00 12.89 345 VAL A C 1
ATOM 2394 O O . VAL A 1 307 ? 8.896 -8.722 47.395 1.00 13.35 345 VAL A O 1
ATOM 2398 N N . MET A 1 308 ? 6.658 -8.929 47.651 1.00 11.49 346 MET A N 1
ATOM 2399 C CA . MET A 1 308 ? 6.430 -7.589 48.193 1.00 11.93 346 MET A CA 1
ATOM 2400 C C . MET A 1 308 ? 5.889 -7.653 49.614 1.00 14.95 346 MET A C 1
ATOM 2401 O O . MET A 1 308 ? 4.857 -8.277 49.868 1.00 12.74 346 MET A O 1
ATOM 2406 N N . PRO A 1 309 ? 6.575 -6.996 50.557 1.00 14.63 347 PRO A N 1
ATOM 2407 C CA . PRO A 1 309 ? 6.037 -6.858 51.910 1.00 13.75 347 PRO A CA 1
ATOM 2408 C C . PRO A 1 309 ? 4.739 -6.053 51.914 1.00 12.67 347 PRO A C 1
ATOM 2409 O O . PRO A 1 309 ? 4.392 -5.398 50.923 1.00 13.22 347 PRO A O 1
ATOM 2413 N N . ALA A 1 310 ? 4.025 -6.105 53.034 1.00 13.49 348 ALA A N 1
ATOM 2414 C CA . ALA A 1 310 ? 2.752 -5.405 53.163 1.00 13.64 348 ALA A CA 1
ATOM 2415 C C . ALA A 1 310 ? 2.831 -3.954 52.696 1.00 12.69 348 ALA A C 1
ATOM 2416 O O . ALA A 1 310 ? 3.688 -3.196 53.136 1.00 14.64 348 ALA A O 1
ATOM 2418 N N . GLY A 1 311 ? 1.934 -3.595 51.788 1.00 12.76 349 GLY A N 1
ATOM 2419 C CA . GLY A 1 311 ? 1.807 -2.232 51.312 1.00 15.17 349 GLY A CA 1
ATOM 2420 C C . GLY A 1 311 ? 2.909 -1.779 50.376 1.00 17.02 349 GLY A C 1
ATOM 2421 O O . GLY A 1 311 ? 3.006 -0.594 50.076 1.00 17.19 349 GLY A O 1
ATOM 2422 N N . ILE A 1 312 ? 3.730 -2.712 49.905 1.00 12.55 350 ILE A N 1
ATOM 2423 C CA . ILE A 1 312 ? 4.870 -2.373 49.050 1.00 13.09 350 ILE A CA 1
ATOM 2424 C C . ILE A 1 312 ? 4.637 -2.793 47.596 1.00 17.39 350 ILE A C 1
ATOM 2425 O O . ILE A 1 312 ? 4.020 -3.834 47.332 1.00 15.82 350 ILE A O 1
ATOM 2430 N N . GLY A 1 313 ? 5.088 -1.946 46.669 1.00 15.89 351 GLY A N 1
ATOM 2431 C CA . GLY A 1 313 ? 5.113 -2.245 45.249 1.00 16.26 351 GLY A CA 1
ATOM 2432 C C . GLY A 1 313 ? 6.301 -1.526 44.628 1.00 20.92 351 GLY A C 1
ATOM 2433 O O . GLY A 1 313 ? 7.100 -0.908 45.344 1.00 19.53 351 GLY A O 1
ATOM 2434 N N . ASN A 1 314 ? 6.418 -1.593 43.304 1.00 17.20 352 ASN A N 1
ATOM 2435 C CA . ASN A 1 314 ? 7.541 -0.964 42.608 1.00 23.96 352 ASN A CA 1
ATOM 2436 C C . ASN A 1 314 ? 7.753 0.498 42.988 1.00 24.71 352 ASN A C 1
ATOM 2437 O O . ASN A 1 314 ? 8.894 0.943 43.161 1.00 24.13 352 ASN A O 1
ATOM 2442 N N . ASN A 1 315 ? 6.645 1.221 43.139 1.00 21.89 353 ASN A N 1
ATOM 2443 C CA A ASN A 1 315 ? 6.622 2.671 43.352 0.46 25.27 353 ASN A CA 1
ATOM 2444 C CA B ASN A 1 315 ? 6.728 2.665 43.300 0.54 25.27 353 ASN A CA 1
ATOM 2445 C C . ASN A 1 315 ? 7.236 3.131 44.665 1.00 26.63 353 ASN A C 1
ATOM 2446 O O . ASN A 1 315 ? 7.841 4.200 44.754 1.00 30.72 353 ASN A O 1
ATOM 2455 N N . ASN A 1 316 ? 7.030 2.337 45.710 1.00 19.75 354 ASN A N 1
ATOM 2456 C CA . ASN A 1 316 ? 7.444 2.762 47.050 1.00 18.68 354 ASN A CA 1
ATOM 2457 C C . ASN A 1 316 ? 8.491 1.873 47.725 1.00 19.26 354 ASN A C 1
ATOM 2458 O O . ASN A 1 316 ? 8.834 2.082 48.889 1.00 23.14 354 ASN A O 1
ATOM 2463 N N . ALA A 1 317 ? 9.001 0.886 46.992 1.00 18.40 355 ALA A N 1
ATOM 2464 C CA . ALA A 1 317 ? 10.034 -0.002 47.515 1.00 16.75 355 ALA A CA 1
ATOM 2465 C C . ALA A 1 317 ? 11.328 0.773 47.724 1.00 20.98 355 ALA A C 1
ATOM 2466 O O . ALA A 1 317 ? 11.732 1.544 46.855 1.00 19.89 355 ALA A O 1
ATOM 2468 N N . ASN A 1 318 ? 11.972 0.561 48.869 1.00 20.02 356 ASN A N 1
ATOM 2469 C CA . ASN A 1 318 ? 13.251 1.207 49.163 1.00 20.01 356 ASN A CA 1
ATOM 2470 C C . ASN A 1 318 ? 14.324 0.745 48.183 1.00 21.95 356 ASN A C 1
ATOM 2471 O O . ASN A 1 318 ? 14.776 -0.397 48.245 1.00 22.85 356 ASN A O 1
ATOM 2476 N N . LYS A 1 319 ? 14.743 1.647 47.299 1.00 22.38 357 LYS A N 1
ATOM 2477 C CA . LYS A 1 319 ? 15.679 1.299 46.231 1.00 20.65 357 LYS A CA 1
ATOM 2478 C C . LYS A 1 319 ? 17.113 1.151 46.727 1.00 22.44 357 LYS A C 1
ATOM 2479 O O . LYS A 1 319 ? 17.956 0.597 46.023 1.00 24.81 357 LYS A O 1
ATOM 2485 N N . ALA A 1 320 ? 17.385 1.639 47.936 1.00 21.64 358 ALA A N 1
ATOM 2486 C CA . ALA A 1 320 ? 18.754 1.672 48.458 1.00 21.69 358 ALA A CA 1
ATOM 2487 C C . ALA A 1 320 ? 18.987 0.705 49.617 1.00 27.69 358 ALA A C 1
ATOM 2488 O O . ALA A 1 320 ? 19.884 0.914 50.445 1.00 24.47 358 ALA A O 1
ATOM 2490 N N . ASP A 1 321 ? 18.188 -0.357 49.672 1.00 19.92 359 ASP A N 1
ATOM 2491 C CA . ASP A 1 321 ? 18.299 -1.336 50.741 1.00 20.38 359 ASP A CA 1
ATOM 2492 C C . ASP A 1 321 ? 17.893 -2.709 50.219 1.00 20.20 359 ASP A C 1
ATOM 2493 O O . ASP A 1 321 ? 16.801 -2.861 49.674 1.00 21.65 359 ASP A O 1
ATOM 2498 N N . SER A 1 322 ? 18.770 -3.694 50.392 1.00 18.47 360 SER A N 1
ATOM 2499 C CA . SER A 1 322 ? 18.520 -5.057 49.918 1.00 20.09 360 SER A CA 1
ATOM 2500 C C . SER A 1 322 ? 17.643 -5.836 50.882 1.00 22.13 360 SER A C 1
ATOM 2501 O O . SER A 1 322 ? 17.029 -6.841 50.510 1.00 17.77 360 SER A O 1
ATOM 2504 N N . GLY A 1 323 ? 17.606 -5.385 52.131 1.00 20.39 361 GLY A N 1
ATOM 2505 C CA . GLY A 1 323 ? 16.891 -6.103 53.170 1.00 19.85 361 GLY A CA 1
ATOM 2506 C C . GLY A 1 323 ? 17.752 -7.114 53.902 1.00 18.32 361 GLY A C 1
ATOM 2507 O O . GLY A 1 323 ? 17.276 -7.790 54.812 1.00 19.09 361 GLY A O 1
ATOM 2508 N N . PHE A 1 324 ? 19.017 -7.232 53.500 1.00 20.71 362 PHE A N 1
ATOM 2509 C CA . PHE A 1 324 ? 19.920 -8.204 54.107 1.00 18.23 362 PHE A CA 1
ATOM 2510 C C . PHE A 1 324 ? 21.185 -7.548 54.639 1.00 19.44 362 PHE A C 1
ATOM 2511 O O . PHE A 1 324 ? 21.682 -6.588 54.058 1.00 24.22 362 PHE A O 1
ATOM 2519 N N . LYS A 1 325 ? 21.708 -8.092 55.729 1.00 23.91 363 LYS A N 1
ATOM 2520 C CA . LYS A 1 325 ? 23.029 -7.701 56.206 1.00 25.82 363 LYS A CA 1
ATOM 2521 C C . LYS A 1 325 ? 24.061 -8.717 55.732 1.00 28.20 363 LYS A C 1
ATOM 2522 O O . LYS A 1 325 ? 23.912 -9.920 55.963 1.00 26.36 363 LYS A O 1
ATOM 2528 N N . GLU A 1 326 ? 25.096 -8.242 55.050 1.00 30.59 364 GLU A N 1
ATOM 2529 C CA . GLU A 1 326 ? 26.188 -9.118 54.651 1.00 35.24 364 GLU A CA 1
ATOM 2530 C C . GLU A 1 326 ? 27.212 -9.184 55.771 1.00 37.67 364 GLU A C 1
ATOM 2531 O O . GLU A 1 326 ? 27.686 -8.155 56.250 1.00 37.41 364 GLU A O 1
ATOM 2537 N N . ILE A 1 327 ? 27.529 -10.401 56.202 1.00 38.84 365 ILE A N 1
ATOM 2538 C CA . ILE A 1 327 ? 28.560 -10.621 57.209 1.00 39.76 365 ILE A CA 1
ATOM 2539 C C . ILE A 1 327 ? 29.474 -11.741 56.742 1.00 43.90 365 ILE A C 1
ATOM 2540 O O . ILE A 1 327 ? 29.086 -12.912 56.756 1.00 48.03 365 ILE A O 1
ATOM 2545 N N . ASN A 1 328 ? 30.681 -11.372 56.322 1.00 45.23 366 ASN A N 1
ATOM 2546 C CA . ASN A 1 328 ? 31.666 -12.329 55.826 1.00 44.77 366 ASN A CA 1
ATOM 2547 C C . ASN A 1 328 ? 31.118 -13.246 54.738 1.00 48.23 366 ASN A C 1
ATOM 2548 O O . ASN A 1 328 ? 31.255 -14.467 54.812 1.00 50.74 366 ASN A O 1
ATOM 2553 N N . GLY A 1 329 ? 30.479 -12.651 53.738 1.00 47.41 367 GLY A N 1
ATOM 2554 C CA . GLY A 1 329 ? 29.981 -13.407 52.603 1.00 46.71 367 GLY A CA 1
ATOM 2555 C C . GLY A 1 329 ? 28.707 -14.186 52.876 1.00 47.17 367 GLY A C 1
ATOM 2556 O O . GLY A 1 329 ? 28.306 -15.031 52.075 1.00 51.31 367 GLY A O 1
ATOM 2557 N N . HIS A 1 330 ? 28.070 -13.912 54.007 1.00 45.73 368 HIS A N 1
ATOM 2558 C CA . HIS A 1 330 ? 26.773 -14.500 54.300 1.00 41.89 368 HIS A CA 1
ATOM 2559 C C . HIS A 1 330 ? 25.733 -13.399 54.423 1.00 36.49 368 HIS A C 1
ATOM 2560 O O . HIS A 1 330 ? 26.021 -12.326 54.951 1.00 33.42 368 HIS A O 1
ATOM 2567 N N . TYR A 1 331 ? 24.530 -13.665 53.925 1.00 33.30 369 TYR A N 1
ATOM 2568 C CA . TYR A 1 331 ? 23.469 -12.666 53.931 1.00 28.47 369 TYR A CA 1
ATOM 2569 C C . TYR A 1 331 ? 22.368 -13.051 54.900 1.00 26.62 369 TYR A C 1
ATOM 2570 O O . TYR A 1 331 ? 21.832 -14.157 54.841 1.00 30.56 369 TYR A O 1
ATOM 2579 N N . TYR A 1 332 ? 22.044 -12.133 55.804 1.00 23.37 370 TYR A N 1
ATOM 2580 C CA . TYR A 1 332 ? 21.029 -12.396 56.809 1.00 2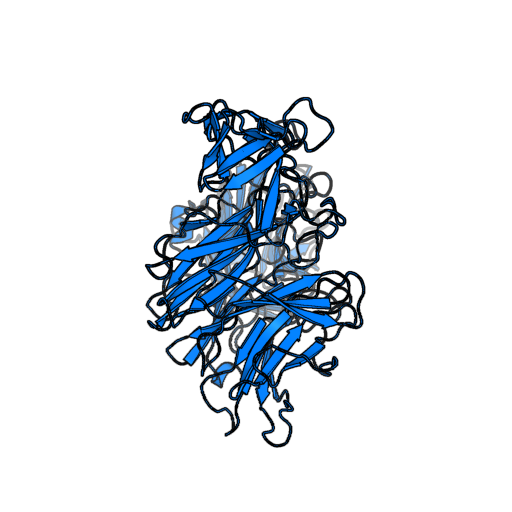6.06 370 TYR A CA 1
ATOM 2581 C C . TYR A 1 332 ? 19.910 -11.388 56.690 1.00 23.37 370 TYR A C 1
ATOM 2582 O O . TYR A 1 332 ? 20.158 -10.188 56.598 1.00 20.68 370 TYR A O 1
ATOM 2591 N N . LEU A 1 333 ? 18.680 -11.892 56.685 1.00 23.34 371 LEU A N 1
ATOM 2592 C CA . LEU A 1 333 ? 17.492 -11.057 56.581 1.00 20.45 371 LEU A CA 1
ATOM 2593 C C . LEU A 1 333 ? 17.362 -10.156 57.804 1.00 21.35 371 LEU A C 1
ATOM 2594 O O . LEU A 1 333 ? 17.388 -10.641 58.939 1.00 25.17 371 LEU A O 1
ATOM 2599 N N . LYS A 1 334 ? 17.242 -8.853 57.567 1.00 19.00 372 LYS A N 1
ATOM 2600 C CA . LYS A 1 334 ? 17.113 -7.877 58.648 1.00 18.83 372 LYS A CA 1
ATOM 2601 C C . LYS A 1 334 ? 15.665 -7.785 59.088 1.00 22.19 372 LYS A C 1
ATOM 2602 O O . LYS A 1 334 ? 14.753 -7.913 58.271 1.00 24.10 372 LYS A O 1
ATOM 2608 N N . LEU A 1 335 ? 15.457 -7.580 60.386 1.00 20.51 373 LEU A N 1
ATOM 2609 C CA . LEU A 1 335 ? 14.113 -7.400 60.920 1.00 20.80 373 LEU A CA 1
ATOM 2610 C C . LEU A 1 335 ? 14.033 -6.186 61.837 1.00 19.46 373 LEU A C 1
ATOM 2611 O O . LEU A 1 335 ? 14.990 -5.858 62.542 1.00 20.14 373 LEU A O 1
ATOM 2616 N N . LYS A 1 336 ? 12.875 -5.537 61.823 1.00 19.40 374 LYS A N 1
ATOM 2617 C CA . LYS A 1 336 ? 12.585 -4.435 62.729 1.00 18.90 374 LYS A CA 1
ATOM 2618 C C . LYS A 1 336 ? 11.495 -4.885 63.680 1.00 22.78 374 LYS A C 1
ATOM 2619 O O . LYS A 1 336 ? 10.466 -5.423 63.256 1.00 17.88 374 LYS A O 1
ATOM 2625 N N . LYS A 1 337 ? 11.717 -4.684 64.974 1.00 22.98 375 LYS A N 1
ATOM 2626 C CA . LYS A 1 337 ? 10.729 -5.085 65.959 1.00 22.01 375 LYS A CA 1
ATOM 2627 C C . LYS A 1 337 ? 9.776 -3.926 66.206 1.00 25.01 375 LYS A C 1
ATOM 2628 O O . LYS A 1 337 ? 10.177 -2.766 66.134 1.00 23.84 375 LYS A O 1
ATOM 2634 N N . ASN A 1 338 ? 8.514 -4.230 66.487 1.00 24.82 376 ASN A N 1
ATOM 2635 C CA . ASN A 1 338 ? 7.533 -3.173 66.703 1.00 25.97 376 ASN A CA 1
ATOM 2636 C C . ASN A 1 338 ? 7.957 -2.251 67.846 1.00 27.13 376 ASN A C 1
ATOM 2637 O O . ASN A 1 338 ? 8.342 -2.719 68.918 1.00 30.21 376 ASN A O 1
ATOM 2642 N N . GLY A 1 339 ? 7.904 -0.948 67.601 1.00 27.48 377 GLY A N 1
ATOM 2643 C CA . GLY A 1 339 ? 8.369 0.023 68.576 1.00 30.69 377 GLY A CA 1
ATOM 2644 C C . GLY A 1 339 ? 9.716 0.631 68.223 1.00 31.15 377 GLY A C 1
ATOM 2645 O O . GLY A 1 339 ? 9.980 1.795 68.532 1.00 34.97 377 GLY A O 1
ATOM 2646 N N . ASP A 1 340 ? 10.571 -0.156 67.575 1.00 28.98 378 ASP A N 1
ATOM 2647 C CA . ASP A 1 340 ? 11.878 0.320 67.126 1.00 30.03 378 ASP A CA 1
ATOM 2648 C C . ASP A 1 340 ? 11.738 1.139 65.841 1.00 32.76 378 ASP A C 1
ATOM 2649 O O . ASP A 1 340 ? 10.859 0.868 65.019 1.00 33.10 378 ASP A O 1
ATOM 2654 N N . ASN A 1 341 ? 12.608 2.131 65.662 1.00 32.20 379 ASN A N 1
ATOM 2655 C CA . ASN A 1 341 ? 12.650 2.886 64.411 1.00 35.66 379 ASN A CA 1
ATOM 2656 C C . ASN A 1 341 ? 13.772 2.416 63.493 1.00 34.33 379 ASN A C 1
ATOM 2657 O O . ASN A 1 341 ? 13.904 2.888 62.363 1.00 38.44 379 ASN A O 1
ATOM 2662 N N . ASP A 1 342 ? 14.579 1.487 63.992 1.00 30.36 380 ASP A N 1
ATOM 2663 C CA . ASP A 1 342 ? 15.673 0.916 63.218 1.00 29.79 380 ASP A CA 1
ATOM 2664 C C . ASP A 1 342 ? 15.553 -0.607 63.144 1.00 27.55 380 ASP A C 1
ATOM 2665 O O . ASP A 1 342 ? 14.738 -1.215 63.846 1.00 24.94 380 ASP A O 1
ATOM 2670 N N . PHE A 1 343 ? 16.360 -1.217 62.281 1.00 24.16 381 PHE A N 1
ATOM 2671 C CA . PHE A 1 343 ? 16.390 -2.668 62.158 1.00 24.20 381 PHE A CA 1
ATOM 2672 C C . PHE A 1 343 ? 17.495 -3.241 63.033 1.00 21.53 381 PHE A C 1
ATOM 2673 O O . PHE A 1 343 ? 18.664 -3.259 62.646 1.00 27.44 381 PHE A O 1
ATOM 2681 N N . ARG A 1 344 ? 17.116 -3.703 64.217 1.00 22.83 382 ARG A N 1
ATOM 2682 C CA . ARG A 1 344 ? 18.088 -4.126 65.220 1.00 24.92 382 ARG A CA 1
ATOM 2683 C C . ARG A 1 344 ? 18.257 -5.645 65.292 1.00 26.34 382 ARG A C 1
ATOM 2684 O O . ARG A 1 344 ? 18.943 -6.162 66.182 1.00 23.97 382 ARG A O 1
ATOM 2692 N N . TYR A 1 345 ? 17.661 -6.354 64.331 1.00 23.38 383 TYR A N 1
ATOM 2693 C CA . TYR A 1 345 ? 17.664 -7.815 64.337 1.00 25.66 383 TYR A CA 1
ATOM 2694 C C . TYR A 1 345 ? 18.024 -8.426 62.979 1.00 22.87 383 TYR A C 1
ATOM 2695 O O . TYR A 1 345 ? 17.855 -7.795 61.929 1.00 21.15 383 TYR A O 1
ATOM 2704 N N . THR A 1 346 ? 18.536 -9.653 63.020 1.00 23.66 384 THR A N 1
ATOM 2705 C CA . THR A 1 346 ? 18.767 -10.450 61.819 1.00 23.60 384 THR A CA 1
ATOM 2706 C C . THR A 1 346 ? 18.250 -11.859 62.044 1.00 24.68 384 THR A C 1
ATOM 2707 O O . THR A 1 346 ? 18.142 -12.322 63.185 1.00 20.92 384 THR A O 1
ATOM 2711 N N . VAL A 1 347 ? 17.912 -12.534 60.950 1.00 21.33 385 VAL A N 1
ATOM 2712 C CA . VAL A 1 347 ? 17.543 -13.939 61.005 1.00 20.81 385 VAL A CA 1
ATOM 2713 C C . VAL A 1 347 ? 18.801 -14.739 60.695 1.00 25.91 385 VAL A C 1
ATOM 2714 O O . VAL A 1 347 ? 19.346 -14.641 59.597 1.00 25.01 385 VAL A O 1
ATOM 2718 N N . ARG A 1 348 ? 19.271 -15.517 61.663 1.00 23.26 386 ARG A N 1
ATOM 2719 C CA . ARG A 1 348 ? 20.500 -16.285 61.484 1.00 26.65 386 ARG A CA 1
ATOM 2720 C C . ARG A 1 348 ? 20.219 -17.743 61.160 1.00 28.75 386 ARG A C 1
ATOM 2721 O O . ARG A 1 348 ? 19.090 -18.111 60.835 1.00 27.64 386 ARG A O 1
ATOM 2729 N N . GLU A 1 349 ? 21.261 -18.566 61.260 1.00 31.08 387 GLU A N 1
ATOM 2730 C CA . GLU A 1 349 ? 21.143 -20.004 61.035 1.00 33.41 387 GLU A CA 1
ATOM 2731 C C . GLU A 1 349 ? 20.075 -20.612 61.942 1.00 31.09 387 GLU A C 1
ATOM 2732 O O . GLU A 1 349 ? 19.892 -20.171 63.079 1.00 34.11 387 GLU A O 1
ATOM 2738 N N . ASN A 1 350 ? 19.363 -21.606 61.420 1.00 34.37 388 ASN A N 1
ATOM 2739 C CA . ASN A 1 350 ? 18.277 -22.273 62.141 1.00 33.65 388 ASN A CA 1
ATOM 2740 C C . ASN A 1 350 ? 17.101 -21.359 62.487 1.00 33.67 388 ASN A C 1
ATOM 2741 O O . ASN A 1 350 ? 16.255 -21.709 63.312 1.00 33.17 388 ASN A O 1
ATOM 2746 N N . GLY A 1 351 ? 17.057 -20.190 61.857 1.00 28.42 389 GLY A N 1
ATOM 2747 C CA . GLY A 1 351 ? 15.929 -19.292 61.997 1.00 26.72 389 GLY A CA 1
ATOM 2748 C C . GLY A 1 351 ? 15.959 -18.452 63.258 1.00 26.79 389 GLY A C 1
ATOM 2749 O O . GLY A 1 351 ? 14.985 -17.775 63.579 1.00 26.34 389 GLY A O 1
ATOM 2750 N N . VAL A 1 352 ? 17.078 -18.489 63.973 1.00 24.32 390 VAL A N 1
ATOM 2751 C CA . VAL A 1 352 ? 17.209 -17.728 65.215 1.00 26.32 390 VAL A CA 1
ATOM 2752 C C . VAL A 1 352 ? 17.232 -16.224 64.966 1.00 21.89 390 VAL A C 1
ATOM 2753 O O . VAL A 1 352 ? 18.066 -15.715 64.209 1.00 23.18 390 VAL A O 1
ATOM 2757 N N . VAL A 1 353 ? 16.307 -15.511 65.607 1.00 21.51 391 VAL A N 1
ATOM 2758 C CA . VAL A 1 353 ? 16.282 -14.058 65.535 1.00 23.10 391 VAL A CA 1
ATOM 2759 C C . VAL A 1 353 ? 17.333 -13.486 66.483 1.00 23.25 391 VAL A C 1
ATOM 2760 O O . VAL A 1 353 ? 17.255 -13.674 67.697 1.00 26.16 391 VAL A O 1
ATOM 2764 N N . TYR A 1 354 ? 18.310 -12.786 65.918 1.00 24.46 392 TYR A N 1
ATOM 2765 C CA . TYR A 1 354 ? 19.468 -12.312 66.671 1.00 28.93 392 TYR A CA 1
ATOM 2766 C C . TYR A 1 354 ? 19.400 -10.802 66.838 1.00 28.49 392 TYR A C 1
ATOM 2767 O O . TYR A 1 354 ? 19.176 -10.077 65.870 1.00 27.85 392 TYR A O 1
ATOM 2776 N N . ASN A 1 355 ? 19.589 -10.330 68.068 1.00 29.39 393 ASN A N 1
ATOM 2777 C CA . ASN A 1 355 ? 19.663 -8.898 68.340 1.00 30.45 393 ASN A CA 1
ATOM 2778 C C . ASN A 1 355 ? 21.060 -8.376 67.994 1.00 30.28 393 ASN A C 1
ATOM 2779 O O . ASN A 1 355 ? 22.043 -8.760 68.625 1.00 30.77 393 ASN A O 1
ATOM 2784 N N . GLU A 1 356 ? 21.135 -7.507 66.987 1.00 22.31 394 GLU A N 1
ATOM 2785 C CA . GLU A 1 356 ? 22.410 -7.042 66.454 1.00 31.19 394 GLU A CA 1
ATOM 2786 C C . GLU A 1 356 ? 23.116 -6.105 67.422 1.00 29.99 394 GLU A C 1
ATOM 2787 O O . GLU A 1 356 ? 24.346 -6.033 67.448 1.00 30.26 394 GLU A O 1
ATOM 2793 N N . THR A 1 357 ? 22.333 -5.381 68.214 1.00 32.80 395 THR A N 1
ATOM 2794 C CA . THR A 1 357 ? 22.891 -4.373 69.106 1.00 32.73 395 THR A CA 1
ATOM 2795 C C . THR A 1 357 ? 23.447 -4.963 70.408 1.00 33.87 395 THR A C 1
ATOM 2796 O O . THR A 1 357 ? 24.281 -4.335 71.064 1.00 37.98 395 THR A O 1
ATOM 2800 N N . THR A 1 358 ? 22.999 -6.165 70.773 1.00 32.88 396 THR A N 1
ATOM 2801 C CA . THR A 1 358 ? 23.505 -6.839 71.973 1.00 35.90 396 THR A CA 1
ATOM 2802 C C . THR A 1 358 ? 24.304 -8.091 71.643 1.00 38.21 396 THR A C 1
ATOM 2803 O O . THR A 1 358 ? 24.905 -8.702 72.530 1.00 44.44 396 THR A O 1
ATOM 2807 N N . ASN A 1 359 ? 24.301 -8.472 70.369 1.00 36.24 397 ASN A N 1
ATOM 2808 C CA . ASN A 1 359 ? 25.005 -9.665 69.917 1.00 39.54 397 ASN A CA 1
ATOM 2809 C C . ASN A 1 359 ? 24.611 -10.910 70.713 1.00 36.77 397 ASN A C 1
ATOM 2810 O O . ASN A 1 359 ? 25.463 -11.717 71.083 1.00 41.74 397 ASN A O 1
ATOM 2815 N N . LYS A 1 360 ? 23.313 -11.048 70.973 1.00 36.79 398 LYS A N 1
ATOM 2816 C CA . LYS A 1 360 ? 22.766 -12.212 71.658 1.00 34.87 398 LYS A CA 1
ATOM 2817 C C . LYS A 1 360 ? 21.518 -12.684 70.925 1.00 35.63 398 LYS A C 1
ATOM 2818 O O . LYS A 1 360 ? 20.821 -11.880 70.307 1.00 28.10 398 LYS A O 1
ATOM 2824 N N . PRO A 1 361 ? 21.224 -13.989 70.993 1.00 34.73 399 PRO A N 1
ATOM 2825 C CA . PRO A 1 361 ? 19.985 -14.490 70.390 1.00 29.69 399 PRO A CA 1
ATOM 2826 C C . PRO A 1 361 ? 18.759 -14.180 71.244 1.00 34.14 399 PRO A C 1
ATOM 2827 O O . PRO A 1 361 ? 18.861 -14.088 72.466 1.00 33.75 399 PRO A O 1
ATOM 2831 N N . THR A 1 362 ? 17.613 -14.018 70.591 1.00 25.77 400 THR A N 1
ATOM 2832 C CA . THR A 1 362 ? 16.349 -13.789 71.278 1.00 29.20 400 THR A CA 1
ATOM 2833 C C . THR A 1 362 ? 15.634 -15.113 71.478 1.00 26.10 400 THR A C 1
ATOM 2834 O O . THR A 1 362 ? 16.163 -16.163 71.130 1.00 26.90 400 THR A O 1
ATOM 2838 N N . ASN A 1 363 ? 14.420 -15.060 72.022 1.00 27.32 401 ASN A N 1
ATOM 2839 C CA . ASN A 1 363 ? 13.598 -16.258 72.166 1.00 32.39 401 ASN A CA 1
ATOM 2840 C C . ASN A 1 363 ? 12.700 -16.455 70.942 1.00 29.27 401 ASN A C 1
ATOM 2841 O O . ASN A 1 363 ? 11.830 -17.328 70.926 1.00 31.21 401 ASN A O 1
ATOM 2846 N N . TYR A 1 364 ? 12.915 -15.636 69.917 1.00 22.26 402 TYR A N 1
ATOM 2847 C CA . TYR A 1 364 ? 12.118 -15.731 68.699 1.00 24.22 402 TYR A CA 1
ATOM 2848 C C . TYR A 1 364 ? 12.857 -16.457 67.595 1.00 23.98 402 TYR A C 1
ATOM 2849 O O . TYR A 1 364 ? 14.067 -16.298 67.437 1.00 23.67 402 TYR A O 1
ATOM 2858 N N . THR A 1 365 ? 12.116 -17.245 66.824 1.00 23.23 403 THR A N 1
ATOM 2859 C CA . THR A 1 365 ? 12.656 -17.868 65.626 1.00 21.84 403 THR A CA 1
ATOM 2860 C C . THR A 1 365 ? 11.714 -17.658 64.444 1.00 20.06 403 THR A C 1
ATOM 2861 O O . THR A 1 365 ? 10.542 -17.315 64.618 1.00 22.01 403 THR A O 1
ATOM 2865 N N . ILE A 1 366 ? 12.248 -17.851 63.242 1.00 23.22 404 ILE A N 1
ATOM 2866 C CA . ILE A 1 366 ? 11.468 -17.789 62.013 1.00 21.51 404 ILE A CA 1
ATOM 2867 C C . ILE A 1 366 ? 11.477 -19.183 61.389 1.00 21.97 404 ILE A C 1
ATOM 2868 O O . ILE A 1 366 ? 12.542 -19.776 61.236 1.00 24.49 404 ILE A O 1
ATOM 2873 N N . ASN A 1 367 ? 10.308 -19.711 61.036 1.00 20.09 405 ASN A N 1
ATOM 2874 C CA . ASN A 1 367 ? 10.254 -21.027 60.395 1.00 22.96 405 ASN A CA 1
ATOM 2875 C C . ASN A 1 367 ? 10.441 -20.938 58.875 1.00 25.40 405 ASN A C 1
ATOM 2876 O O . ASN A 1 367 ? 10.774 -19.874 58.354 1.00 21.71 405 ASN A O 1
ATOM 2881 N N . ASP A 1 368 ? 10.234 -22.043 58.164 1.00 27.62 406 ASP A N 1
ATOM 2882 C CA . ASP A 1 368 ? 10.416 -22.020 56.714 1.00 28.35 406 ASP A CA 1
ATOM 2883 C C . ASP A 1 368 ? 9.292 -21.273 55.993 1.00 28.64 406 ASP A C 1
ATOM 2884 O O . ASP A 1 368 ? 9.442 -20.887 54.835 1.00 35.63 406 ASP A O 1
ATOM 2889 N N . LYS A 1 369 ? 8.174 -21.044 56.671 1.00 22.13 407 LYS A N 1
ATOM 2890 C CA . LYS A 1 369 ? 7.104 -20.267 56.054 1.00 23.53 407 LYS A CA 1
ATOM 2891 C C . LYS A 1 369 ? 7.295 -18.760 56.296 1.00 18.61 407 LYS A C 1
ATOM 2892 O O . LYS A 1 369 ? 6.421 -17.958 55.955 1.00 22.05 407 LYS A O 1
ATOM 2898 N N . TYR A 1 370 ? 8.446 -18.391 56.859 1.00 19.06 408 TYR A N 1
ATOM 2899 C CA . TYR A 1 370 ? 8.742 -17.006 57.244 1.00 17.99 408 TYR A CA 1
ATOM 2900 C C . TYR A 1 370 ? 7.787 -16.505 58.325 1.00 20.48 408 TYR A C 1
ATOM 2901 O O . TYR A 1 370 ? 7.525 -15.307 58.446 1.00 16.75 408 TYR A O 1
ATOM 2910 N N . GLU A 1 371 ? 7.286 -17.449 59.114 1.00 20.25 409 GLU A N 1
ATOM 2911 C CA . GLU A 1 371 ? 6.388 -17.153 60.220 1.00 19.50 409 GLU A CA 1
ATOM 2912 C C . GLU A 1 371 ? 7.152 -17.005 61.532 1.00 17.38 409 GLU A C 1
ATOM 2913 O O . GLU A 1 371 ? 8.187 -17.647 61.733 1.00 20.61 409 GLU A O 1
ATOM 2919 N N . VAL A 1 372 ? 6.644 -16.150 62.416 1.00 19.48 410 VAL A N 1
ATOM 2920 C CA . VAL A 1 372 ? 7.319 -15.843 63.677 1.00 20.95 410 VAL A CA 1
ATOM 2921 C C . VAL A 1 372 ? 6.900 -16.792 64.796 1.00 21.38 410 VAL A C 1
ATOM 2922 O O . VAL A 1 372 ? 5.706 -16.988 65.044 1.00 19.12 410 VAL A O 1
ATOM 2926 N N . LEU A 1 373 ? 7.886 -17.375 65.472 1.00 22.21 411 LEU A N 1
ATOM 2927 C CA . LEU A 1 373 ? 7.625 -18.212 66.634 1.00 22.60 411 LEU A CA 1
ATOM 2928 C C . LEU A 1 373 ? 8.251 -17.572 67.866 1.00 24.50 411 LEU A C 1
ATOM 2929 O O . LEU A 1 373 ? 9.318 -16.970 67.779 1.00 24.36 411 LEU A O 1
ATOM 2934 N N . GLU A 1 374 ? 7.576 -17.682 69.006 1.00 24.93 412 GLU A N 1
ATOM 2935 C CA . GLU A 1 374 ? 8.160 -17.258 70.275 1.00 22.97 412 GLU A CA 1
ATOM 2936 C C . GLU A 1 374 ? 8.271 -18.461 71.203 1.00 28.89 412 GLU A C 1
ATOM 2937 O O . GLU A 1 374 ? 7.265 -19.074 71.565 1.00 28.31 412 GLU A O 1
ATOM 2943 N N . GLY A 1 375 ? 9.497 -18.809 71.574 1.00 27.42 413 GLY A N 1
ATOM 2944 C CA . GLY A 1 375 ? 9.721 -19.994 72.378 1.00 27.98 413 GLY A CA 1
ATOM 2945 C C . GLY A 1 375 ? 9.133 -21.219 71.707 1.00 31.77 413 GLY A C 1
ATOM 2946 O O . GLY A 1 375 ? 8.528 -22.074 72.359 1.00 30.50 413 GLY A O 1
ATOM 2947 N N . GLY A 1 376 ? 9.286 -21.283 70.387 1.00 32.27 414 GLY A N 1
ATOM 2948 C CA . GLY A 1 376 ? 8.837 -22.431 69.620 1.00 25.85 414 GLY A CA 1
ATOM 2949 C C . GLY A 1 376 ? 7.349 -22.466 69.309 1.00 29.62 414 GLY A C 1
ATOM 2950 O O . GLY A 1 376 ? 6.887 -23.358 68.597 1.00 33.77 414 GLY A O 1
ATOM 2951 N N . LYS A 1 377 ? 6.590 -21.505 69.827 1.00 29.33 415 LYS A N 1
ATOM 2952 C CA . LYS A 1 377 ? 5.150 -21.511 69.586 1.00 28.18 415 LYS A CA 1
ATOM 2953 C C . LYS A 1 377 ? 4.694 -20.397 68.638 1.00 24.73 415 LYS A C 1
ATOM 2954 O O . LYS A 1 377 ? 5.193 -19.271 68.689 1.00 22.88 415 LYS A O 1
ATOM 2960 N N . SER A 1 378 ? 3.750 -20.742 67.766 1.00 25.66 416 SER A N 1
ATOM 2961 C CA . SER A 1 378 ? 3.308 -19.860 66.683 1.00 22.42 416 SER A CA 1
ATOM 2962 C C . SER A 1 378 ? 2.568 -18.613 67.151 1.00 24.17 416 SER A C 1
ATOM 2963 O O . SER A 1 378 ? 1.540 -18.706 67.820 1.00 28.75 416 SER A O 1
ATOM 2966 N N . LEU A 1 379 ? 3.079 -17.446 66.776 1.00 20.93 417 LEU A N 1
ATOM 2967 C CA . LEU A 1 379 ? 2.337 -16.211 66.980 1.00 24.83 417 LEU A CA 1
ATOM 2968 C C . LEU A 1 379 ? 1.347 -16.040 65.835 1.00 21.35 417 LEU A C 1
ATOM 2969 O O . LEU A 1 379 ? 1.550 -16.582 64.743 1.00 21.03 417 LEU A O 1
ATOM 2974 N N . THR A 1 380 ? 0.277 -15.293 66.088 1.00 22.18 418 THR A N 1
ATOM 2975 C CA . THR A 1 380 ? -0.735 -15.031 65.069 1.00 21.18 418 THR A CA 1
ATOM 2976 C C . THR A 1 380 ? -0.986 -13.536 64.884 1.00 23.72 418 THR A C 1
ATOM 2977 O O . THR A 1 380 ? -0.645 -12.726 65.749 1.00 20.78 418 THR A O 1
ATOM 2981 N N . VAL A 1 381 ? -1.570 -13.186 63.740 1.00 16.98 419 VAL A N 1
ATOM 2982 C CA . VAL A 1 381 ? -2.171 -11.872 63.532 1.00 20.75 419 VAL A CA 1
ATOM 2983 C C . VAL A 1 381 ? -3.627 -12.070 63.118 1.00 17.73 419 VAL A C 1
ATOM 2984 O O . VAL A 1 381 ? -4.036 -13.198 62.806 1.00 18.89 419 VAL A O 1
ATOM 2988 N N . GLU A 1 382 ? -4.399 -10.987 63.118 1.00 16.30 420 GLU A N 1
ATOM 2989 C CA . GLU A 1 382 ? -5.778 -11.037 62.634 1.00 13.73 420 GLU A CA 1
ATOM 2990 C C . GLU A 1 382 ? -5.805 -10.679 61.153 1.00 16.13 420 GLU A C 1
ATOM 2991 O O . GLU A 1 382 ? -5.182 -9.706 60.726 1.00 15.33 420 GLU A O 1
ATOM 2997 N N . GLN A 1 383 ? -6.511 -11.495 60.374 1.00 13.98 421 GLN A N 1
ATOM 2998 C CA . GLN A 1 383 ? -6.613 -11.311 58.927 1.00 13.13 421 GLN A CA 1
ATOM 2999 C C . GLN A 1 383 ? -7.473 -10.091 58.560 1.00 14.28 421 GLN A C 1
ATOM 3000 O O . GLN A 1 383 ? -8.339 -9.672 59.335 1.00 16.20 421 GLN A O 1
ATOM 3006 N N . TYR A 1 384 ? -7.216 -9.515 57.384 1.00 12.92 422 TYR A N 1
ATOM 3007 C CA . TYR A 1 384 ? -8.023 -8.421 56.853 1.00 16.80 422 TYR A CA 1
ATOM 3008 C C . TYR A 1 384 ? -8.914 -8.890 55.712 1.00 14.93 422 TYR A C 1
ATOM 3009 O O . TYR A 1 384 ? -8.578 -9.839 55.000 1.00 15.80 422 TYR A O 1
ATOM 3018 N N . SER A 1 385 ? -10.032 -8.194 55.535 1.00 14.19 423 SER A N 1
ATOM 3019 C CA . SER A 1 385 ? -10.889 -8.347 54.366 1.00 13.80 423 SER A CA 1
ATOM 3020 C C . SER A 1 385 ? -11.112 -6.954 53.788 1.00 16.41 423 SER A C 1
ATOM 3021 O O . SER A 1 385 ? -10.912 -5.959 54.480 1.00 17.93 423 SER A O 1
ATOM 3024 N N . VAL A 1 386 ? -11.530 -6.875 52.529 1.00 15.18 424 VAL A N 1
ATOM 3025 C CA . VAL A 1 386 ? -11.803 -5.583 51.905 1.00 14.53 424 VAL A CA 1
ATOM 3026 C C . VAL A 1 386 ? -13.255 -5.454 51.453 1.00 16.21 424 VAL A C 1
ATOM 3027 O O . VAL A 1 386 ? -13.901 -6.441 51.129 1.00 15.99 424 VAL A O 1
ATOM 3031 N N . ASP A 1 387 ? -13.768 -4.229 51.427 1.00 16.52 425 ASP A N 1
ATOM 3032 C CA . ASP A 1 387 ? -15.115 -3.993 50.910 1.00 17.43 425 ASP A CA 1
ATOM 3033 C C . ASP A 1 387 ? -15.274 -2.546 50.452 1.00 15.75 425 ASP A C 1
ATOM 3034 O O . ASP A 1 387 ? -14.472 -1.673 50.802 1.00 16.90 425 ASP A O 1
ATOM 3039 N N . PHE A 1 388 ? -16.321 -2.307 49.669 1.00 16.30 426 PHE A N 1
ATOM 3040 C CA . PHE A 1 388 ? -16.658 -0.972 49.194 1.00 18.50 426 PHE A CA 1
ATOM 3041 C C . PHE A 1 388 ? -18.042 -0.583 49.704 1.00 22.72 426 PHE A C 1
ATOM 3042 O O . PHE A 1 388 ? -18.693 0.285 49.128 1.00 25.15 426 PHE A O 1
ATOM 3050 N N . ASP A 1 389 ? -18.490 -1.233 50.777 1.00 24.71 427 ASP A N 1
ATOM 3051 C CA . ASP A 1 389 ? -19.837 -0.992 51.309 1.00 26.89 427 ASP A CA 1
ATOM 3052 C C . ASP A 1 389 ? -20.092 0.460 51.733 1.00 30.57 427 ASP A C 1
ATOM 3053 O O . ASP A 1 389 ? -21.238 0.919 51.728 1.00 30.38 427 ASP A O 1
ATOM 3058 N N . SER A 1 390 ? -19.036 1.180 52.097 1.00 26.67 428 SER A N 1
ATOM 3059 C CA . SER A 1 390 ? -19.178 2.573 52.523 1.00 27.93 428 SER A CA 1
ATOM 3060 C C . SER A 1 390 ? -19.052 3.547 51.355 1.00 30.97 428 SER A C 1
ATOM 3061 O O . SER A 1 390 ? -19.207 4.754 51.532 1.00 30.52 428 SER A O 1
ATOM 3064 N N . GLY A 1 391 ? -18.770 3.023 50.165 1.00 25.06 429 GLY A N 1
ATOM 3065 C CA . GLY A 1 391 ? -18.609 3.858 48.987 1.00 28.04 429 GLY A CA 1
ATOM 3066 C C . GLY A 1 391 ? -17.152 4.122 48.641 1.00 28.09 429 GLY A C 1
ATOM 3067 O O . GLY A 1 391 ? -16.842 4.726 47.610 1.00 32.07 429 GLY A O 1
ATOM 3068 N N . SER A 1 392 ? -16.256 3.692 49.523 1.00 25.09 430 SER A N 1
ATOM 3069 C CA . SER A 1 392 ? -14.821 3.750 49.262 1.00 23.99 430 SER A CA 1
ATOM 3070 C C . SER A 1 392 ? -14.199 2.447 49.747 1.00 23.40 430 SER A C 1
ATOM 3071 O O . SER A 1 392 ? -14.840 1.686 50.475 1.00 18.63 430 SER A O 1
ATOM 3074 N N . LEU A 1 393 ? -12.968 2.171 49.329 1.00 19.64 431 LEU A N 1
ATOM 3075 C CA . LEU A 1 393 ? -12.296 0.956 49.771 1.00 15.66 431 LEU A CA 1
ATOM 3076 C C . LEU A 1 393 ? -11.975 1.018 51.261 1.00 19.45 431 LEU A C 1
ATOM 3077 O O . LEU A 1 393 ? -11.398 1.995 51.751 1.00 23.45 431 LEU A O 1
ATOM 3082 N N . ARG A 1 394 ? -12.369 -0.030 51.975 1.00 16.33 432 ARG A N 1
ATOM 3083 C CA . ARG A 1 394 ? -12.048 -0.169 53.385 1.00 16.86 432 ARG A CA 1
ATOM 3084 C C . ARG A 1 394 ? -11.355 -1.501 53.585 1.00 16.85 432 ARG A C 1
ATOM 3085 O O . ARG A 1 394 ? -11.789 -2.512 53.037 1.00 15.73 432 ARG A O 1
ATOM 3093 N N . GLU A 1 395 ? -10.266 -1.486 54.345 1.00 18.74 433 GLU A N 1
ATOM 3094 C CA . GLU A 1 395 ? -9.519 -2.689 54.660 1.00 13.44 433 GLU A CA 1
ATOM 3095 C C . GLU A 1 395 ? -9.611 -2.881 56.161 1.00 20.35 433 GLU A C 1
ATOM 3096 O O . GLU A 1 395 ? -9.145 -2.033 56.930 1.00 20.23 433 GLU A O 1
ATOM 3102 N N . ARG A 1 396 ? -10.227 -3.977 56.586 1.00 16.49 434 ARG A N 1
ATOM 3103 C CA . ARG A 1 396 ? -10.448 -4.163 58.013 1.00 21.04 434 ARG A CA 1
ATOM 3104 C C . ARG A 1 396 ? -10.355 -5.594 58.513 1.00 16.08 434 ARG A C 1
ATOM 3105 O O . ARG A 1 396 ? -10.630 -6.561 57.797 1.00 18.17 434 ARG A O 1
ATOM 3113 N N . HIS A 1 397 ? -9.957 -5.703 59.772 1.00 19.88 435 HIS A N 1
ATOM 3114 C CA . HIS A 1 397 ? -9.847 -6.984 60.437 1.00 19.52 435 HIS A CA 1
ATOM 3115 C C . HIS A 1 397 ? -11.161 -7.767 60.407 1.00 17.13 435 HIS A C 1
ATOM 3116 O O . HIS A 1 397 ? -12.247 -7.197 60.561 1.00 16.55 435 HIS A O 1
ATOM 3123 N N . ASN A 1 398 ? -11.061 -9.076 60.189 1.00 15.01 436 ASN A N 1
ATOM 3124 C CA . ASN A 1 398 ? -12.255 -9.889 59.971 1.00 14.60 436 ASN A CA 1
ATOM 3125 C C . ASN A 1 398 ? -12.516 -10.974 61.020 1.00 19.32 436 ASN A C 1
ATOM 3126 O O . ASN A 1 398 ? -13.349 -11.851 60.812 1.00 22.55 436 ASN A O 1
ATOM 3131 N N . GLY A 1 399 ? -11.772 -10.942 62.119 1.00 21.94 437 GLY A N 1
ATOM 3132 C CA . GLY A 1 399 ? -12.001 -11.881 63.205 1.00 23.16 437 GLY A CA 1
ATOM 3133 C C . GLY A 1 399 ? -11.298 -13.220 63.079 1.00 23.54 437 GLY A C 1
ATOM 3134 O O . GLY A 1 399 ? -11.323 -14.023 64.014 1.00 28.69 437 GLY A O 1
ATOM 3135 N N . LYS A 1 400 ? -10.674 -13.475 61.934 1.00 20.94 438 LYS A N 1
ATOM 3136 C CA . LYS A 1 400 ? -9.945 -14.728 61.729 1.00 18.75 438 LYS A CA 1
ATOM 3137 C C . LYS A 1 400 ? -8.465 -14.550 62.048 1.00 22.21 438 LYS A C 1
ATOM 3138 O O . LYS A 1 400 ? -7.887 -13.516 61.728 1.00 20.32 438 LYS A O 1
ATOM 3144 N N . GLN A 1 401 ? -7.855 -15.547 62.688 1.00 19.18 439 GLN A N 1
ATOM 3145 C CA . GLN A 1 401 ? -6.422 -15.499 62.984 1.00 18.01 439 GLN A CA 1
ATOM 3146 C C . GLN A 1 401 ? -5.625 -16.360 62.007 1.00 18.35 439 GLN A C 1
ATOM 3147 O O . GLN A 1 401 ? -6.042 -17.463 61.661 1.00 20.86 439 GLN A O 1
ATOM 3153 N N . VAL A 1 402 ? -4.474 -15.844 61.574 1.00 17.44 440 VAL A N 1
ATOM 3154 C CA . VAL A 1 402 ? -3.542 -16.577 60.723 1.00 18.70 440 VAL A CA 1
ATOM 3155 C C . VAL A 1 402 ? -2.138 -16.444 61.302 1.00 18.30 440 VAL A C 1
ATOM 3156 O O . VAL A 1 402 ? -1.884 -15.529 62.089 1.00 16.00 440 VAL A O 1
ATOM 3160 N N . PRO A 1 403 ? -1.218 -17.352 60.921 1.00 15.70 441 PRO A N 1
ATOM 3161 C CA . PRO A 1 403 ? 0.153 -17.260 61.435 1.00 15.54 441 PRO A CA 1
ATOM 3162 C C . PRO A 1 403 ? 0.820 -15.937 61.105 1.00 20.00 441 PRO A C 1
ATOM 3163 O O . PRO A 1 403 ? 0.658 -15.427 59.995 1.00 18.84 441 PRO A O 1
ATOM 3167 N N . MET A 1 404 ? 1.575 -15.405 62.062 1.00 17.84 442 MET A N 1
ATOM 3168 C CA . MET A 1 404 ? 2.265 -14.131 61.891 1.00 19.14 442 MET A CA 1
ATOM 3169 C C . MET A 1 404 ? 3.437 -14.319 60.948 1.00 18.96 442 MET A C 1
ATOM 3170 O O . MET A 1 404 ? 4.309 -15.146 61.197 1.00 19.86 442 MET A O 1
ATOM 3175 N N . ASN A 1 405 ? 3.453 -13.544 59.868 1.00 15.87 443 ASN A N 1
ATOM 3176 C CA . ASN A 1 405 ? 4.507 -13.633 58.860 1.00 15.95 443 ASN A CA 1
ATOM 3177 C C . ASN A 1 405 ? 5.288 -12.322 58.824 1.00 14.14 443 ASN A C 1
ATOM 3178 O O . ASN A 1 405 ? 4.704 -11.241 58.928 1.00 15.62 443 ASN A O 1
ATOM 3183 N N . VAL A 1 406 ? 6.608 -12.410 58.656 1.00 15.52 444 VAL A N 1
ATOM 3184 C CA . VAL A 1 406 ? 7.450 -11.219 58.690 1.00 15.45 444 VAL A CA 1
ATOM 3185 C C . VAL A 1 406 ? 7.196 -10.267 57.518 1.00 16.79 444 VAL A C 1
ATOM 3186 O O . VAL A 1 406 ? 7.669 -9.132 57.526 1.00 16.27 444 VAL A O 1
ATOM 3190 N N . PHE A 1 407 ? 6.447 -10.731 56.519 1.00 14.35 445 PHE A N 1
ATOM 3191 C CA . PHE A 1 407 ? 6.056 -9.885 55.394 1.00 12.82 445 PHE A CA 1
ATOM 3192 C C . PHE A 1 407 ? 4.745 -9.119 55.625 1.00 14.70 445 PHE A C 1
ATOM 3193 O O . PHE A 1 407 ? 4.308 -8.346 54.765 1.00 13.67 445 PHE A O 1
ATOM 3201 N N . TYR A 1 408 ? 4.139 -9.303 56.797 1.00 13.40 446 TYR A N 1
ATOM 3202 C CA . TYR A 1 408 ? 2.810 -8.758 57.066 1.00 13.79 446 TYR A CA 1
ATOM 3203 C C . TYR A 1 408 ? 2.847 -7.421 57.800 1.00 15.84 446 TYR A C 1
ATOM 3204 O O . TYR A 1 408 ? 3.789 -7.129 58.542 1.00 15.06 446 TYR A O 1
ATOM 3213 N N . LYS A 1 409 ? 1.789 -6.643 57.614 1.00 12.73 447 LYS A N 1
ATOM 3214 C CA . LYS A 1 409 ? 1.666 -5.328 58.246 1.00 13.35 447 LYS A CA 1
ATOM 3215 C C . LYS A 1 409 ? 1.579 -5.458 59.767 1.00 17.40 447 LYS A C 1
ATOM 3216 O O . LYS A 1 409 ? 2.137 -4.641 60.494 1.00 18.01 447 LYS A O 1
ATOM 3222 N N . ASP A 1 410 ? 0.913 -6.508 60.240 1.00 15.92 448 ASP A N 1
ATOM 3223 C CA . ASP A 1 410 ? 0.642 -6.665 61.670 1.00 17.89 448 ASP A CA 1
ATOM 3224 C C . ASP A 1 410 ? 1.721 -7.432 62.443 1.00 17.45 448 ASP A C 1
ATOM 3225 O O . ASP A 1 410 ? 1.563 -7.692 63.641 1.00 21.17 448 ASP A O 1
ATOM 3230 N N . SER A 1 411 ? 2.801 -7.813 61.768 1.00 14.57 449 SER A N 1
ATOM 3231 C CA . SER A 1 411 ? 3.840 -8.623 62.407 1.00 17.13 449 SER A CA 1
ATOM 3232 C C . SER A 1 411 ? 4.639 -7.880 63.491 1.00 15.58 449 SER A C 1
ATOM 3233 O O . SER A 1 411 ? 4.891 -6.673 63.397 1.00 18.72 449 SER A O 1
ATOM 3236 N N . LEU A 1 412 ? 5.037 -8.627 64.515 1.00 19.10 450 LEU A N 1
ATOM 3237 C CA . LEU A 1 412 ? 5.909 -8.110 65.571 1.00 17.05 450 LEU A CA 1
ATOM 3238 C C . LEU A 1 412 ? 7.301 -7.811 65.023 1.00 19.19 450 LEU A C 1
ATOM 3239 O O . LEU A 1 412 ? 7.952 -6.855 65.446 1.00 20.20 450 LEU A O 1
ATOM 3244 N N . PHE A 1 413 ? 7.759 -8.651 64.098 1.00 17.84 451 PHE A N 1
ATOM 3245 C CA . PHE A 1 413 ? 9.017 -8.441 63.397 1.00 18.19 451 PHE A CA 1
ATOM 3246 C C . PHE A 1 413 ? 8.740 -8.270 61.907 1.00 17.59 451 PHE A C 1
ATOM 3247 O O . PHE A 1 413 ? 8.035 -9.085 61.311 1.00 17.16 451 PHE A O 1
ATOM 3255 N N . LYS A 1 414 ? 9.285 -7.213 61.314 1.00 17.62 452 LYS A N 1
ATOM 3256 C CA . LYS A 1 414 ? 9.001 -6.884 59.917 1.00 14.66 452 LYS A CA 1
ATOM 3257 C C . LYS A 1 414 ? 10.267 -6.768 59.074 1.00 19.79 452 LYS A C 1
ATOM 3258 O O . LYS A 1 414 ? 11.295 -6.272 59.542 1.00 21.01 452 LYS A O 1
ATOM 3264 N N . VAL A 1 415 ? 10.192 -7.239 57.830 1.00 18.72 453 VAL A N 1
ATOM 3265 C CA . VAL A 1 415 ? 11.311 -7.115 56.905 1.00 16.69 453 VAL A CA 1
ATOM 3266 C C . VAL A 1 415 ? 11.388 -5.704 56.339 1.00 19.05 453 VAL A C 1
ATOM 3267 O O . VAL A 1 415 ? 10.442 -4.919 56.444 1.00 16.78 453 VAL A O 1
ATOM 3271 N N . THR A 1 416 ? 12.527 -5.388 55.737 1.00 17.60 454 THR A N 1
ATOM 3272 C CA . THR A 1 416 ? 12.714 -4.114 55.059 1.00 15.45 454 THR A CA 1
ATOM 3273 C C . THR A 1 416 ? 11.650 -3.932 53.976 1.00 18.06 454 THR A C 1
ATOM 3274 O O . THR A 1 416 ? 11.368 -4.869 53.228 1.00 14.96 454 THR A O 1
ATOM 3278 N N . PRO A 1 417 ? 11.019 -2.747 53.918 1.00 15.54 455 PRO A N 1
ATOM 3279 C CA . PRO A 1 417 ? 9.983 -2.465 52.914 1.00 14.97 455 PRO A CA 1
ATOM 3280 C C . PRO A 1 417 ? 10.596 -2.265 51.543 1.00 14.79 455 PRO A C 1
ATOM 3281 O O . PRO A 1 417 ? 10.679 -1.151 51.049 1.00 15.85 455 PRO A O 1
ATOM 3285 N N . THR A 1 418 ? 11.029 -3.361 50.932 1.00 16.19 456 THR A N 1
ATOM 3286 C CA . THR A 1 418 ? 11.622 -3.305 49.605 1.00 15.97 456 THR A CA 1
ATOM 3287 C C . THR A 1 418 ? 11.198 -4.563 48.871 1.00 16.39 456 THR A C 1
ATOM 3288 O O . THR A 1 418 ? 10.514 -5.399 49.451 1.00 14.35 456 THR A O 1
ATOM 3292 N N . ASN A 1 419 ? 11.590 -4.703 47.609 1.00 14.13 457 ASN A N 1
ATOM 3293 C CA . ASN A 1 419 ? 11.215 -5.899 46.839 1.00 13.71 457 ASN A CA 1
ATOM 3294 C C . ASN A 1 419 ? 12.273 -6.995 46.909 1.00 15.70 457 ASN A C 1
ATOM 3295 O O . ASN A 1 419 ? 13.481 -6.716 46.954 1.00 14.83 457 ASN A O 1
ATOM 3300 N N . TYR A 1 420 ? 11.809 -8.246 46.904 1.00 12.63 458 TYR A N 1
ATOM 3301 C CA . TYR A 1 420 ? 12.685 -9.411 46.970 1.00 12.32 458 TYR A CA 1
ATOM 3302 C C . TYR A 1 420 ? 12.364 -10.374 45.830 1.00 12.40 458 TYR A C 1
ATOM 3303 O O . TYR A 1 420 ? 11.345 -10.221 45.158 1.00 14.10 458 TYR A O 1
ATOM 3312 N N . ILE A 1 421 ? 13.227 -11.364 45.627 1.00 12.08 459 ILE A N 1
ATOM 3313 C CA . ILE A 1 421 ? 12.916 -12.480 44.732 1.00 10.85 459 ILE A CA 1
ATOM 3314 C C . ILE A 1 421 ? 12.890 -13.746 45.564 1.00 13.67 459 ILE A C 1
ATOM 3315 O O . ILE A 1 421 ? 13.779 -13.961 46.387 1.00 13.96 459 ILE A O 1
ATOM 3320 N N . ALA A 1 422 ? 11.868 -14.574 45.365 1.00 10.54 460 ALA A N 1
ATOM 3321 C CA . ALA A 1 422 ? 11.814 -15.865 46.049 1.00 11.69 460 ALA A CA 1
ATOM 3322 C C . ALA A 1 422 ? 11.712 -16.975 45.035 1.00 12.42 460 ALA A C 1
ATOM 3323 O O . ALA A 1 422 ? 11.325 -16.733 43.897 1.00 11.22 460 ALA A O 1
ATOM 3325 N N . MET A 1 423 ? 12.022 -18.191 45.478 1.00 11.85 461 MET A N 1
ATOM 3326 C CA . MET A 1 423 ? 11.920 -19.369 44.628 1.00 12.24 461 MET A CA 1
ATOM 3327 C C . MET A 1 423 ? 11.137 -20.455 45.349 1.00 12.30 461 MET A C 1
ATOM 3328 O O . MET A 1 423 ? 11.187 -20.549 46.577 1.00 14.06 461 MET A O 1
ATOM 3333 N N . THR A 1 424 ? 10.381 -21.245 44.589 1.00 10.39 462 THR A N 1
ATOM 3334 C CA . THR A 1 424 ? 9.788 -22.457 45.114 1.00 12.42 462 THR A CA 1
ATOM 3335 C C . THR A 1 424 ? 10.072 -23.560 44.112 1.00 12.76 462 THR A C 1
ATOM 3336 O O . THR A 1 424 ? 10.435 -23.280 42.958 1.00 12.88 462 THR A O 1
ATOM 3340 N N . THR A 1 425 ? 9.945 -24.802 44.563 1.00 10.49 463 THR A N 1
ATOM 3341 C CA . THR A 1 425 ? 10.175 -25.953 43.704 1.00 12.88 463 THR A CA 1
ATOM 3342 C C . THR A 1 425 ? 9.012 -26.916 43.812 1.00 12.41 463 THR A C 1
ATOM 3343 O O . THR A 1 425 ? 8.269 -26.908 44.789 1.00 10.91 463 THR A O 1
ATOM 3347 N N . SER A 1 426 ? 8.860 -27.751 42.795 1.00 10.42 464 SER A N 1
ATOM 3348 C CA . SER A 1 426 ? 7.873 -28.812 42.830 1.00 11.18 464 SER A CA 1
ATOM 3349 C C . SER A 1 426 ? 8.555 -30.104 42.436 1.00 13.85 464 SER A C 1
ATOM 3350 O O . SER A 1 426 ? 9.308 -30.145 41.462 1.00 11.73 464 SER A O 1
ATOM 3353 N N . GLN A 1 427 ? 8.276 -31.158 43.191 1.00 15.51 465 GLN A N 1
ATOM 3354 C CA . GLN A 1 427 ? 8.844 -32.466 42.912 1.00 14.29 465 GLN A CA 1
ATOM 3355 C C . GLN A 1 427 ? 7.849 -33.335 42.153 1.00 15.18 465 GLN A C 1
ATOM 3356 O O . GLN A 1 427 ? 8.146 -34.486 41.823 1.00 16.74 465 GLN A O 1
ATOM 3362 N N . ASN A 1 428 ? 6.663 -32.792 41.879 1.00 10.88 466 ASN A N 1
ATOM 3363 C CA . ASN A 1 428 ? 5.624 -33.560 41.190 1.00 11.31 466 ASN A CA 1
ATOM 3364 C C . ASN A 1 428 ? 5.029 -32.801 40.001 1.00 12.16 466 ASN A C 1
ATOM 3365 O O . ASN A 1 428 ? 3.820 -32.884 39.726 1.00 12.59 466 ASN A O 1
ATOM 3370 N N . ARG A 1 429 ? 5.899 -32.050 39.322 1.00 10.60 467 ARG A N 1
ATOM 3371 C CA . ARG A 1 429 ? 5.546 -31.338 38.093 1.00 10.22 467 ARG A CA 1
ATOM 3372 C C . ARG A 1 429 ? 4.316 -30.441 38.253 1.00 10.32 467 ARG A C 1
ATOM 3373 O O . ARG A 1 429 ? 3.437 -30.404 37.386 1.00 10.07 467 ARG A O 1
ATOM 3381 N N . GLY A 1 430 ? 4.247 -29.731 39.374 1.00 12.30 468 GLY A N 1
ATOM 3382 C CA . GLY A 1 430 ? 3.211 -28.734 39.569 1.00 9.78 468 GLY A CA 1
ATOM 3383 C C . GLY A 1 430 ? 1.958 -29.217 40.280 1.00 12.79 468 GLY A C 1
ATOM 3384 O O . GLY A 1 430 ? 0.967 -28.495 40.332 1.00 12.80 468 GLY A O 1
ATOM 3385 N N . GLU A 1 431 ? 1.981 -30.426 40.837 1.00 11.93 469 GLU A N 1
ATOM 3386 C CA . GLU A 1 431 ? 0.840 -30.888 41.628 1.00 13.07 469 GLU A CA 1
ATOM 3387 C C . GLU A 1 431 ? 0.835 -30.306 43.042 1.00 11.19 469 GLU A C 1
ATOM 3388 O O . GLU A 1 431 ? -0.221 -30.197 43.670 1.00 13.10 469 GLU A O 1
ATOM 3394 N N . SER A 1 432 ? 2.020 -29.933 43.527 1.00 11.83 470 SER A N 1
ATOM 3395 C CA . SER A 1 432 ? 2.164 -29.131 44.739 1.00 10.77 470 SER A CA 1
ATOM 3396 C C . SER A 1 432 ? 3.498 -28.385 44.700 1.00 12.14 470 SER A C 1
ATOM 3397 O O . SER A 1 432 ? 4.412 -28.777 43.975 1.00 12.73 470 SER A O 1
ATOM 3400 N N . TRP A 1 433 ? 3.598 -27.328 45.506 1.00 12.43 471 TRP A N 1
ATOM 3401 C CA . TRP A 1 433 ? 4.788 -26.485 45.575 1.00 10.59 471 TRP A CA 1
ATOM 3402 C C . TRP A 1 433 ? 5.288 -26.382 47.009 1.00 11.06 471 TRP A C 1
ATOM 3403 O O . TRP A 1 433 ? 4.488 -26.338 47.951 1.00 13.84 471 TRP A O 1
ATOM 3414 N N . GLU A 1 434 ? 6.612 -26.350 47.157 1.00 12.13 472 GLU A N 1
ATOM 3415 C CA . GLU A 1 434 ? 7.273 -26.176 48.444 1.00 13.35 472 GLU A CA 1
ATOM 3416 C C . GLU A 1 434 ? 7.083 -24.777 48.997 1.00 17.59 472 GLU A C 1
ATOM 3417 O O . GLU A 1 434 ? 6.667 -23.856 48.279 1.00 18.18 472 GLU A O 1
ATOM 3423 N N . GLN A 1 435 ? 7.409 -24.607 50.273 1.00 17.13 473 GLN A N 1
ATOM 3424 C CA . GLN A 1 435 ? 7.453 -23.266 50.849 1.00 20.64 473 GLN A CA 1
ATOM 3425 C C . GLN A 1 435 ? 8.565 -22.465 50.181 1.00 18.22 473 GLN A C 1
ATOM 3426 O O . GLN A 1 435 ? 9.671 -22.973 49.967 1.00 17.22 473 GLN A O 1
ATOM 3432 N N . PHE A 1 436 ? 8.280 -21.209 49.856 1.00 16.33 474 PHE A N 1
ATOM 3433 C CA . PHE A 1 436 ? 9.254 -20.390 49.143 1.00 17.57 474 PHE A CA 1
ATOM 3434 C C . PHE A 1 436 ? 10.473 -20.035 49.995 1.00 16.27 474 PHE A C 1
ATOM 3435 O O . PHE A 1 436 ? 10.396 -19.986 51.223 1.00 18.95 474 PHE A O 1
ATOM 3443 N N . LYS A 1 437 ? 11.608 -19.849 49.326 1.00 15.38 475 LYS A N 1
ATOM 3444 C CA . LYS A 1 437 ? 12.826 -19.348 49.957 1.00 17.04 475 LYS A CA 1
ATOM 3445 C C . LYS A 1 437 ? 13.249 -18.062 49.269 1.00 16.98 475 LYS A C 1
ATOM 3446 O O . LYS A 1 437 ? 13.114 -17.929 48.053 1.00 13.53 475 LYS A O 1
ATOM 3452 N N . LEU A 1 438 ? 13.758 -17.105 50.039 1.00 13.21 476 LEU A N 1
ATOM 3453 C CA . LEU A 1 438 ? 14.281 -15.883 49.434 1.00 16.78 476 LEU A CA 1
ATOM 3454 C C . LEU A 1 438 ? 15.621 -16.129 48.744 1.00 16.20 476 LEU A C 1
ATOM 3455 O O . LEU A 1 438 ? 16.468 -16.845 49.264 1.00 18.60 476 LEU A O 1
ATOM 3460 N N . LEU A 1 439 ? 15.802 -15.541 47.565 1.00 13.74 477 LEU A N 1
ATOM 3461 C CA . LEU A 1 439 ? 17.106 -15.546 46.920 1.00 17.42 477 LEU A CA 1
ATOM 3462 C C . LEU A 1 439 ? 18.017 -14.559 47.632 1.00 17.53 477 LEU A C 1
ATOM 3463 O O . LEU A 1 439 ? 17.541 -13.582 48.211 1.00 21.52 477 LEU A O 1
ATOM 3468 N N . PRO A 1 440 ? 19.338 -14.805 47.594 1.00 18.28 478 PRO A N 1
ATOM 3469 C CA . PRO A 1 440 ? 20.260 -13.823 48.172 1.00 19.66 478 PRO A CA 1
ATOM 3470 C C . PRO A 1 440 ? 20.246 -12.522 47.374 1.00 19.84 478 PRO A C 1
ATOM 3471 O O . PRO A 1 440 ? 19.820 -12.515 46.218 1.00 19.38 478 PRO A O 1
ATOM 3475 N N . PRO A 1 441 ? 20.709 -11.421 47.983 1.00 19.31 479 PRO A N 1
ATOM 3476 C CA . PRO A 1 441 ? 20.884 -10.184 47.218 1.00 19.46 479 PRO A CA 1
ATOM 3477 C C . PRO A 1 441 ? 22.075 -10.322 46.275 1.00 17.35 479 PRO A C 1
ATOM 3478 O O . PRO A 1 441 ? 23.047 -10.993 46.625 1.00 19.68 479 PRO A O 1
ATOM 3482 N N . PHE A 1 442 ? 21.991 -9.715 45.095 1.00 16.69 480 PHE A N 1
ATOM 3483 C CA . PHE A 1 442 ? 23.048 -9.855 44.099 1.00 20.40 480 PHE A CA 1
ATOM 3484 C C . PHE A 1 442 ? 23.824 -8.562 43.836 1.00 21.22 480 PHE A C 1
ATOM 3485 O O . PHE A 1 442 ? 24.877 -8.587 43.196 1.00 21.78 480 PHE A O 1
ATOM 3493 N N . LEU A 1 443 ? 23.311 -7.442 44.332 1.00 20.34 481 LEU A N 1
ATOM 3494 C CA . LEU A 1 443 ? 23.898 -6.141 44.030 1.00 21.98 481 LEU A CA 1
ATOM 3495 C C . LEU A 1 443 ? 24.334 -5.371 45.279 1.00 23.02 481 LEU A C 1
ATOM 3496 O O . LEU A 1 443 ? 24.379 -4.137 45.275 1.00 26.60 481 LEU A O 1
ATOM 3501 N N . GLY A 1 444 ? 24.666 -6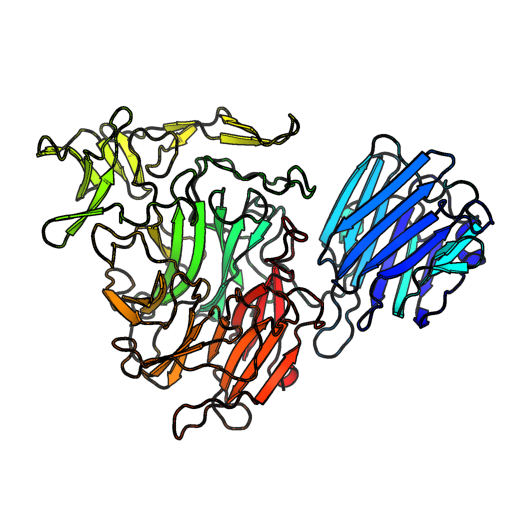.095 46.343 1.00 20.37 482 GLY A N 1
ATOM 3502 C CA . GLY A 1 444 ? 25.151 -5.462 47.561 1.00 22.91 482 GLY A CA 1
ATOM 3503 C C . GLY A 1 444 ? 24.079 -5.042 48.556 1.00 27.79 482 GLY A C 1
ATOM 3504 O O . GLY A 1 444 ? 22.884 -5.089 48.260 1.00 25.11 482 GLY A O 1
ATOM 3505 N N . GLU A 1 445 ? 24.520 -4.630 49.742 1.00 26.89 483 GLU A N 1
ATOM 3506 C CA . GLU A 1 445 ? 23.624 -4.257 50.841 1.00 26.03 483 GLU A CA 1
ATOM 3507 C C . GLU A 1 445 ? 22.714 -3.061 50.556 1.00 26.88 483 GLU A C 1
ATOM 3508 O O . GLU A 1 445 ? 21.655 -2.925 51.170 1.00 29.09 483 GLU A O 1
ATOM 3514 N N . LYS A 1 446 ? 23.132 -2.189 49.645 1.00 23.27 484 LYS A N 1
ATOM 3515 C CA . LYS A 1 446 ? 22.444 -0.919 49.433 1.00 26.38 484 LYS A CA 1
ATOM 3516 C C . LYS A 1 446 ? 21.687 -0.836 48.109 1.00 19.60 484 LYS A C 1
ATOM 3517 O O . LYS A 1 446 ? 21.612 0.222 47.488 1.00 27.57 484 LYS A O 1
ATOM 3523 N N . HIS A 1 447 ? 21.115 -1.957 47.686 1.00 26.29 485 HIS A N 1
ATOM 3524 C CA . HIS A 1 447 ? 20.392 -2.007 46.418 1.00 22.87 485 HIS A CA 1
ATOM 3525 C C . HIS A 1 447 ? 19.201 -2.946 46.561 1.00 21.67 485 HIS A C 1
ATOM 3526 O O . HIS A 1 447 ? 19.344 -4.057 47.052 1.00 24.80 485 HIS A O 1
ATOM 3533 N N . ASN A 1 448 ? 18.024 -2.495 46.146 1.00 21.45 486 ASN A N 1
ATOM 3534 C CA . ASN A 1 448 ? 16.835 -3.341 46.212 1.00 18.84 486 ASN A CA 1
ATOM 3535 C C . ASN A 1 448 ? 16.970 -4.547 45.293 1.00 22.31 486 ASN A C 1
ATOM 3536 O O . ASN A 1 448 ? 17.895 -4.614 44.485 1.00 25.27 486 ASN A O 1
ATOM 3541 N N . GLY A 1 449 ? 16.058 -5.505 45.423 1.00 23.18 487 GLY A N 1
ATOM 3542 C CA . GLY A 1 449 ? 16.080 -6.669 44.556 1.00 18.91 487 GLY A CA 1
ATOM 3543 C C . GLY A 1 449 ? 15.944 -6.249 43.106 1.00 18.95 487 GLY A C 1
ATOM 3544 O O . GLY A 1 449 ? 15.376 -5.190 42.796 1.00 16.94 487 GLY A O 1
ATOM 3545 N N . THR A 1 450 ? 16.495 -7.059 42.209 1.00 14.80 488 THR A N 1
ATOM 3546 C CA . THR A 1 450 ? 16.223 -6.877 40.795 1.00 15.87 488 THR A CA 1
ATOM 3547 C C . THR A 1 450 ? 14.802 -7.383 40.566 1.00 14.02 488 THR A C 1
ATOM 3548 O O . THR A 1 450 ? 14.214 -8.007 41.453 1.00 13.87 488 THR A O 1
ATOM 3552 N N . TYR A 1 451 ? 14.258 -7.098 39.391 1.00 13.16 489 TYR A N 1
ATOM 3553 C CA . TYR A 1 451 ? 12.868 -7.428 39.102 1.00 13.98 489 TYR A CA 1
ATOM 3554 C C . TYR A 1 451 ? 12.826 -8.612 38.151 1.00 12.97 489 TYR A C 1
ATOM 3555 O O . TYR A 1 451 ? 13.424 -8.566 37.073 1.00 12.00 489 TYR A O 1
ATOM 3564 N N . LEU A 1 452 ? 12.123 -9.674 38.547 1.00 10.96 490 LEU A N 1
ATOM 3565 C CA . LEU A 1 452 ? 12.100 -10.884 37.742 1.00 12.03 490 LEU A CA 1
ATOM 3566 C C . LEU A 1 452 ? 11.417 -10.629 36.408 1.00 10.50 490 LEU A C 1
ATOM 3567 O O . LEU A 1 452 ? 10.385 -9.961 36.342 1.00 11.72 490 LEU A O 1
ATOM 3572 N N . CYS A 1 453 ? 11.994 -11.168 35.342 1.00 10.74 491 CYS A N 1
ATOM 3573 C CA . CYS A 1 453 ? 11.336 -11.125 34.044 1.00 10.45 491 CYS A CA 1
ATOM 3574 C C . CYS A 1 453 ? 10.306 -12.238 33.967 1.00 10.43 491 CYS A C 1
ATOM 3575 O O . CYS A 1 453 ? 10.649 -13.419 34.093 1.00 12.36 491 CYS A O 1
ATOM 3578 N N . PRO A 1 454 ? 9.030 -11.881 33.765 1.00 9.11 492 PRO A N 1
ATOM 3579 C CA . PRO A 1 454 ? 8.024 -12.955 33.751 1.00 7.28 492 PRO A CA 1
ATOM 3580 C C . PRO A 1 454 ? 8.115 -13.837 32.523 1.00 10.21 492 PRO A C 1
ATOM 3581 O O . PRO A 1 454 ? 8.502 -13.388 31.439 1.00 11.14 492 PRO A O 1
ATOM 3585 N N . GLY A 1 455 ? 7.762 -15.107 32.703 1.00 9.50 493 GLY A N 1
ATOM 3586 C CA . GLY A 1 455 ? 7.700 -16.038 31.601 1.00 11.03 493 GLY A CA 1
ATOM 3587 C C . GLY A 1 455 ? 8.461 -17.309 31.898 1.00 8.92 493 GLY A C 1
ATOM 3588 O O . GLY A 1 455 ? 8.121 -18.049 32.825 1.00 12.02 493 GLY A O 1
ATOM 3589 N N . GLN A 1 456 ? 9.481 -17.567 31.092 1.00 8.93 494 GLN A N 1
ATOM 3590 C CA . GLN A 1 456 ? 10.309 -18.762 31.206 1.00 8.37 494 GLN A CA 1
ATOM 3591 C C . GLN A 1 456 ? 11.694 -18.412 31.692 1.00 9.21 494 GLN A C 1
ATOM 3592 O O . GLN A 1 456 ? 12.265 -17.383 31.318 1.00 10.69 494 GLN A O 1
ATOM 3598 N N . GLY A 1 457 ? 12.243 -19.273 32.538 1.00 10.75 495 GLY A N 1
ATOM 3599 C CA . GLY A 1 457 ? 13.680 -19.325 32.728 1.00 9.69 495 GLY A CA 1
ATOM 3600 C C . GLY A 1 457 ? 14.216 -20.205 31.612 1.00 11.97 495 GLY A C 1
ATOM 3601 O O . GLY A 1 457 ? 13.433 -20.752 30.808 1.00 12.44 495 GLY A O 1
ATOM 3602 N N . LEU A 1 458 ? 15.535 -20.347 31.551 1.00 8.69 496 LEU A N 1
ATOM 3603 C CA . LEU A 1 458 ? 16.169 -21.106 30.473 1.00 10.85 496 LEU A CA 1
ATOM 3604 C C . LEU A 1 458 ? 17.031 -22.229 31.011 1.00 9.75 496 LEU A C 1
ATOM 3605 O O . LEU A 1 458 ? 17.930 -22.008 31.821 1.00 11.39 496 LEU A O 1
ATOM 3610 N N . ALA A 1 459 ? 16.710 -23.445 30.583 1.00 8.91 497 ALA A N 1
ATOM 3611 C CA . ALA A 1 459 ? 17.524 -24.613 30.868 1.00 10.49 497 ALA A CA 1
ATOM 3612 C C . ALA A 1 459 ? 18.361 -24.892 29.644 1.00 9.69 497 ALA A C 1
ATOM 3613 O O . ALA A 1 459 ? 17.848 -25.062 28.543 1.00 17.66 497 ALA A O 1
ATOM 3615 N N . LEU A 1 460 ? 19.672 -24.934 29.809 1.00 14.78 498 LEU A N 1
ATOM 3616 C CA A LEU A 1 460 ? 20.543 -25.127 28.659 0.42 16.08 498 LEU A CA 1
ATOM 3617 C CA B LEU A 1 460 ? 20.544 -25.137 28.655 0.58 16.09 498 LEU A CA 1
ATOM 3618 C C . LEU A 1 460 ? 20.534 -26.577 28.175 1.00 17.28 498 LEU A C 1
ATOM 3619 O O . LEU A 1 460 ? 20.402 -27.502 28.972 1.00 16.85 498 LEU A O 1
ATOM 3628 N N . LYS A 1 461 ? 20.670 -26.754 26.863 1.00 14.83 499 LYS A N 1
ATOM 3629 C CA . LYS A 1 461 ? 20.569 -28.067 26.233 1.00 18.01 499 LYS A CA 1
ATOM 3630 C C . LYS A 1 461 ? 21.678 -29.046 26.628 1.00 17.89 499 LYS A C 1
ATOM 3631 O O . LYS A 1 461 ? 21.410 -30.228 26.843 1.00 21.68 499 LYS A O 1
ATOM 3637 N N . SER A 1 462 ? 22.917 -28.565 26.723 1.00 17.69 500 SER A N 1
ATOM 3638 C CA . SER A 1 462 ? 24.067 -29.456 26.937 1.00 19.68 500 SER A CA 1
ATOM 3639 C C . SER A 1 462 ? 24.696 -29.378 28.321 1.00 22.62 500 SER A C 1
ATOM 3640 O O . SER A 1 462 ? 25.797 -29.884 28.534 1.00 23.49 500 SER A O 1
ATOM 3643 N N . SER A 1 463 ? 24.020 -28.727 29.258 1.00 16.61 501 SER A N 1
ATOM 3644 C CA . SER A 1 463 ? 24.497 -28.695 30.637 1.00 15.07 501 SER A CA 1
ATOM 3645 C C . SER A 1 463 ? 23.301 -28.604 31.568 1.00 13.67 501 SER A C 1
ATOM 3646 O O . SER A 1 463 ? 22.160 -28.523 31.110 1.00 17.68 501 SER A O 1
ATOM 3649 N N . ASN A 1 464 ? 23.561 -28.622 32.873 1.00 15.57 502 ASN A N 1
ATOM 3650 C CA . ASN A 1 464 ? 22.505 -28.510 33.873 1.00 14.83 502 ASN A CA 1
ATOM 3651 C C . ASN A 1 464 ? 22.253 -27.068 34.304 1.00 13.39 502 ASN A C 1
ATOM 3652 O O . ASN A 1 464 ? 21.562 -26.816 35.294 1.00 13.59 502 ASN A O 1
ATOM 3657 N N . ARG A 1 465 ? 22.809 -26.124 33.555 1.00 12.48 503 ARG A N 1
ATOM 3658 C CA . ARG A 1 465 ? 22.712 -24.717 33.915 1.00 10.74 503 ARG A CA 1
ATOM 3659 C C . ARG A 1 465 ? 21.288 -24.184 33.790 1.00 11.35 503 ARG A C 1
ATOM 3660 O O . ARG A 1 465 ? 20.610 -24.419 32.788 1.00 12.80 503 ARG A O 1
ATOM 3668 N N . LEU A 1 466 ? 20.853 -23.463 34.820 1.00 12.46 504 LEU A N 1
ATOM 3669 C CA . LEU A 1 466 ? 19.594 -22.724 34.798 1.00 11.91 504 LEU A CA 1
ATOM 3670 C C . LEU A 1 466 ? 19.844 -21.225 34.816 1.00 13.29 504 LEU A C 1
ATOM 3671 O O . LEU A 1 466 ? 20.703 -20.736 35.556 1.00 12.82 504 LEU A O 1
ATOM 3676 N N . ILE A 1 467 ? 19.093 -20.489 34.004 1.00 10.29 505 ILE A N 1
ATOM 3677 C CA . ILE A 1 467 ? 19.212 -19.032 33.988 1.00 10.62 505 ILE A CA 1
ATOM 3678 C C . ILE A 1 467 ? 17.846 -18.370 34.074 1.00 11.66 505 ILE A C 1
ATOM 3679 O O . ILE A 1 467 ? 16.930 -18.705 33.310 1.00 10.47 505 ILE A O 1
ATOM 3684 N N . PHE A 1 468 ? 17.724 -17.401 34.977 1.00 11.77 506 PHE A N 1
ATOM 3685 C CA . PHE A 1 468 ? 16.536 -16.550 35.035 1.00 11.03 506 PHE A CA 1
ATOM 3686 C C . PHE A 1 468 ? 16.939 -15.115 34.778 1.00 11.74 506 PHE A C 1
ATOM 3687 O O . PHE A 1 468 ? 17.805 -14.583 35.471 1.00 12.79 506 PHE A O 1
ATOM 3695 N N . ALA A 1 469 ? 16.300 -14.489 33.791 1.00 10.29 507 ALA A N 1
ATOM 3696 C CA . ALA A 1 469 ? 16.518 -13.072 33.514 1.00 10.90 507 ALA A CA 1
ATOM 3697 C C . ALA A 1 469 ? 15.802 -12.196 34.533 1.00 12.29 507 ALA A C 1
ATOM 3698 O O . ALA A 1 469 ? 14.649 -12.466 34.916 1.00 11.89 507 ALA A O 1
ATOM 3700 N N . THR A 1 470 ? 16.490 -11.139 34.967 1.00 11.23 508 THR A N 1
ATOM 3701 C CA . THR A 1 470 ? 15.877 -10.090 35.779 1.00 12.03 508 THR A CA 1
ATOM 3702 C C . THR A 1 470 ? 16.391 -8.764 35.235 1.00 10.81 508 THR A C 1
ATOM 3703 O O . THR A 1 470 ? 17.344 -8.746 34.451 1.00 14.08 508 THR A O 1
ATOM 3707 N N . TYR A 1 471 ? 15.761 -7.662 35.625 1.00 9.95 509 TYR A N 1
ATOM 3708 C CA . TYR A 1 471 ? 16.242 -6.346 35.218 1.00 13.42 509 TYR A CA 1
ATOM 3709 C C . TYR A 1 471 ? 16.294 -5.404 36.402 1.00 14.12 509 TYR A C 1
ATOM 3710 O O . TYR A 1 471 ? 15.652 -5.627 37.433 1.00 13.54 509 TYR A O 1
ATOM 3719 N N . THR A 1 472 ? 17.100 -4.360 36.260 1.00 13.90 510 THR A N 1
ATOM 3720 C CA . THR A 1 472 ? 17.128 -3.281 37.233 1.00 13.98 510 THR A CA 1
ATOM 3721 C C . THR A 1 472 ? 17.572 -2.041 36.491 1.00 16.45 510 THR A C 1
ATOM 3722 O O . THR A 1 472 ? 17.754 -2.077 35.278 1.00 17.86 510 THR A O 1
ATOM 3726 N N . SER A 1 473 ? 17.727 -0.930 37.201 1.00 23.24 511 SER A N 1
ATOM 3727 C CA . SER A 1 473 ? 18.154 0.291 36.536 1.00 21.95 511 SER A CA 1
ATOM 3728 C C . SER A 1 473 ? 19.525 0.099 35.891 1.00 15.89 511 SER A C 1
ATOM 3729 O O . SER A 1 473 ? 20.487 -0.244 36.563 1.00 21.31 511 SER A O 1
ATOM 3732 N N . GLY A 1 474 ? 19.591 0.275 34.576 1.00 20.89 512 GLY A N 1
ATOM 3733 C CA . GLY A 1 474 ? 20.860 0.237 33.870 1.00 21.92 512 GLY A CA 1
ATOM 3734 C C . GLY A 1 474 ? 21.390 -1.107 33.399 1.00 20.48 512 GLY A C 1
ATOM 3735 O O . GLY A 1 474 ? 22.422 -1.148 32.721 1.00 19.69 512 GLY A O 1
ATOM 3736 N N . GLU A 1 475 ? 20.716 -2.209 33.737 1.00 16.53 513 GLU A N 1
ATOM 3737 C CA . GLU A 1 475 ? 21.226 -3.512 33.308 1.00 17.27 513 GLU A CA 1
ATOM 3738 C C . GLU A 1 475 ? 20.189 -4.626 33.319 1.00 15.97 513 GLU A C 1
ATOM 3739 O O . GLU A 1 475 ? 19.168 -4.543 34.003 1.00 15.71 513 GLU A O 1
ATOM 3745 N N . LEU A 1 476 ? 20.471 -5.670 32.547 1.00 13.76 514 LEU A N 1
ATOM 3746 C CA . LEU A 1 476 ? 19.845 -6.966 32.769 1.00 14.28 514 LEU A CA 1
ATOM 3747 C C . LEU A 1 476 ? 20.729 -7.712 33.755 1.00 16.14 514 LEU A C 1
ATOM 3748 O O . LEU A 1 476 ? 21.959 -7.639 33.688 1.00 13.95 514 LEU A O 1
ATOM 3753 N N . THR A 1 477 ? 20.111 -8.412 34.693 1.00 13.60 515 THR A N 1
ATOM 3754 C CA . THR A 1 477 ? 20.874 -9.169 35.664 1.00 10.90 515 THR A CA 1
ATOM 3755 C C . THR A 1 477 ? 20.437 -10.618 35.566 1.00 13.99 515 THR A C 1
ATOM 3756 O O . THR A 1 477 ? 19.375 -11.000 36.084 1.00 14.46 515 THR A O 1
ATOM 3760 N N . TYR A 1 478 ? 21.242 -11.422 34.881 1.00 15.09 516 TYR A N 1
ATOM 3761 C CA . TYR A 1 478 ? 20.937 -12.844 34.757 1.00 10.97 516 TYR A CA 1
ATOM 3762 C C . TYR A 1 478 ? 21.303 -13.594 36.028 1.00 13.78 516 TYR A C 1
ATOM 3763 O O . TYR A 1 478 ? 22.423 -13.476 36.536 1.00 14.45 516 TYR A O 1
ATOM 3772 N N . LEU A 1 479 ? 20.357 -14.359 36.555 1.00 12.44 517 LEU A N 1
ATOM 3773 C CA . LEU A 1 479 ? 20.624 -15.176 37.726 1.00 14.58 517 LEU A CA 1
ATOM 3774 C C . LEU A 1 479 ? 20.893 -16.606 37.273 1.00 11.55 517 LEU A C 1
ATOM 3775 O O . LEU A 1 479 ? 20.044 -17.245 36.632 1.00 12.24 517 LEU A O 1
ATOM 3780 N N . ILE A 1 480 ? 22.081 -17.108 37.602 1.00 12.35 518 ILE A N 1
ATOM 3781 C CA . ILE A 1 480 ? 22.543 -18.396 37.113 1.00 11.59 518 ILE A CA 1
ATOM 3782 C C . ILE A 1 480 ? 22.737 -19.372 38.261 1.00 15.76 518 ILE A C 1
ATOM 3783 O O . ILE A 1 480 ? 23.350 -19.026 39.279 1.00 15.93 518 ILE A O 1
ATOM 3788 N N . SER A 1 481 ? 22.205 -20.587 38.098 1.00 13.22 519 SER A N 1
ATOM 3789 C CA . SER A 1 481 ? 22.458 -21.691 39.029 1.00 14.14 519 SER A CA 1
ATOM 3790 C C . SER A 1 481 ? 22.873 -22.940 38.282 1.00 16.50 519 SER A C 1
ATOM 3791 O O . SER A 1 481 ? 22.240 -23.329 37.294 1.00 15.08 519 SER A O 1
ATOM 3794 N N . ASP A 1 482 ? 23.921 -23.584 38.777 1.00 15.74 520 ASP A N 1
ATOM 3795 C CA . ASP A 1 482 ? 24.375 -24.843 38.219 1.00 17.98 520 ASP A CA 1
ATOM 3796 C C . ASP A 1 482 ? 24.081 -26.006 39.165 1.00 19.33 520 ASP A C 1
ATOM 3797 O O . ASP A 1 482 ? 24.496 -27.139 38.917 1.00 19.39 520 ASP A O 1
ATOM 3802 N N . ASP A 1 483 ? 23.359 -25.725 40.246 1.00 19.94 521 ASP A N 1
ATOM 3803 C CA . ASP A 1 483 ? 23.014 -26.759 41.218 1.00 18.09 521 ASP A CA 1
ATOM 3804 C C . ASP A 1 483 ? 21.536 -26.771 41.623 1.00 20.39 521 ASP A C 1
ATOM 3805 O O . ASP A 1 483 ? 21.218 -26.793 42.812 1.00 19.20 521 ASP A O 1
ATOM 3810 N N . SER A 1 484 ? 20.644 -26.765 40.636 1.00 19.30 522 SER A N 1
ATOM 3811 C CA . SER A 1 484 ? 19.216 -26.956 40.889 1.00 17.65 522 SER A CA 1
ATOM 3812 C C . SER A 1 484 ? 18.613 -25.825 41.720 1.00 15.34 522 SER A C 1
ATOM 3813 O O . SER A 1 484 ? 17.606 -26.010 42.399 1.00 17.89 522 SER A O 1
ATOM 3816 N N . GLY A 1 485 ? 19.237 -24.656 41.670 1.00 17.10 523 GLY A N 1
ATOM 3817 C CA . GLY A 1 485 ? 18.722 -23.494 42.372 1.00 17.29 523 GLY A CA 1
ATOM 3818 C C . GLY A 1 485 ? 19.157 -23.406 43.825 1.00 17.99 523 GLY A C 1
ATOM 3819 O O . GLY A 1 485 ? 18.668 -22.557 44.575 1.00 20.42 523 GLY A O 1
ATOM 3820 N N . GLN A 1 486 ? 20.074 -24.279 44.230 1.00 20.32 524 GLN A N 1
ATOM 3821 C CA . GLN A 1 486 ? 20.589 -24.245 45.595 1.00 19.97 524 GLN A CA 1
ATOM 3822 C C . GLN A 1 486 ? 21.439 -23.000 45.817 1.00 20.85 524 GLN A C 1
ATOM 3823 O O . GLN A 1 486 ? 21.363 -22.363 46.868 1.00 22.54 524 GLN A O 1
ATOM 3829 N N . THR A 1 487 ? 22.248 -22.654 44.819 1.00 16.52 525 THR A N 1
ATOM 3830 C CA . THR A 1 487 ? 23.058 -21.447 44.886 1.00 18.54 525 THR A CA 1
ATOM 3831 C C . THR A 1 487 ? 22.955 -20.679 43.583 1.00 20.23 525 THR A C 1
ATOM 3832 O O . THR A 1 487 ? 22.716 -21.261 42.523 1.00 17.14 525 THR A O 1
ATOM 3836 N N . TRP A 1 488 ? 23.132 -19.369 43.670 1.00 19.01 526 TRP A N 1
ATOM 3837 C CA . TRP A 1 488 ? 22.977 -18.501 42.516 1.00 17.62 526 TRP A CA 1
ATOM 3838 C C . TRP A 1 488 ? 24.144 -17.536 42.397 1.00 18.43 526 TRP A C 1
ATOM 3839 O O . TRP A 1 488 ? 24.770 -17.172 43.398 1.00 21.33 526 TRP A O 1
ATOM 3850 N N . LYS A 1 489 ? 24.438 -17.127 41.168 1.00 16.97 527 LYS A N 1
ATOM 3851 C CA . LYS A 1 489 ? 25.342 -16.008 40.938 1.00 16.16 527 LYS A CA 1
ATOM 3852 C C . LYS A 1 489 ? 24.716 -15.112 39.888 1.00 18.76 527 LYS A C 1
ATOM 3853 O O . LYS A 1 489 ? 23.777 -15.510 39.203 1.00 18.75 527 LYS A O 1
ATOM 3859 N N . LYS A 1 490 ? 25.232 -13.900 39.752 1.00 14.98 528 LYS A N 1
ATOM 3860 C CA . LYS A 1 490 ? 24.713 -12.983 38.757 1.00 16.37 528 LYS A CA 1
ATOM 3861 C C . LYS A 1 490 ? 25.659 -12.841 37.580 1.00 17.62 528 LYS A C 1
ATOM 3862 O O . LYS A 1 490 ? 26.870 -13.025 37.708 1.00 15.79 528 LYS A O 1
ATOM 3868 N N . SER A 1 491 ? 25.085 -12.548 36.424 1.00 13.84 529 SER A N 1
ATOM 3869 C CA . SER A 1 491 ? 25.853 -12.074 35.288 1.00 13.63 529 SER A CA 1
ATOM 3870 C C . SER A 1 491 ? 25.171 -10.800 34.812 1.00 14.16 529 SER A C 1
ATOM 3871 O O . SER A 1 491 ? 24.029 -10.827 34.351 1.00 14.32 529 SER A O 1
ATOM 3874 N N . SER A 1 492 ? 25.849 -9.666 34.958 1.00 15.90 530 SER A N 1
ATOM 3875 C CA . SER A 1 492 ? 25.262 -8.380 34.584 1.00 18.74 530 SER A CA 1
ATOM 3876 C C . SER A 1 492 ? 25.561 -8.027 33.130 1.00 18.00 530 SER A C 1
ATOM 3877 O O . SER A 1 492 ? 26.658 -8.278 32.626 1.00 21.13 530 SER A O 1
ATOM 3880 N N . ALA A 1 493 ? 24.572 -7.445 32.464 1.00 15.12 531 ALA A N 1
ATOM 3881 C CA . ALA A 1 493 ? 24.721 -6.978 31.099 1.00 15.95 531 ALA A CA 1
ATOM 3882 C C . ALA A 1 493 ? 24.163 -5.564 31.000 1.00 19.32 531 ALA A C 1
ATOM 3883 O O . ALA A 1 493 ? 22.961 -5.346 31.137 1.00 16.88 531 ALA A O 1
ATOM 3885 N N . SER A 1 494 ? 25.041 -4.589 30.790 1.00 17.74 532 SER A N 1
ATOM 3886 C CA . SER A 1 494 ? 24.611 -3.194 30.720 1.00 18.68 532 SER A CA 1
ATOM 3887 C C . SER A 1 494 ? 23.669 -2.962 29.553 1.00 17.17 532 SER A C 1
ATOM 3888 O O . SER A 1 494 ? 23.843 -3.548 28.488 1.00 19.45 532 SER A O 1
ATOM 3891 N N . ILE A 1 495 ? 22.672 -2.106 29.755 1.00 18.84 533 ILE A N 1
ATOM 3892 C CA . ILE A 1 495 ? 21.764 -1.733 28.681 1.00 18.03 533 ILE A CA 1
ATOM 3893 C C . ILE A 1 495 ? 21.666 -0.212 28.590 1.00 21.03 533 ILE A C 1
ATOM 3894 O O . ILE A 1 495 ? 21.717 0.481 29.614 1.00 22.05 533 ILE A O 1
ATOM 3899 N N . PRO A 1 496 ? 21.529 0.318 27.363 1.00 20.45 534 PRO A N 1
ATOM 3900 C CA . PRO A 1 496 ? 21.562 1.779 27.168 1.00 27.50 534 PRO A CA 1
ATOM 3901 C C . PRO A 1 496 ? 20.335 2.488 27.753 1.00 24.48 534 PRO A C 1
ATOM 3902 O O . PRO A 1 496 ? 19.822 3.425 27.136 1.00 32.52 534 PRO A O 1
ATOM 3906 N N . PHE A 1 497 ? 19.893 2.065 28.935 1.00 28.44 535 PHE A N 1
ATOM 3907 C CA . PHE A 1 497 ? 18.631 2.523 29.500 1.00 26.99 535 PHE A CA 1
ATOM 3908 C C . PHE A 1 497 ? 18.709 2.768 30.992 1.00 31.72 535 PHE A C 1
ATOM 3909 O O . PHE A 1 497 ? 19.257 1.957 31.739 1.00 33.42 535 PHE A O 1
ATOM 3917 N N . LYS A 1 498 ? 18.159 3.898 31.420 1.00 26.97 536 LYS A N 1
ATOM 3918 C CA . LYS A 1 498 ? 17.928 4.130 32.833 1.00 30.79 536 LYS A CA 1
ATOM 3919 C C . LYS A 1 498 ? 16.480 3.821 33.175 1.00 27.82 536 LYS A C 1
ATOM 3920 O O . LYS A 1 498 ? 15.558 4.235 32.467 1.00 28.51 536 LYS A O 1
ATOM 3926 N N . ASN A 1 499 ? 16.294 3.070 34.254 1.00 32.69 537 ASN A N 1
ATOM 3927 C CA . ASN A 1 499 ? 14.972 2.813 34.826 1.00 36.08 537 ASN A CA 1
ATOM 3928 C C . ASN A 1 499 ? 13.936 2.138 33.922 1.00 35.78 537 ASN A C 1
ATOM 3929 O O . ASN A 1 499 ? 12.745 2.171 34.216 1.00 41.33 537 ASN A O 1
ATOM 3934 N N . ALA A 1 500 ? 14.382 1.522 32.834 1.00 32.98 538 ALA A N 1
ATOM 3935 C CA . ALA A 1 500 ? 13.459 0.859 31.922 1.00 25.28 538 ALA A CA 1
ATOM 3936 C C . ALA A 1 500 ? 12.843 -0.390 32.558 1.00 20.24 538 ALA A C 1
ATOM 3937 O O . ALA A 1 500 ? 13.456 -1.037 33.404 1.00 24.09 538 ALA A O 1
ATOM 3939 N N . THR A 1 501 ? 11.615 -0.705 32.162 1.00 18.08 539 THR A N 1
ATOM 3940 C CA . THR A 1 501 ? 11.027 -2.006 32.478 1.00 14.66 539 THR A CA 1
ATOM 3941 C C . THR A 1 501 ? 11.523 -2.989 31.419 1.00 14.14 539 THR A C 1
ATOM 3942 O O . THR A 1 501 ? 10.815 -3.295 30.465 1.00 17.75 539 THR A O 1
ATOM 3946 N N . ALA A 1 502 ? 12.755 -3.474 31.594 1.00 15.08 540 ALA A N 1
ATOM 3947 C CA . ALA A 1 502 ? 13.447 -4.253 30.566 1.00 13.19 540 ALA A CA 1
ATOM 3948 C C . ALA A 1 502 ? 13.165 -5.740 30.689 1.00 11.18 540 ALA A C 1
ATOM 3949 O O . ALA A 1 502 ? 14.073 -6.541 30.934 1.00 14.60 540 ALA A O 1
ATOM 3951 N N . GLU A 1 503 ? 11.898 -6.095 30.512 1.00 9.84 541 GLU A N 1
ATOM 3952 C CA . GLU A 1 503 ? 11.469 -7.483 30.583 1.00 10.21 541 GLU A CA 1
ATOM 3953 C C . GLU A 1 503 ? 12.085 -8.272 29.434 1.00 11.84 541 GLU A C 1
ATOM 3954 O O . GLU A 1 503 ? 11.895 -7.932 28.267 1.00 10.72 541 GLU A O 1
ATOM 3960 N N . ALA A 1 504 ? 12.778 -9.359 29.771 1.00 9.40 542 ALA A N 1
ATOM 3961 C CA . ALA A 1 504 ? 13.632 -10.068 28.822 1.00 10.17 542 ALA A CA 1
ATOM 3962 C C . ALA A 1 504 ? 13.280 -11.542 28.814 1.00 9.28 542 ALA A C 1
ATOM 3963 O O . ALA A 1 504 ? 12.994 -12.110 29.865 1.00 11.54 542 ALA A O 1
ATOM 3965 N N . GLN A 1 505 ? 13.350 -12.162 27.638 1.00 9.62 543 GLN A N 1
ATOM 3966 C CA . GLN A 1 505 ? 13.142 -13.597 27.516 1.00 7.89 543 GLN A CA 1
ATOM 3967 C C . GLN A 1 505 ? 14.210 -14.155 26.593 1.00 11.18 543 GLN A C 1
ATOM 3968 O O . GLN A 1 505 ? 14.662 -13.480 25.667 1.00 11.07 543 GLN A O 1
ATOM 3974 N N . MET A 1 506 ? 14.610 -15.397 26.845 1.00 8.36 544 MET A N 1
ATOM 3975 C CA . MET A 1 506 ? 15.794 -15.986 26.220 1.00 10.42 544 MET A CA 1
ATOM 3976 C C . MET A 1 506 ? 15.437 -17.194 25.353 1.00 10.07 544 MET A C 1
ATOM 3977 O O . MET A 1 506 ? 14.463 -17.889 25.613 1.00 11.59 544 MET A O 1
ATOM 3982 N N . VAL A 1 507 ? 16.254 -17.430 24.331 1.00 10.52 545 VAL A N 1
ATOM 3983 C CA . VAL A 1 507 ? 16.196 -18.651 23.540 1.00 10.25 545 VAL A CA 1
ATOM 3984 C C . VAL A 1 507 ? 17.623 -19.129 23.329 1.00 11.05 545 VAL A C 1
ATOM 3985 O O . VAL A 1 507 ? 18.546 -18.314 23.235 1.00 11.49 545 VAL A O 1
ATOM 3989 N N . GLU A 1 508 ? 17.815 -20.444 23.291 1.00 9.93 546 GLU A N 1
ATOM 3990 C CA . GLU A 1 508 ? 19.125 -21.009 22.961 1.00 11.47 546 GLU A CA 1
ATOM 3991 C C . GLU A 1 508 ? 19.161 -21.264 21.452 1.00 14.39 546 GLU A C 1
ATOM 3992 O O . GLU A 1 508 ? 18.510 -22.185 20.955 1.00 14.23 546 GLU A O 1
ATOM 3998 N N . LEU A 1 509 ? 19.889 -20.428 20.715 1.00 13.55 547 LEU A N 1
ATOM 3999 C CA . LEU A 1 509 ? 19.953 -20.559 19.254 1.00 16.13 547 LEU A CA 1
ATOM 4000 C C . LEU A 1 509 ? 20.646 -21.839 18.821 1.00 19.28 547 LEU A C 1
ATOM 4001 O O . LEU A 1 509 ? 20.230 -22.491 17.865 1.00 24.01 547 LEU A O 1
ATOM 4006 N N . ARG A 1 510 ? 21.736 -22.154 19.508 1.00 17.81 548 ARG A N 1
ATOM 4007 C CA . ARG A 1 510 ? 22.479 -23.389 19.315 1.00 21.52 548 ARG A CA 1
ATOM 4008 C C . ARG A 1 510 ? 23.287 -23.587 20.590 1.00 20.50 548 ARG A C 1
ATOM 4009 O O . ARG A 1 510 ? 23.247 -22.747 21.475 1.00 15.38 548 ARG A O 1
ATOM 4017 N N . ASP A 1 511 ? 24.018 -24.684 20.699 1.00 19.60 549 ASP A N 1
ATOM 4018 C CA . ASP A 1 511 ? 24.664 -25.015 21.960 1.00 17.96 549 ASP A CA 1
ATOM 4019 C C . ASP A 1 511 ? 25.539 -23.918 22.591 1.00 19.28 549 ASP A C 1
ATOM 4020 O O . ASP A 1 511 ? 26.579 -23.545 22.051 1.00 21.39 549 ASP A O 1
ATOM 4025 N N . GLY A 1 512 ? 25.089 -23.395 23.731 1.00 18.20 550 GLY A N 1
ATOM 4026 C CA . GLY A 1 512 ? 25.853 -22.416 24.489 1.00 17.69 550 GLY A CA 1
ATOM 4027 C C . GLY A 1 512 ? 25.636 -20.987 24.042 1.00 16.62 550 GLY A C 1
ATOM 4028 O O . GLY A 1 512 ? 26.156 -20.063 24.658 1.00 16.33 550 GLY A O 1
ATOM 4029 N N . VAL A 1 513 ? 24.867 -20.819 22.969 1.00 14.71 551 VAL A N 1
ATOM 4030 C CA . VAL A 1 513 ? 24.565 -19.502 22.408 1.00 14.39 551 VAL A CA 1
ATOM 4031 C C . VAL A 1 513 ? 23.142 -19.108 22.774 1.00 12.72 551 VAL A C 1
ATOM 4032 O O . VAL A 1 513 ? 22.187 -19.742 22.328 1.00 15.67 551 VAL A O 1
ATOM 4036 N N . ILE A 1 514 ? 23.012 -18.049 23.569 1.00 11.86 552 ILE A N 1
ATOM 4037 C CA . ILE A 1 514 ? 21.718 -17.577 24.034 1.00 11.48 552 ILE A CA 1
ATOM 4038 C C . ILE A 1 514 ? 21.423 -16.209 23.442 1.00 11.90 552 ILE A C 1
ATOM 4039 O O . ILE A 1 514 ? 22.251 -15.293 23.531 1.00 13.46 552 ILE A O 1
ATOM 4044 N N . ARG A 1 515 ? 20.255 -16.052 22.830 1.00 9.41 553 ARG A N 1
ATOM 4045 C CA . ARG A 1 515 ? 19.823 -14.707 22.475 1.00 10.04 553 ARG A CA 1
ATOM 4046 C C . ARG A 1 515 ? 18.682 -14.273 23.379 1.00 11.46 553 ARG A C 1
ATOM 4047 O O . ARG A 1 515 ? 17.717 -15.006 23.574 1.00 11.20 553 ARG A O 1
ATOM 4055 N N . THR A 1 516 ? 18.829 -13.076 23.947 1.00 10.73 554 THR A N 1
ATOM 4056 C CA . THR A 1 516 ? 17.826 -12.494 24.833 1.00 11.23 554 THR A CA 1
ATOM 4057 C C . THR A 1 516 ? 17.110 -11.371 24.108 1.00 12.11 554 THR A C 1
ATOM 4058 O O . THR A 1 516 ? 17.763 -10.471 23.595 1.00 12.67 554 THR A O 1
ATOM 4062 N N . PHE A 1 517 ? 15.779 -11.434 24.054 1.00 8.55 555 PHE A N 1
ATOM 4063 C CA . PHE A 1 517 ? 14.957 -10.366 23.486 1.00 11.94 555 PHE A CA 1
ATOM 4064 C C . PHE A 1 517 ? 14.331 -9.592 24.628 1.00 12.02 555 PHE A C 1
ATOM 4065 O O . PHE A 1 517 ? 13.821 -10.186 25.580 1.00 12.81 555 PHE A O 1
ATOM 4073 N N . PHE A 1 518 ? 14.374 -8.264 24.565 1.00 12.11 556 PHE A N 1
ATOM 4074 C CA . PHE A 1 518 ? 13.827 -7.490 25.673 1.00 12.49 556 PHE A CA 1
ATOM 4075 C C . PHE A 1 518 ? 13.152 -6.179 25.315 1.00 12.67 556 PHE A C 1
ATOM 4076 O O . PHE A 1 518 ? 13.434 -5.562 24.292 1.00 13.13 556 PHE A O 1
ATOM 4084 N N . ARG A 1 519 ? 12.231 -5.803 26.187 1.00 10.03 557 ARG A N 1
ATOM 4085 C CA . ARG A 1 519 ? 11.453 -4.581 26.086 1.00 10.91 557 ARG A CA 1
ATOM 4086 C C . ARG A 1 519 ? 12.335 -3.374 26.389 1.00 10.93 557 ARG A C 1
ATOM 4087 O O . ARG A 1 519 ? 13.208 -3.446 27.259 1.00 10.53 557 ARG A O 1
ATOM 4095 N N . THR A 1 520 ? 12.095 -2.266 25.676 1.00 11.57 558 THR A N 1
ATOM 4096 C CA . THR A 1 520 ? 12.851 -1.023 25.862 1.00 12.85 558 THR A CA 1
ATOM 4097 C C . THR A 1 520 ? 11.926 0.190 25.914 1.00 17.01 558 THR A C 1
ATOM 4098 O O . THR A 1 520 ? 10.703 0.063 25.977 1.00 15.15 558 THR A O 1
ATOM 4102 N N . THR A 1 521 ? 12.528 1.377 25.842 1.00 14.51 559 THR A N 1
ATOM 4103 C CA . THR A 1 521 ? 11.779 2.632 25.852 1.00 17.24 559 THR A CA 1
ATOM 4104 C C . THR A 1 521 ? 11.855 3.313 24.490 1.00 19.22 559 THR A C 1
ATOM 4105 O O . THR A 1 521 ? 11.436 4.459 24.335 1.00 19.05 559 THR A O 1
ATOM 4109 N N . THR A 1 522 ? 12.390 2.598 23.506 1.00 14.64 560 THR A N 1
ATOM 4110 C CA . THR A 1 522 ? 12.676 3.151 22.180 1.00 13.55 560 THR A CA 1
ATOM 4111 C C . THR A 1 522 ? 11.599 2.882 21.133 1.00 14.26 560 THR A C 1
ATOM 4112 O O . THR A 1 522 ? 11.692 3.386 20.015 1.00 17.19 560 THR A O 1
ATOM 4116 N N . GLY A 1 523 ? 10.590 2.079 21.477 1.00 13.81 561 GLY A N 1
ATOM 4117 C CA . GLY A 1 523 ? 9.622 1.619 20.499 1.00 12.84 561 GLY A CA 1
ATOM 4118 C C . GLY A 1 523 ? 10.074 0.414 19.679 1.00 13.85 561 GLY A C 1
ATOM 4119 O O . GLY A 1 523 ? 9.385 0.010 18.747 1.00 15.64 561 GLY A O 1
ATOM 4120 N N . LYS A 1 524 ? 11.247 -0.132 19.999 1.00 15.34 562 LYS A N 1
ATOM 4121 C CA . LYS A 1 524 ? 11.749 -1.329 19.331 1.00 16.02 562 LYS A CA 1
ATOM 4122 C C . LYS A 1 524 ? 12.188 -2.364 20.356 1.00 14.29 562 LYS A C 1
ATOM 4123 O O . LYS A 1 524 ? 12.712 -2.020 21.419 1.00 17.56 562 LYS A O 1
ATOM 4129 N N . ILE A 1 525 ? 11.975 -3.632 20.023 1.00 13.98 563 ILE A N 1
ATOM 4130 C CA . ILE A 1 525 ? 12.458 -4.736 20.836 1.00 12.82 563 ILE A CA 1
ATOM 4131 C C . ILE A 1 525 ? 13.963 -4.843 20.646 1.00 11.93 563 ILE A C 1
ATOM 4132 O O . ILE A 1 525 ? 14.456 -4.727 19.525 1.00 15.14 563 ILE A O 1
ATOM 4137 N N . ALA A 1 526 ? 14.694 -5.026 21.740 1.00 10.40 564 ALA A N 1
ATOM 4138 C CA . ALA A 1 526 ? 16.149 -5.103 21.677 1.00 11.83 564 ALA A CA 1
ATOM 4139 C C . ALA A 1 526 ? 16.595 -6.537 21.859 1.00 15.26 564 ALA A C 1
ATOM 4140 O O . ALA A 1 526 ? 15.801 -7.398 22.247 1.00 13.85 564 ALA A O 1
ATOM 4142 N N . TYR A 1 527 ? 17.866 -6.794 21.583 1.00 15.23 565 TYR A N 1
ATOM 4143 C CA . TYR A 1 527 ? 18.437 -8.101 21.872 1.00 13.38 565 TYR A CA 1
ATOM 4144 C C . TYR A 1 527 ? 19.925 -8.039 22.137 1.00 14.70 565 TYR A C 1
ATOM 4145 O O . TYR A 1 527 ? 20.598 -7.082 21.744 1.00 17.43 565 TYR A O 1
ATOM 4154 N N . MET A 1 528 ? 20.414 -9.042 22.852 1.00 13.73 566 MET A N 1
ATOM 4155 C CA . MET A 1 528 ? 21.834 -9.244 23.076 1.00 13.64 566 MET A CA 1
ATOM 4156 C C . MET A 1 528 ? 22.087 -10.739 23.011 1.00 14.40 566 MET A C 1
ATOM 4157 O O . MET A 1 528 ? 21.150 -11.538 23.105 1.00 14.06 566 MET A O 1
ATOM 4162 N N . THR A 1 529 ? 23.351 -11.120 22.873 1.00 12.65 567 THR A N 1
ATOM 4163 C CA . THR A 1 529 ? 23.719 -12.523 22.695 1.00 12.84 567 THR A CA 1
ATOM 4164 C C . THR A 1 529 ? 24.857 -12.917 23.619 1.00 15.87 567 THR A C 1
ATOM 4165 O O . THR A 1 529 ? 25.809 -12.142 23.817 1.00 16.45 567 THR A O 1
ATOM 4169 N N . SER A 1 530 ? 24.758 -14.123 24.177 1.00 12.73 568 SER A N 1
ATOM 4170 C CA . SER A 1 530 ? 25.866 -14.737 24.901 1.00 12.92 568 SER A CA 1
ATOM 4171 C C . SER A 1 530 ? 26.327 -15.959 24.114 1.00 15.58 568 SER A C 1
ATOM 4172 O O . SER A 1 530 ? 25.507 -16.674 23.545 1.00 14.24 568 SER A O 1
ATOM 4175 N N . ARG A 1 531 ? 27.636 -16.194 24.089 1.00 14.98 569 ARG A N 1
ATOM 4176 C CA . ARG A 1 531 ? 28.201 -17.349 23.392 1.00 16.90 569 ARG A CA 1
ATOM 4177 C C . ARG A 1 531 ? 29.018 -18.205 24.348 1.00 19.90 569 ARG A C 1
ATOM 4178 O O . ARG A 1 531 ? 29.857 -19.012 23.924 1.00 18.45 569 ARG A O 1
ATOM 4186 N N . ASP A 1 532 ? 28.767 -18.033 25.642 1.00 17.09 570 ASP A N 1
ATOM 4187 C CA . ASP A 1 532 ? 29.431 -18.820 26.670 1.00 18.47 570 ASP A CA 1
ATOM 4188 C C . ASP A 1 532 ? 28.456 -19.212 27.772 1.00 18.03 570 ASP A C 1
ATOM 4189 O O . ASP A 1 532 ? 28.796 -19.186 28.952 1.00 18.45 570 ASP A O 1
ATOM 4194 N N . SER A 1 533 ? 27.241 -19.569 27.365 1.00 15.02 571 SER A N 1
ATOM 4195 C CA . SER A 1 533 ? 26.225 -20.058 28.296 1.00 16.55 571 SER A CA 1
ATOM 4196 C C . SER A 1 533 ? 25.855 -19.056 29.398 1.00 15.49 571 SER A C 1
ATOM 4197 O O . SER A 1 533 ? 25.549 -19.443 30.532 1.00 15.20 571 SER A O 1
ATOM 4200 N N . GLY A 1 534 ? 25.877 -17.771 29.065 1.00 12.85 572 GLY A N 1
ATOM 4201 C CA . GLY A 1 534 ? 25.392 -16.756 29.986 1.00 15.05 572 GLY A CA 1
ATOM 4202 C C . GLY A 1 534 ? 26.444 -16.057 30.831 1.00 15.64 572 GLY A C 1
ATOM 4203 O O . GLY A 1 534 ? 26.120 -15.130 31.569 1.00 17.96 572 GLY A O 1
ATOM 4204 N N . GLU A 1 535 ? 27.699 -16.494 30.742 1.00 15.46 573 GLU A N 1
ATOM 4205 C CA . GLU A 1 535 ? 28.762 -15.848 31.513 1.00 16.34 573 GLU A CA 1
ATOM 4206 C C . GLU A 1 535 ? 28.933 -14.394 31.125 1.00 18.32 573 GLU A C 1
ATOM 4207 O O . GLU A 1 535 ? 29.062 -13.519 31.983 1.00 19.56 573 GLU A O 1
ATOM 4213 N N . THR A 1 536 ? 28.956 -14.144 29.823 1.00 14.41 574 THR A N 1
ATOM 4214 C CA . THR A 1 536 ? 29.179 -12.803 29.298 1.00 15.38 574 THR A CA 1
ATOM 4215 C C . THR A 1 536 ? 28.199 -12.471 28.176 1.00 15.75 574 THR A C 1
ATOM 4216 O O . THR A 1 536 ? 27.648 -13.372 27.538 1.00 15.70 574 THR A O 1
ATOM 4220 N N . TRP A 1 537 ? 28.002 -11.175 27.932 1.00 14.10 575 TRP A N 1
ATOM 4221 C CA . TRP A 1 537 ? 26.968 -10.688 27.014 1.00 17.18 575 TRP A CA 1
ATOM 4222 C C . TRP A 1 537 ? 27.449 -9.627 26.042 1.00 16.00 575 TRP A C 1
ATOM 4223 O O . TRP A 1 537 ? 28.300 -8.795 26.367 1.00 17.07 575 TRP A O 1
ATOM 4234 N N . SER A 1 538 ? 26.877 -9.652 24.848 1.00 15.61 576 SER A N 1
ATOM 4235 C CA . SER A 1 538 ? 27.249 -8.718 23.791 1.00 16.54 576 SER A CA 1
ATOM 4236 C C . SER A 1 538 ? 26.625 -7.339 23.978 1.00 17.89 576 SER A C 1
ATOM 4237 O O . SER A 1 538 ? 25.782 -7.122 24.861 1.00 17.07 576 SER A O 1
ATOM 4240 N N . LYS A 1 539 ? 27.025 -6.398 23.128 1.00 18.08 577 LYS A N 1
ATOM 4241 C CA . LYS A 1 539 ? 26.317 -5.137 23.053 1.00 18.41 577 LYS A CA 1
ATOM 4242 C C . LYS A 1 539 ? 24.877 -5.364 22.588 1.00 20.31 577 LYS A C 1
ATOM 4243 O O . LYS A 1 539 ? 24.508 -6.460 22.127 1.00 18.04 577 LYS A O 1
ATOM 4249 N N . VAL A 1 540 ? 24.077 -4.315 22.711 1.00 17.48 578 VAL A N 1
ATOM 4250 C CA . VAL A 1 540 ? 22.655 -4.355 22.400 1.00 14.18 578 VAL A CA 1
ATOM 4251 C C . VAL A 1 540 ? 22.388 -3.973 20.950 1.00 19.94 578 VAL A C 1
ATOM 4252 O O . VAL A 1 540 ? 22.969 -3.012 20.435 1.00 20.29 578 VAL A O 1
ATOM 4256 N N . SER A 1 541 ? 21.534 -4.746 20.290 1.00 17.19 579 SER A N 1
ATOM 4257 C CA . SER A 1 541 ? 21.022 -4.418 18.964 1.00 15.65 579 SER A CA 1
ATOM 4258 C C . SER A 1 541 ? 19.503 -4.318 19.026 1.00 16.03 579 SER A C 1
ATOM 4259 O O . SER A 1 541 ? 18.900 -4.630 20.056 1.00 15.66 579 SER A O 1
ATOM 4262 N N . TYR A 1 542 ? 18.889 -3.892 17.927 1.00 17.64 580 TYR A N 1
ATOM 4263 C CA . TYR A 1 542 ? 17.446 -3.733 17.862 1.00 16.30 580 TYR A CA 1
ATOM 4264 C C . TYR A 1 542 ? 16.852 -4.417 16.652 1.00 17.86 580 TYR A C 1
ATOM 4265 O O . TYR A 1 542 ? 17.491 -4.539 15.614 1.00 24.80 580 TYR A O 1
ATOM 4274 N N . ILE A 1 543 ? 15.618 -4.882 16.804 1.00 14.98 581 ILE A N 1
ATOM 4275 C CA . ILE A 1 543 ? 14.868 -5.439 15.701 1.00 16.87 581 ILE A CA 1
ATOM 4276 C C . ILE A 1 543 ? 14.165 -4.293 14.983 1.00 24.09 581 ILE A C 1
ATOM 4277 O O . ILE A 1 543 ? 13.388 -3.562 15.592 1.00 18.25 581 ILE A O 1
ATOM 4282 N N . ASP A 1 544 ? 14.493 -4.101 13.710 1.00 28.38 582 ASP A N 1
ATOM 4283 C CA . ASP A 1 544 ? 13.688 -3.253 12.853 1.00 34.14 582 ASP A CA 1
ATOM 4284 C C . ASP A 1 544 ? 12.609 -4.177 12.304 1.00 30.80 582 ASP A C 1
ATOM 4285 O O . ASP A 1 544 ? 12.890 -5.330 11.958 1.00 34.05 582 ASP A O 1
ATOM 4290 N N . GLY A 1 545 ? 11.374 -3.697 12.255 1.00 29.33 583 GLY A N 1
ATOM 4291 C CA . GLY A 1 545 ? 10.304 -4.474 11.666 1.00 27.08 583 GLY A CA 1
ATOM 4292 C C . GLY A 1 545 ? 9.174 -4.834 12.610 1.00 24.06 583 GLY A C 1
ATOM 4293 O O . GLY A 1 545 ? 8.128 -5.319 12.173 1.00 26.07 583 GLY A O 1
ATOM 4294 N N . ILE A 1 546 ? 9.398 -4.638 13.906 1.00 20.82 584 ILE A N 1
ATOM 4295 C CA . ILE A 1 546 ? 8.345 -4.807 14.900 1.00 14.82 584 ILE A CA 1
ATOM 4296 C C . ILE A 1 546 ? 8.219 -3.488 15.639 1.00 14.03 584 ILE A C 1
ATOM 4297 O O . ILE A 1 546 ? 9.229 -2.928 16.047 1.00 16.35 584 ILE A O 1
ATOM 4302 N N . GLN A 1 547 ? 6.994 -2.987 15.789 1.00 15.24 585 GLN A N 1
ATOM 4303 C CA . GLN A 1 547 ? 6.772 -1.750 16.548 1.00 16.35 585 GLN A CA 1
ATOM 4304 C C . GLN A 1 547 ? 6.222 -2.021 17.942 1.00 15.97 585 GLN A C 1
ATOM 4305 O O . GLN A 1 547 ? 5.335 -2.862 18.112 1.00 13.08 585 GLN A O 1
ATOM 4311 N N . GLN A 1 548 ? 6.736 -1.290 18.929 1.00 14.10 586 GLN A N 1
ATOM 4312 C CA . GLN A 1 548 ? 6.099 -1.202 20.238 1.00 10.95 586 GLN A CA 1
ATOM 4313 C C . GLN A 1 548 ? 5.850 0.257 20.564 1.00 13.28 586 GLN A C 1
ATOM 4314 O O . GLN A 1 548 ? 6.302 1.143 19.841 1.00 12.90 586 GLN A O 1
ATOM 4320 N N . THR A 1 549 ? 5.125 0.501 21.650 1.00 11.69 587 THR A N 1
ATOM 4321 C CA . THR A 1 549 ? 4.914 1.846 22.146 1.00 10.59 587 THR A CA 1
ATOM 4322 C C . THR A 1 549 ? 6.166 2.345 22.841 1.00 13.46 587 THR A C 1
ATOM 4323 O O . THR A 1 549 ? 7.095 1.587 23.116 1.00 12.76 587 THR A O 1
ATOM 4327 N N . SER A 1 550 ? 6.174 3.633 23.156 1.00 14.05 588 SER A N 1
ATOM 4328 C CA . SER A 1 550 ? 7.261 4.219 23.919 1.00 13.47 588 SER A CA 1
ATOM 4329 C C . SER A 1 550 ? 7.537 3.519 25.247 1.00 14.65 588 SER A C 1
ATOM 4330 O O . SER A 1 550 ? 8.690 3.418 25.664 1.00 15.20 588 SER A O 1
ATOM 4333 N N . TYR A 1 551 ? 6.491 3.022 25.904 1.00 11.53 589 TYR A N 1
ATOM 4334 C CA . TYR A 1 551 ? 6.670 2.386 27.205 1.00 11.19 589 TYR A CA 1
ATOM 4335 C C . TYR A 1 551 ? 6.975 0.887 27.073 1.00 11.05 589 TYR A C 1
ATOM 4336 O O . TYR A 1 551 ? 7.560 0.292 27.979 1.00 13.53 589 TYR A O 1
ATOM 4345 N N . GLY A 1 552 ? 6.599 0.299 25.945 1.00 11.70 590 GLY A N 1
ATOM 4346 C CA . GLY A 1 552 ? 6.935 -1.103 25.664 1.00 11.59 590 GLY A CA 1
ATOM 4347 C C . GLY A 1 552 ? 5.992 -2.117 26.286 1.00 10.99 590 GLY A C 1
ATOM 4348 O O . GLY A 1 552 ? 5.134 -1.760 27.090 1.00 11.77 590 GLY A O 1
ATOM 4349 N N . THR A 1 553 ? 6.185 -3.390 25.917 1.00 9.96 591 THR A N 1
ATOM 4350 C CA . THR A 1 553 ? 5.403 -4.517 26.444 1.00 10.36 591 THR A CA 1
ATOM 4351 C C . THR A 1 553 ? 6.304 -5.740 26.501 1.00 12.69 591 THR A C 1
ATOM 4352 O O . THR A 1 553 ? 7.204 -5.877 25.684 1.00 10.49 591 THR A O 1
ATOM 4356 N N . GLN A 1 554 ? 6.065 -6.622 27.472 1.00 9.37 592 GLN A N 1
ATOM 4357 C CA . GLN A 1 554 ? 6.762 -7.894 27.546 1.00 9.29 592 GLN A CA 1
ATOM 4358 C C . GLN A 1 554 ? 6.700 -8.593 26.182 1.00 11.39 592 GLN A C 1
ATOM 4359 O O . GLN A 1 554 ? 5.676 -8.528 25.480 1.00 9.51 592 GLN A O 1
ATOM 4365 N N . VAL A 1 555 ? 7.810 -9.237 25.807 1.00 11.08 593 VAL A N 1
ATOM 4366 C CA . VAL A 1 555 ? 7.868 -10.071 24.610 1.00 10.00 593 VAL A CA 1
ATOM 4367 C C . VAL A 1 555 ? 8.233 -11.479 25.064 1.00 8.65 593 VAL A C 1
ATOM 4368 O O . VAL A 1 555 ? 9.173 -11.675 25.855 1.00 12.41 593 VAL A O 1
ATOM 4372 N N . SER A 1 556 ? 7.485 -12.466 24.593 1.00 9.15 594 SER A N 1
ATOM 4373 C CA . SER A 1 556 ? 7.856 -13.846 24.890 1.00 9.49 594 SER A CA 1
ATOM 4374 C C . SER A 1 556 ? 8.491 -14.447 23.646 1.00 11.10 594 SER A C 1
ATOM 4375 O O . SER A 1 556 ? 8.272 -13.953 22.533 1.00 10.60 594 SER A O 1
ATOM 4378 N N . ALA A 1 557 ? 9.310 -15.477 23.834 1.00 9.87 595 ALA A N 1
ATOM 4379 C CA . ALA A 1 557 ? 10.178 -15.946 22.755 1.00 11.13 595 ALA A CA 1
ATOM 4380 C C . ALA A 1 557 ? 10.521 -17.397 22.945 1.00 12.63 595 ALA A C 1
ATOM 4381 O O . ALA A 1 557 ? 10.840 -17.811 24.055 1.00 13.43 595 ALA A O 1
ATOM 4383 N N . ILE A 1 558 ? 10.475 -18.162 21.859 1.00 9.30 596 ILE A N 1
ATOM 4384 C CA . ILE A 1 558 ? 10.916 -19.561 21.917 1.00 10.85 596 ILE A CA 1
ATOM 4385 C C . ILE A 1 558 ? 11.748 -19.951 20.702 1.00 11.37 596 ILE A C 1
ATOM 4386 O O . ILE A 1 558 ? 11.662 -19.332 19.641 1.00 11.03 596 ILE A O 1
ATOM 4391 N N . LYS A 1 559 ? 12.558 -20.993 20.876 1.00 13.05 597 LYS A N 1
ATOM 4392 C CA . LYS A 1 559 ? 13.264 -21.639 19.779 1.00 13.50 597 LYS A CA 1
ATOM 4393 C C . LYS A 1 559 ? 12.434 -22.863 19.409 1.00 13.89 597 LYS A C 1
ATOM 4394 O O . LYS A 1 559 ? 12.217 -23.742 20.241 1.00 16.34 597 LYS A O 1
ATOM 4400 N N . TYR A 1 560 ? 11.930 -22.886 18.182 1.00 12.49 598 TYR A N 1
ATOM 4401 C CA . TYR A 1 560 ? 11.084 -23.978 17.703 1.00 14.03 598 TYR A CA 1
ATOM 4402 C C . TYR A 1 560 ? 11.948 -25.212 17.440 1.00 15.38 598 TYR A C 1
ATOM 4403 O O . TYR A 1 560 ? 13.084 -25.083 16.990 1.00 15.22 598 TYR A O 1
ATOM 4412 N N . SER A 1 561 ? 11.428 -26.402 17.738 1.00 12.48 599 SER A N 1
ATOM 4413 C CA . SER A 1 561 ? 12.221 -27.634 17.625 1.00 10.56 599 SER A CA 1
ATOM 4414 C C . SER A 1 561 ? 12.415 -28.135 16.188 1.00 15.12 599 SER A C 1
ATOM 4415 O O . SER A 1 561 ? 13.333 -28.923 15.926 1.00 16.89 599 SER A O 1
ATOM 4418 N N . GLN A 1 562 ? 11.556 -27.692 15.274 1.00 11.82 600 GLN A N 1
ATOM 4419 C CA . GLN A 1 562 ? 11.547 -28.197 13.903 1.00 15.30 600 GLN A CA 1
ATOM 4420 C C . GLN A 1 562 ? 12.020 -27.114 12.950 1.00 19.31 600 GLN A C 1
ATOM 4421 O O . GLN A 1 562 ? 11.867 -25.920 13.232 1.00 16.07 600 GLN A O 1
ATOM 4427 N N . LEU A 1 563 ? 12.609 -27.526 11.830 1.00 22.25 601 LEU A N 1
ATOM 4428 C CA . LEU A 1 563 ? 13.010 -26.576 10.792 1.00 16.56 601 LEU A CA 1
ATOM 4429 C C . LEU A 1 563 ? 11.775 -26.006 10.129 1.00 16.16 601 LEU A C 1
ATOM 4430 O O . LEU A 1 563 ? 10.760 -26.685 9.993 1.00 18.57 601 LEU A O 1
ATOM 4435 N N . ILE A 1 564 ? 11.872 -24.744 9.722 1.00 19.09 602 ILE A N 1
ATOM 4436 C CA . ILE A 1 564 ? 10.851 -24.098 8.915 1.00 20.31 602 ILE A CA 1
ATOM 4437 C C . ILE A 1 564 ? 11.586 -23.543 7.696 1.00 19.04 602 ILE A C 1
ATOM 4438 O O . ILE A 1 564 ? 12.601 -22.862 7.841 1.00 21.02 602 ILE A O 1
ATOM 4443 N N . ASP A 1 565 ? 11.100 -23.881 6.502 1.00 23.40 603 ASP A N 1
ATOM 4444 C CA . ASP A 1 565 ? 11.780 -23.525 5.256 1.00 24.25 603 ASP A CA 1
ATOM 4445 C C . ASP A 1 565 ? 13.237 -23.997 5.261 1.00 22.81 603 ASP A C 1
ATOM 4446 O O . ASP A 1 565 ? 14.121 -23.327 4.732 1.00 25.53 603 ASP A O 1
ATOM 4451 N N . GLY A 1 566 ? 13.476 -25.147 5.884 1.00 24.63 604 GLY A N 1
ATOM 4452 C CA . GLY A 1 566 ? 14.805 -25.721 5.960 1.00 26.75 604 GLY A CA 1
ATOM 4453 C C . GLY A 1 566 ? 15.770 -24.980 6.863 1.00 24.43 604 GLY A C 1
ATOM 4454 O O . GLY A 1 566 ? 16.980 -25.209 6.806 1.00 30.38 604 GLY A O 1
ATOM 4455 N N . LYS A 1 567 ? 15.245 -24.084 7.699 1.00 21.66 605 LYS A N 1
ATOM 4456 C CA . LYS A 1 567 ? 16.087 -23.287 8.587 1.00 22.90 605 LYS A CA 1
ATOM 4457 C C . LYS A 1 567 ? 15.617 -23.378 10.036 1.00 15.87 605 LYS A C 1
ATOM 4458 O O . LYS A 1 567 ? 14.464 -23.721 10.306 1.00 19.67 605 LYS A O 1
ATOM 4464 N N . GLU A 1 568 ? 16.519 -23.097 10.966 1.00 17.54 606 GLU A N 1
ATOM 4465 C CA . GLU A 1 568 ? 16.151 -23.099 12.374 1.00 17.71 606 GLU A CA 1
ATOM 4466 C C . GLU A 1 568 ? 15.343 -21.844 12.642 1.00 17.65 606 GLU A C 1
ATOM 4467 O O . GLU A 1 568 ? 15.569 -20.799 12.019 1.00 18.94 606 GLU A O 1
ATOM 4473 N N . ALA A 1 569 ? 14.403 -21.943 13.576 1.00 16.85 607 ALA A N 1
ATOM 4474 C CA . ALA A 1 569 ? 13.405 -20.891 13.722 1.00 14.39 607 ALA A CA 1
ATOM 4475 C C . ALA A 1 569 ? 13.207 -20.426 15.160 1.00 13.04 607 ALA A C 1
ATOM 4476 O O . ALA A 1 569 ? 13.226 -21.232 16.096 1.00 14.87 607 ALA A O 1
ATOM 4478 N N . VAL A 1 570 ? 12.998 -19.118 15.303 1.00 14.12 608 VAL A N 1
ATOM 4479 C CA . VAL A 1 570 ? 12.645 -18.494 16.568 1.00 12.59 608 VAL A CA 1
ATOM 4480 C C . VAL A 1 570 ? 11.256 -17.889 16.403 1.00 12.54 608 VAL A C 1
ATOM 4481 O O . VAL A 1 570 ? 10.919 -17.394 15.325 1.00 15.66 608 VAL A O 1
ATOM 4485 N N . ILE A 1 571 ? 10.428 -17.961 17.443 1.00 9.50 609 ILE A N 1
ATOM 4486 C CA . ILE A 1 571 ? 9.110 -17.340 17.382 1.00 12.87 609 ILE A CA 1
ATOM 4487 C C . ILE A 1 571 ? 8.955 -16.327 18.514 1.00 12.09 609 ILE A C 1
ATOM 4488 O O . ILE A 1 571 ? 9.220 -16.637 19.678 1.00 11.84 609 ILE A O 1
ATOM 4493 N N . LEU A 1 572 ? 8.567 -15.104 18.155 1.00 11.59 610 LEU A N 1
ATOM 4494 C CA . LEU A 1 572 ? 8.319 -14.046 19.122 1.00 12.13 610 LEU A CA 1
ATOM 4495 C C . LEU A 1 572 ? 6.815 -13.780 19.231 1.00 10.14 610 LEU A C 1
ATOM 4496 O O . LEU A 1 572 ? 6.092 -13.866 18.240 1.00 12.66 610 LEU A O 1
ATOM 4501 N N . SER A 1 573 ? 6.357 -13.436 20.431 1.00 10.20 611 SER A N 1
ATOM 4502 C CA . SER A 1 573 ? 4.973 -13.007 20.655 1.00 8.95 611 SER A CA 1
ATOM 4503 C C . SER A 1 573 ? 4.987 -11.620 21.293 1.00 10.50 611 SER A C 1
ATOM 4504 O O . SER A 1 573 ? 5.663 -11.414 22.300 1.00 10.95 611 SER A O 1
ATOM 4507 N N . THR A 1 574 ? 4.224 -10.688 20.719 1.00 8.60 612 THR A N 1
ATOM 4508 C CA . THR A 1 574 ? 4.243 -9.293 21.154 1.00 8.64 612 THR A CA 1
ATOM 4509 C C . THR A 1 574 ? 3.120 -8.551 20.468 1.00 10.46 612 THR A C 1
ATOM 4510 O O . THR A 1 574 ? 2.716 -8.930 19.370 1.00 10.53 612 THR A O 1
ATOM 4514 N N . PRO A 1 575 ? 2.618 -7.472 21.095 1.00 9.79 613 PRO A N 1
ATOM 4515 C CA . PRO A 1 575 ? 1.847 -6.511 20.304 1.00 9.84 613 PRO A CA 1
ATOM 4516 C C . PRO A 1 575 ? 2.754 -5.922 19.220 1.00 9.63 613 PRO A C 1
ATOM 4517 O O . PRO A 1 575 ? 3.961 -5.744 19.432 1.00 12.09 613 PRO A O 1
ATOM 4521 N N . ASN A 1 576 ? 2.184 -5.625 18.065 1.00 10.91 614 ASN A N 1
ATOM 4522 C CA . ASN A 1 576 ? 2.939 -4.908 17.035 1.00 12.69 614 ASN A CA 1
ATOM 4523 C C . ASN A 1 576 ? 2.191 -3.633 16.735 1.00 14.42 614 ASN A C 1
ATOM 4524 O O . ASN A 1 576 ? 1.332 -3.594 15.847 1.00 15.69 614 ASN A O 1
ATOM 4529 N N . SER A 1 577 ? 2.498 -2.601 17.514 1.00 11.37 615 SER A N 1
ATOM 4530 C CA . SER A 1 577 ? 1.764 -1.333 17.455 1.00 15.06 615 SER A CA 1
ATOM 4531 C C . SER A 1 577 ? 2.601 -0.243 18.091 1.00 14.16 615 SER A C 1
ATOM 4532 O O . SER A 1 577 ? 3.222 -0.468 19.126 1.00 11.22 615 SER A O 1
ATOM 4535 N N . ARG A 1 578 ? 2.624 0.941 17.475 1.00 14.49 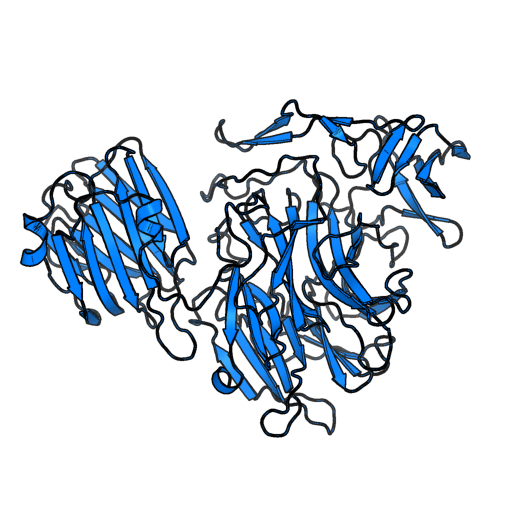616 ARG A N 1
ATOM 4536 C CA . ARG A 1 578 ? 3.301 2.097 18.066 1.00 15.67 616 ARG A CA 1
ATOM 4537 C C . ARG A 1 578 ? 2.390 2.838 19.034 1.00 13.69 616 ARG A C 1
ATOM 4538 O O . ARG A 1 578 ? 2.831 3.743 19.745 1.00 16.02 616 ARG A O 1
ATOM 4546 N N . SER A 1 579 ? 1.122 2.436 19.057 1.00 15.29 617 SER A N 1
ATOM 4547 C CA . SER A 1 579 ? 0.056 3.214 19.689 1.00 13.32 617 SER A CA 1
ATOM 4548 C C . SER A 1 579 ? -0.410 2.676 21.041 1.00 16.23 617 SER A C 1
ATOM 4549 O O . SER A 1 579 ? -0.590 3.437 21.989 1.00 15.68 617 SER A O 1
ATOM 4552 N N . GLY A 1 580 ? -0.627 1.364 21.130 1.00 13.38 618 GLY A N 1
ATOM 4553 C CA . GLY A 1 580 ? -1.140 0.784 22.355 1.00 13.89 618 GLY A CA 1
ATOM 4554 C C . GLY A 1 580 ? -0.780 -0.682 22.440 1.00 10.15 618 GLY A C 1
ATOM 4555 O O . GLY A 1 580 ? -0.032 -1.187 21.608 1.00 11.30 618 GLY A O 1
ATOM 4556 N N . ARG A 1 581 ? -1.304 -1.362 23.456 1.00 8.85 619 ARG A N 1
ATOM 4557 C CA . ARG A 1 581 ? -1.092 -2.802 23.583 1.00 8.58 619 ARG A CA 1
ATOM 4558 C C . ARG A 1 581 ? -2.207 -3.529 22.836 1.00 9.37 619 ARG A C 1
ATOM 4559 O O . ARG A 1 581 ? -3.249 -3.885 23.400 1.00 9.70 619 ARG A O 1
ATOM 4567 N N . LYS A 1 582 ? -1.992 -3.683 21.535 1.00 9.69 620 LYS A N 1
ATOM 4568 C CA . LYS A 1 582 ? -2.988 -4.190 20.600 1.00 10.01 620 LYS A CA 1
ATOM 4569 C C . LYS A 1 582 ? -2.255 -4.725 19.383 1.00 11.70 620 LYS A C 1
ATOM 4570 O O . LYS A 1 582 ? -1.025 -4.588 19.282 1.00 10.67 620 LYS A O 1
ATOM 4576 N N . GLY A 1 583 ? -2.986 -5.380 18.486 1.00 12.50 621 GLY A N 1
ATOM 4577 C CA . GLY A 1 583 ? -2.377 -5.886 17.268 1.00 12.42 621 GLY A CA 1
ATOM 4578 C C . GLY A 1 583 ? -1.369 -6.985 17.547 1.00 11.89 621 GLY A C 1
ATOM 4579 O O . GLY A 1 583 ? -0.228 -6.956 17.071 1.00 12.52 621 GLY A O 1
ATOM 4580 N N . GLY A 1 584 ? -1.797 -7.970 18.328 1.00 12.39 622 GLY A N 1
ATOM 4581 C CA . GLY A 1 584 ? -0.905 -9.048 18.728 1.00 10.81 622 GLY A CA 1
ATOM 4582 C C . GLY A 1 584 ? -0.446 -9.892 17.564 1.00 11.02 622 GLY A C 1
ATOM 4583 O O . GLY A 1 584 ? -1.221 -10.162 16.645 1.00 10.93 622 GLY A O 1
ATOM 4584 N N . GLN A 1 585 ? 0.829 -10.263 17.585 1.00 8.00 623 GLN A N 1
ATOM 4585 C CA . GLN A 1 585 ? 1.388 -11.090 16.517 1.00 10.39 623 GLN A CA 1
ATOM 4586 C C . GLN A 1 585 ? 2.293 -12.181 17.050 1.00 9.79 623 GLN A C 1
ATOM 4587 O O . GLN A 1 585 ? 2.911 -12.035 18.101 1.00 10.17 623 GLN A O 1
ATOM 4593 N N . LEU A 1 586 ? 2.371 -13.271 16.301 1.00 11.89 624 LEU A N 1
ATOM 4594 C CA . LEU A 1 586 ? 3.509 -14.163 16.410 1.00 8.28 624 LEU A CA 1
ATOM 4595 C C . LEU A 1 586 ? 4.394 -13.843 15.223 1.00 10.80 624 LEU A C 1
ATOM 4596 O O . LEU A 1 586 ? 3.907 -13.739 14.091 1.00 14.32 624 LEU A O 1
ATOM 4601 N N . VAL A 1 587 ? 5.686 -13.682 15.473 1.00 12.79 625 VAL A N 1
ATOM 4602 C CA . VAL A 1 587 ? 6.618 -13.363 14.396 1.00 12.57 625 VAL A CA 1
ATOM 4603 C C . VAL A 1 587 ? 7.624 -14.502 14.298 1.00 11.82 625 VAL A C 1
ATOM 4604 O O . VAL A 1 587 ? 8.314 -14.808 15.270 1.00 13.93 625 VAL A O 1
ATOM 4608 N N . VAL A 1 588 ? 7.689 -15.146 13.130 1.00 14.89 626 VAL A N 1
ATOM 4609 C CA . VAL A 1 588 ? 8.601 -16.265 12.925 1.00 14.63 626 VAL A CA 1
ATOM 4610 C C . VAL A 1 588 ? 9.883 -15.790 12.248 1.00 16.75 626 VAL A C 1
ATOM 4611 O O . VAL A 1 588 ? 9.830 -15.192 11.172 1.00 16.09 626 VAL A O 1
ATOM 4615 N N . GLY A 1 589 ? 11.023 -16.035 12.889 1.00 17.10 627 GLY A N 1
ATOM 4616 C CA . GLY A 1 589 ? 12.311 -15.668 12.320 1.00 14.71 627 GLY A CA 1
ATOM 4617 C C . GLY A 1 589 ? 13.164 -16.885 12.019 1.00 19.01 627 GLY A C 1
ATOM 4618 O O . GLY A 1 589 ? 13.204 -17.834 12.808 1.00 16.44 627 GLY A O 1
ATOM 4619 N N . LEU A 1 590 ? 13.850 -16.862 10.878 1.00 18.92 628 LEU A N 1
ATOM 4620 C CA . LEU A 1 590 ? 14.736 -17.962 10.498 1.00 16.49 628 LEU A CA 1
ATOM 4621 C C . LEU A 1 590 ? 16.189 -17.557 10.719 1.00 17.94 628 LEU A C 1
ATOM 4622 O O . LEU A 1 590 ? 16.587 -16.434 10.375 1.00 17.54 628 LEU A O 1
ATOM 4627 N N . VAL A 1 591 ? 16.974 -18.460 11.299 1.00 18.05 629 VAL A N 1
ATOM 4628 C CA . VAL A 1 591 ? 18.355 -18.163 11.656 1.00 20.21 629 VAL A CA 1
ATOM 4629 C C . VAL A 1 591 ? 19.304 -18.376 10.480 1.00 23.23 629 VAL A C 1
ATOM 4630 O O . VAL A 1 591 ? 19.283 -19.424 9.829 1.00 25.96 629 VAL A O 1
ATOM 4634 N N . ASN A 1 592 ? 20.115 -17.359 10.214 1.00 24.84 630 ASN A N 1
ATOM 4635 C CA . ASN A 1 592 ? 21.213 -17.451 9.265 1.00 29.64 630 ASN A CA 1
ATOM 4636 C C . ASN A 1 592 ? 22.412 -18.054 9.993 1.00 33.22 630 ASN A C 1
ATOM 4637 O O . ASN A 1 592 ? 23.002 -17.410 10.862 1.00 36.97 630 ASN A O 1
ATOM 4642 N N . LYS A 1 593 ? 22.767 -19.289 9.643 1.00 29.95 631 LYS A N 1
ATOM 4643 C CA . LYS A 1 593 ? 23.836 -20.009 10.338 1.00 29.33 631 LYS A CA 1
ATOM 4644 C C . LYS A 1 593 ? 25.211 -19.354 10.176 1.00 33.87 631 LYS A C 1
ATOM 4645 O O . LYS A 1 593 ? 26.146 -19.667 10.909 1.00 36.07 631 LYS A O 1
ATOM 4651 N N . GLU A 1 594 ? 25.315 -18.438 9.220 1.00 39.67 632 GLU A N 1
ATOM 4652 C CA . GLU A 1 594 ? 26.543 -17.695 8.962 1.00 39.73 632 GLU A CA 1
ATOM 4653 C C . GLU A 1 594 ? 26.985 -16.915 10.196 1.00 39.35 632 GLU A C 1
ATOM 4654 O O . GLU A 1 594 ? 28.141 -16.993 10.622 1.00 36.79 632 GLU A O 1
ATOM 4660 N N . ASP A 1 595 ? 26.049 -16.162 10.767 1.00 35.70 633 ASP A N 1
ATOM 4661 C CA . ASP A 1 595 ? 26.373 -15.154 11.767 1.00 38.38 633 ASP A CA 1
ATOM 4662 C C . ASP A 1 595 ? 25.334 -15.086 12.882 1.00 31.49 633 ASP A C 1
ATOM 4663 O O . ASP A 1 595 ? 25.299 -14.117 13.646 1.00 32.95 633 ASP A O 1
ATOM 4668 N N . ASP A 1 596 ? 24.482 -16.106 12.951 1.00 31.44 634 ASP A N 1
ATOM 4669 C CA . ASP A 1 596 ? 23.416 -16.171 13.948 1.00 32.27 634 ASP A CA 1
ATOM 4670 C C . ASP A 1 596 ? 22.416 -15.020 13.834 1.00 28.94 634 ASP A C 1
ATOM 4671 O O . ASP A 1 596 ? 21.667 -14.751 14.772 1.00 27.99 634 ASP A O 1
ATOM 4676 N N . SER A 1 597 ? 22.402 -14.336 12.696 1.00 28.21 635 SER A N 1
ATOM 4677 C CA . SER A 1 597 ? 21.393 -13.308 12.481 1.00 24.88 635 SER A CA 1
ATOM 4678 C C . SER A 1 597 ? 20.053 -13.973 12.162 1.00 20.68 635 SER A C 1
ATOM 4679 O O . SER A 1 597 ? 20.003 -15.152 11.787 1.00 24.23 635 SER A O 1
ATOM 4682 N N . ILE A 1 598 ? 18.970 -13.215 12.325 1.00 21.62 636 ILE A N 1
ATOM 4683 C CA . ILE A 1 598 ? 17.621 -13.740 12.149 1.00 21.67 636 ILE A CA 1
ATOM 4684 C C . ILE A 1 598 ? 16.822 -12.919 11.145 1.00 22.86 636 ILE A C 1
ATOM 4685 O O . ILE A 1 598 ? 16.718 -11.690 11.275 1.00 22.10 636 ILE A O 1
ATOM 4690 N N . ASP A 1 599 ? 16.273 -13.597 10.139 1.00 19.08 637 ASP A N 1
ATOM 4691 C CA A ASP A 1 599 ? 15.378 -12.966 9.174 0.53 19.27 637 ASP A CA 1
ATOM 4692 C CA B ASP A 1 599 ? 15.382 -12.956 9.182 0.47 19.28 637 ASP A CA 1
ATOM 4693 C C . ASP A 1 599 ? 13.932 -13.161 9.605 1.00 19.42 637 ASP A C 1
ATOM 4694 O O . ASP A 1 599 ? 13.401 -14.272 9.534 1.00 19.10 637 ASP A O 1
ATOM 4703 N N . TRP A 1 600 ? 13.293 -12.081 10.051 1.00 17.91 638 TRP A N 1
ATOM 4704 C CA . TRP A 1 600 ? 11.892 -12.144 10.473 1.00 20.98 638 TRP A CA 1
ATOM 4705 C C . TRP A 1 600 ? 10.968 -12.221 9.262 1.00 22.60 638 TRP A C 1
ATOM 4706 O O . TRP A 1 600 ? 10.599 -11.210 8.660 1.00 29.03 638 TRP A O 1
ATOM 4717 N N . LYS A 1 601 ? 10.609 -13.449 8.912 1.00 16.00 639 LYS A N 1
ATOM 4718 C CA . LYS A 1 601 ? 10.012 -13.751 7.616 1.00 18.45 639 LYS A CA 1
ATOM 4719 C C . LYS A 1 601 ? 8.479 -13.791 7.604 1.00 17.42 639 LYS A C 1
ATOM 4720 O O . LYS A 1 601 ? 7.848 -13.403 6.616 1.00 22.22 639 LYS A O 1
ATOM 4726 N N . TYR A 1 602 ? 7.880 -14.268 8.690 1.00 18.06 640 TYR A N 1
ATOM 4727 C CA . TYR A 1 602 ? 6.427 -14.418 8.760 1.00 18.91 640 TYR A CA 1
ATOM 4728 C C . TYR A 1 602 ? 5.840 -13.643 9.943 1.00 21.46 640 TYR A C 1
ATOM 4729 O O . TYR A 1 602 ? 6.407 -13.657 11.035 1.00 16.71 640 TYR A O 1
ATOM 4738 N N . HIS A 1 603 ? 4.718 -12.960 9.716 1.00 19.79 641 HIS A N 1
ATOM 4739 C CA . HIS A 1 603 ? 3.973 -12.279 10.782 1.00 13.73 641 HIS A CA 1
ATOM 4740 C C . HIS A 1 603 ? 2.549 -12.827 10.801 1.00 20.03 641 HIS A C 1
ATOM 4741 O O . HIS A 1 603 ? 1.844 -12.741 9.795 1.00 24.99 641 HIS A O 1
ATOM 4748 N N . TYR A 1 604 ? 2.120 -13.385 11.933 1.00 15.12 642 TYR A N 1
ATOM 4749 C CA . TYR A 1 604 ? 0.742 -13.855 12.069 1.00 14.30 642 TYR A CA 1
ATOM 4750 C C . TYR A 1 604 ? -0.038 -12.964 13.023 1.00 13.92 642 TYR A C 1
ATOM 4751 O O . TYR A 1 604 ? 0.351 -12.791 14.171 1.00 13.69 642 TYR A O 1
ATOM 4760 N N . GLY A 1 605 ? -1.145 -12.412 12.552 1.00 13.94 643 GLY A N 1
ATOM 4761 C CA . GLY A 1 605 ? -1.992 -11.584 13.409 1.00 14.71 643 GLY A CA 1
ATOM 4762 C C . GLY A 1 605 ? -2.897 -12.455 14.279 1.00 13.07 643 GLY A C 1
ATOM 4763 O O . GLY A 1 605 ? -3.727 -13.204 13.770 1.00 14.77 643 GLY A O 1
ATOM 4764 N N . ILE A 1 606 ? -2.738 -12.347 15.594 1.00 11.15 644 ILE A N 1
ATOM 4765 C CA . ILE A 1 606 ? -3.549 -13.118 16.544 1.00 12.63 644 ILE A CA 1
ATOM 4766 C C . ILE A 1 606 ? -5.037 -12.747 16.429 1.00 10.70 644 ILE A C 1
ATOM 4767 O O . ILE A 1 606 ? -5.924 -13.598 16.507 1.00 12.47 644 ILE A O 1
ATOM 4772 N N . ASP A 1 607 ? -5.300 -11.458 16.243 1.00 10.94 645 ASP A N 1
ATOM 4773 C CA . ASP A 1 607 ? -6.651 -10.948 16.032 1.00 12.87 645 ASP A CA 1
ATOM 4774 C C . ASP A 1 607 ? -6.460 -9.558 15.419 1.00 14.63 645 ASP A C 1
ATOM 4775 O O . ASP A 1 607 ? -5.336 -9.195 15.058 1.00 15.61 645 ASP A O 1
ATOM 4780 N N . LEU A 1 608 ? -7.539 -8.781 15.313 1.00 13.69 646 LEU A 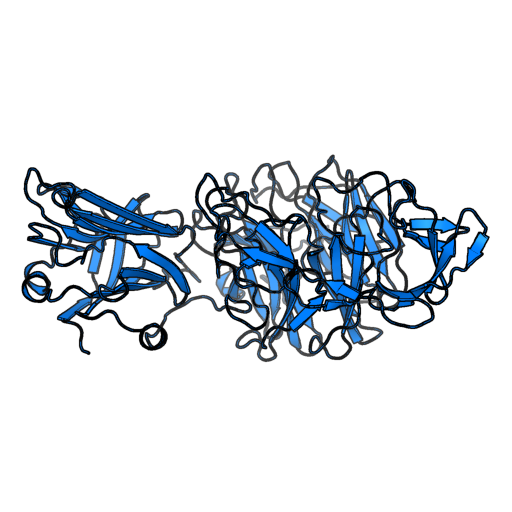N 1
ATOM 4781 C CA . LEU A 1 608 ? -7.527 -7.491 14.609 1.00 12.99 646 LEU A CA 1
ATOM 4782 C C . LEU A 1 608 ? -6.475 -6.556 15.171 1.00 12.92 646 LEU A C 1
ATOM 4783 O O . LEU A 1 608 ? -6.189 -6.588 16.369 1.00 13.74 646 LEU A O 1
ATOM 4788 N N . PRO A 1 609 ? -5.892 -5.703 14.313 1.00 13.82 647 PRO A N 1
ATOM 4789 C CA . PRO A 1 609 ? -4.899 -4.728 14.770 1.00 14.55 647 PRO A CA 1
ATOM 4790 C C . PRO A 1 609 ? -5.415 -3.842 15.910 1.00 13.20 647 PRO A C 1
ATOM 4791 O O . PRO A 1 609 ? -4.624 -3.375 16.737 1.00 16.53 647 PRO A O 1
ATOM 4795 N N . SER A 1 610 ? -6.727 -3.613 15.960 1.00 14.17 648 SER A N 1
ATOM 4796 C CA . SER A 1 610 ? -7.299 -2.736 16.979 1.00 13.11 648 SER A CA 1
ATOM 4797 C C . SER A 1 610 ? -7.721 -3.460 18.264 1.00 12.50 648 SER A C 1
ATOM 4798 O O . SER A 1 610 ? -8.110 -2.817 19.238 1.00 12.04 648 SER A O 1
ATOM 4801 N N . TYR A 1 611 ? -7.661 -4.788 18.264 1.00 11.66 649 TYR A N 1
ATOM 4802 C CA . TYR A 1 611 ? -8.053 -5.547 19.450 1.00 11.95 649 TYR A CA 1
ATOM 4803 C C . TYR A 1 611 ? -6.854 -5.771 20.378 1.00 10.17 649 TYR A C 1
ATOM 4804 O O . TYR A 1 611 ? -5.706 -5.884 19.921 1.00 9.95 649 TYR A O 1
ATOM 4813 N N . GLY A 1 612 ? -7.123 -5.798 21.683 1.00 9.32 650 GLY A N 1
ATOM 4814 C CA . GLY A 1 612 ? -6.083 -5.791 22.700 1.00 10.77 650 GLY A CA 1
ATOM 4815 C C . GLY A 1 612 ? -5.173 -7.005 22.731 1.00 8.54 650 GLY A C 1
ATOM 4816 O O . GLY A 1 612 ? -5.597 -8.148 22.525 1.00 10.58 650 GLY A O 1
ATOM 4817 N N . TYR A 1 613 ? -3.900 -6.752 22.996 1.00 8.27 651 TYR A N 1
ATOM 4818 C CA . TYR A 1 613 ? -2.934 -7.828 23.180 1.00 9.35 651 TYR A CA 1
ATOM 4819 C C . TYR A 1 613 ? -1.784 -7.280 23.995 1.00 8.71 651 TYR A C 1
ATOM 4820 O O . TYR A 1 613 ? -1.103 -6.351 23.559 1.00 9.90 651 TYR A O 1
ATOM 4829 N N . ALA A 1 614 ? -1.575 -7.816 25.192 1.00 7.93 652 ALA A N 1
ATOM 4830 C CA . ALA A 1 614 ? -0.571 -7.262 26.085 1.00 8.27 652 ALA A CA 1
ATOM 4831 C C . ALA A 1 614 ? 0.497 -8.290 26.439 1.00 9.14 652 ALA A C 1
ATOM 4832 O O . ALA A 1 614 ? 1.191 -8.761 25.548 1.00 9.25 652 ALA A O 1
ATOM 4834 N N . TYR A 1 615 ? 0.653 -8.626 27.715 1.00 8.94 653 TYR A N 1
ATOM 4835 C CA . TYR A 1 615 ? 1.641 -9.627 28.080 1.00 7.45 653 TYR A CA 1
ATOM 4836 C C . TYR A 1 615 ? 1.217 -10.991 27.546 1.00 7.69 653 TYR A C 1
ATOM 4837 O O . TYR A 1 615 ? 0.019 -11.276 27.376 1.00 8.53 653 TYR A O 1
ATOM 4846 N N . SER A 1 616 ? 2.210 -11.826 27.278 1.00 8.52 654 SER A N 1
ATOM 4847 C CA . SER A 1 616 ? 1.943 -13.093 26.634 1.00 8.58 654 SER A CA 1
ATOM 4848 C C . SER A 1 616 ? 2.932 -14.172 27.012 1.00 8.93 654 SER A C 1
ATOM 4849 O O . SER A 1 616 ? 4.053 -13.920 27.460 1.00 9.74 654 SER A O 1
ATOM 4852 N N . ALA A 1 617 ? 2.477 -15.407 26.815 1.00 6.98 655 ALA A N 1
ATOM 4853 C CA . ALA A 1 617 ? 3.280 -16.592 27.038 1.00 8.42 655 ALA A CA 1
ATOM 4854 C C . ALA A 1 617 ? 3.145 -17.496 25.821 1.00 8.86 655 ALA A C 1
ATOM 4855 O O . ALA A 1 617 ? 2.027 -17.735 25.329 1.00 9.88 655 ALA A O 1
ATOM 4857 N N . ILE A 1 618 ? 4.277 -17.996 25.324 1.00 9.42 656 ILE A N 1
ATOM 4858 C CA . ILE A 1 618 ? 4.237 -18.982 24.250 1.00 11.57 656 ILE A CA 1
ATOM 4859 C C . ILE A 1 618 ? 5.075 -20.215 24.554 1.00 11.41 656 ILE A C 1
ATOM 4860 O O . ILE A 1 618 ? 6.135 -20.137 25.177 1.00 10.22 656 ILE A O 1
ATOM 4865 N N . THR A 1 619 ? 4.590 -21.367 24.121 1.00 9.59 657 THR A N 1
ATOM 4866 C CA . THR A 1 619 ? 5.401 -22.567 24.241 1.00 9.28 657 THR A CA 1
ATOM 4867 C C . THR A 1 619 ? 5.072 -23.544 23.138 1.00 10.77 657 THR A C 1
ATOM 4868 O O . THR A 1 619 ? 3.939 -23.594 22.659 1.00 11.36 657 THR A O 1
ATOM 4872 N N . GLU A 1 620 ? 6.081 -24.302 22.720 1.00 9.12 658 GLU A N 1
ATOM 4873 C CA . GLU A 1 620 ? 5.854 -25.404 21.802 1.00 11.76 658 GLU A CA 1
ATOM 4874 C C . GLU A 1 620 ? 5.293 -26.561 22.594 1.00 9.47 658 GLU A C 1
ATOM 4875 O O . GLU A 1 620 ? 5.906 -27.033 23.555 1.00 11.31 658 GLU A O 1
ATOM 4881 N N . LEU A 1 621 ? 4.100 -26.987 22.203 1.00 8.96 659 LEU A N 1
ATOM 4882 C CA . LEU A 1 621 ? 3.465 -28.152 22.801 1.00 9.36 659 LEU A CA 1
ATOM 4883 C C . LEU A 1 621 ? 4.197 -29.397 22.306 1.00 10.05 659 LEU A C 1
ATOM 4884 O O . LEU A 1 621 ? 4.876 -29.360 21.261 1.00 11.78 659 LEU A O 1
ATOM 4889 N N . PRO A 1 622 ? 4.103 -30.498 23.063 1.00 9.36 660 PRO A N 1
ATOM 4890 C CA . PRO A 1 622 ? 4.830 -31.705 22.656 1.00 10.51 660 PRO A CA 1
ATOM 4891 C C . PRO A 1 622 ? 4.441 -32.223 21.275 1.00 12.01 660 PRO A C 1
ATOM 4892 O O . PRO A 1 622 ? 5.243 -32.931 20.664 1.00 14.79 660 PRO A O 1
ATOM 4896 N N . ASN A 1 623 ? 3.256 -31.878 20.790 1.00 10.34 661 ASN A N 1
ATOM 4897 C CA . ASN A 1 623 ? 2.836 -32.283 19.452 1.00 10.51 661 ASN A CA 1
ATOM 4898 C C . ASN A 1 623 ? 3.268 -31.316 18.350 1.00 11.47 661 ASN A C 1
ATOM 4899 O O . ASN A 1 623 ? 2.819 -31.425 17.210 1.00 15.29 661 ASN A O 1
ATOM 4904 N N . HIS A 1 624 ? 4.111 -30.353 18.727 1.00 10.25 662 HIS A N 1
ATOM 4905 C CA . HIS A 1 624 ? 4.673 -29.337 17.826 1.00 10.23 662 HIS A CA 1
ATOM 4906 C C . HIS A 1 624 ? 3.699 -28.244 17.411 1.00 12.01 662 HIS A C 1
ATOM 4907 O O . HIS A 1 624 ? 4.026 -27.418 16.560 1.00 12.63 662 HIS A O 1
ATOM 4914 N N . HIS A 1 625 ? 2.507 -28.241 17.998 1.00 9.89 663 HIS A N 1
ATOM 4915 C CA . HIS A 1 625 ? 1.675 -27.036 17.948 1.00 11.58 663 HIS A CA 1
ATOM 4916 C C . HIS A 1 625 ? 2.291 -25.975 18.840 1.00 10.59 663 HIS A C 1
ATOM 4917 O O . HIS A 1 625 ? 3.235 -26.250 19.597 1.00 9.70 663 HIS A O 1
ATOM 4924 N N . ILE A 1 626 ? 1.749 -24.762 18.745 1.00 10.79 664 ILE A N 1
ATOM 4925 C CA . ILE A 1 626 ? 2.161 -23.651 19.586 1.00 9.67 664 ILE A CA 1
ATOM 4926 C C . ILE A 1 626 ? 0.991 -23.264 20.476 1.00 9.72 664 ILE A C 1
ATOM 4927 O O . ILE A 1 626 ? -0.120 -23.050 19.989 1.00 11.42 664 ILE A O 1
ATOM 4932 N N . GLY A 1 627 ? 1.223 -23.220 21.782 1.00 8.59 665 GLY A N 1
ATOM 4933 C CA . GLY A 1 627 ? 0.230 -22.699 22.706 1.00 10.85 665 GLY A CA 1
ATOM 4934 C C . GLY A 1 627 ? 0.560 -21.265 23.081 1.00 7.74 665 GLY A C 1
ATOM 4935 O O . GLY A 1 627 ? 1.729 -20.934 23.313 1.00 8.17 665 GLY A O 1
ATOM 4936 N N . VAL A 1 628 ? -0.468 -20.417 23.117 1.00 9.04 666 VAL A N 1
ATOM 4937 C CA . VAL A 1 628 ? -0.315 -19.000 23.464 1.00 7.85 666 VAL A CA 1
ATOM 4938 C C . VAL A 1 628 ? -1.320 -18.685 24.570 1.00 8.17 666 VAL A C 1
ATOM 4939 O O . VAL A 1 628 ? -2.513 -18.922 24.414 1.00 8.88 666 VAL A O 1
ATOM 4943 N N . LEU A 1 629 ? -0.822 -18.205 25.703 1.00 7.93 667 LEU A N 1
ATOM 4944 C CA . LEU A 1 629 ? -1.662 -17.724 26.789 1.00 7.13 667 LEU A CA 1
ATOM 4945 C C . LEU A 1 629 ? -1.359 -16.237 26.922 1.00 7.51 667 LEU A C 1
ATOM 4946 O O . LEU A 1 629 ? -0.222 -15.850 27.179 1.00 8.14 667 LEU A O 1
ATOM 4951 N N . PHE A 1 630 ? -2.369 -15.404 26.723 1.00 6.89 668 PHE A N 1
ATOM 4952 C CA . PHE A 1 630 ? -2.091 -13.974 26.613 1.00 7.66 668 PHE A CA 1
ATOM 4953 C C . PHE A 1 630 ? -3.192 -13.098 27.183 1.00 10.15 668 PHE A C 1
ATOM 4954 O O . PHE A 1 630 ? -4.362 -13.511 27.278 1.00 8.67 668 PHE A O 1
ATOM 4962 N N . GLU A 1 631 ? -2.808 -11.870 27.533 1.00 8.42 669 GLU A N 1
ATOM 4963 C CA . GLU A 1 631 ? -3.742 -10.866 27.988 1.00 7.88 669 GLU A CA 1
ATOM 4964 C C . GLU A 1 631 ? -4.434 -10.261 26.774 1.00 8.93 669 GLU A C 1
ATOM 4965 O O . GLU A 1 631 ? -3.836 -9.471 26.048 1.00 8.57 669 GLU A O 1
ATOM 4971 N N . LYS A 1 632 ? -5.689 -10.627 26.542 1.00 6.80 670 LYS A N 1
ATOM 4972 C CA . LYS A 1 632 ? -6.439 -10.097 25.404 1.00 6.75 670 LYS A CA 1
ATOM 4973 C C . LYS A 1 632 ? -7.114 -8.767 25.755 1.00 9.42 670 LYS A C 1
ATOM 4974 O O . LYS A 1 632 ? -8.340 -8.621 25.709 1.00 9.13 670 LYS A O 1
ATOM 4980 N N . TYR A 1 633 ? -6.296 -7.787 26.106 1.00 8.98 671 TYR A N 1
ATOM 4981 C CA . TYR A 1 633 ? -6.789 -6.440 26.371 1.00 9.36 671 TYR A CA 1
ATOM 4982 C C . TYR A 1 633 ? -5.607 -5.518 26.439 1.00 8.68 671 TYR A C 1
ATOM 4983 O O . TYR A 1 633 ? -4.450 -5.956 26.447 1.00 9.33 671 TYR A O 1
ATOM 4992 N N . ASP A 1 634 ? -5.887 -4.227 26.459 1.00 7.46 672 ASP A N 1
ATOM 4993 C CA . ASP A 1 634 ? -4.805 -3.276 26.566 1.00 11.63 672 ASP A CA 1
ATOM 4994 C C . ASP A 1 634 ? -4.523 -3.014 28.043 1.00 12.48 672 ASP A C 1
ATOM 4995 O O . ASP A 1 634 ? -5.237 -2.258 28.709 1.00 11.84 672 ASP A O 1
ATOM 5000 N N . SER A 1 635 ? -3.486 -3.667 28.554 1.00 10.79 673 SER A N 1
ATOM 5001 C CA . SER A 1 635 ? -3.183 -3.634 29.983 1.00 9.27 673 SER A CA 1
ATOM 5002 C C . SER A 1 635 ? -2.462 -2.348 30.404 1.00 8.48 673 SER A C 1
ATOM 5003 O O . SER A 1 635 ? -2.121 -2.181 31.579 1.00 11.96 673 SER A O 1
ATOM 5006 N N . TRP A 1 636 ? -2.235 -1.443 29.456 1.00 10.93 674 TRP A N 1
ATOM 5007 C CA . TRP A 1 636 ? -1.716 -0.125 29.790 1.00 8.99 674 TRP A CA 1
ATOM 5008 C C . TRP A 1 636 ? -2.861 0.867 29.936 1.00 12.23 674 TRP A C 1
ATOM 5009 O O . TRP A 1 636 ? -2.805 1.776 30.764 1.00 12.40 674 TRP A O 1
ATOM 5020 N N . SER A 1 637 ? -3.899 0.702 29.123 1.00 10.73 675 SER A N 1
ATOM 5021 C CA . SER A 1 637 ? -4.975 1.696 29.083 1.00 9.01 675 SER A CA 1
ATOM 5022 C C . SER A 1 637 ? -5.697 1.872 30.416 1.00 10.09 675 SER A C 1
ATOM 5023 O O . SER A 1 637 ? -6.121 0.904 31.032 1.00 11.47 675 SER A O 1
ATOM 5026 N N . ARG A 1 638 ? -5.870 3.124 30.842 1.00 9.34 676 ARG A N 1
ATOM 5027 C CA . ARG A 1 638 ? -6.630 3.397 32.067 1.00 7.42 676 ARG A CA 1
ATOM 5028 C C . ARG A 1 638 ? -8.140 3.256 31.860 1.00 8.94 676 ARG A C 1
ATOM 5029 O O . ARG A 1 638 ? -8.916 3.449 32.797 1.00 10.56 676 ARG A O 1
ATOM 5037 N N . ASN A 1 639 ? -8.557 2.916 30.640 1.00 9.82 677 ASN A N 1
ATOM 5038 C CA . ASN A 1 639 ? -9.958 2.606 30.360 1.00 10.25 677 ASN A CA 1
ATOM 5039 C C . ASN A 1 639 ? -10.268 1.117 30.439 1.00 8.10 677 ASN A C 1
ATOM 5040 O O . ASN A 1 639 ? -11.431 0.729 30.358 1.00 9.95 677 ASN A O 1
ATOM 5045 N N . GLU A 1 640 ? -9.237 0.287 30.567 1.00 9.24 678 GLU A N 1
ATOM 5046 C CA . GLU A 1 640 ? -9.446 -1.166 30.518 1.00 9.43 678 GLU A CA 1
ATOM 5047 C C . GLU A 1 640 ? -8.956 -1.891 31.770 1.00 9.55 678 GLU A C 1
ATOM 5048 O O . GLU A 1 640 ? -8.624 -3.068 31.711 1.00 9.52 678 GLU A O 1
ATOM 5054 N N . LEU A 1 641 ? -8.900 -1.171 32.891 1.00 9.94 679 LEU A N 1
ATOM 5055 C CA . LEU A 1 641 ? -8.563 -1.754 34.189 1.00 9.64 679 LEU A CA 1
ATOM 5056 C C . LEU A 1 641 ? -9.668 -2.693 34.633 1.00 9.17 679 LEU A C 1
ATOM 5057 O O . LEU A 1 641 ? -10.834 -2.512 34.273 1.00 9.48 679 LEU A O 1
ATOM 5062 N N . HIS A 1 642 ? -9.297 -3.719 35.394 1.00 9.10 680 HIS A N 1
ATOM 5063 C CA . HIS A 1 642 ? -10.269 -4.520 36.148 1.00 7.76 680 HIS A CA 1
ATOM 5064 C C . HIS A 1 642 ? -11.274 -5.261 35.266 1.00 10.61 680 HIS A C 1
ATOM 5065 O O . HIS A 1 642 ? -12.496 -5.195 35.497 1.00 10.37 680 HIS A O 1
ATOM 5072 N N . LEU A 1 643 ? -10.751 -5.975 34.271 1.00 10.80 681 LEU A N 1
ATOM 5073 C CA . LEU A 1 643 ? -11.569 -6.812 33.400 1.00 9.76 681 LEU A CA 1
ATOM 5074 C C . LEU A 1 643 ? -11.353 -8.256 33.780 1.00 9.34 681 LEU A C 1
ATOM 5075 O O . LEU A 1 643 ? -10.209 -8.667 33.998 1.00 12.26 681 LEU A O 1
ATOM 5080 N N . SER A 1 644 ? -12.445 -9.012 33.826 1.00 7.68 682 SER A N 1
ATOM 5081 C CA A SER A 1 644 ? -12.359 -10.435 34.126 0.60 9.28 682 SER A CA 1
ATOM 5082 C CA B SER A 1 644 ? -12.406 -10.447 34.129 0.40 9.30 682 SER A CA 1
ATOM 5083 C C . SER A 1 644 ? -12.301 -11.317 32.879 1.00 10.63 682 SER A C 1
ATOM 5084 O O . SER A 1 644 ? -12.913 -11.023 31.843 1.00 9.77 682 SER A O 1
ATOM 5089 N N . ASN A 1 645 ? -11.543 -12.405 32.991 1.00 9.52 683 ASN A N 1
ATOM 5090 C CA . ASN A 1 645 ? -11.498 -13.448 31.966 1.00 11.13 683 ASN A CA 1
ATOM 5091 C C . ASN A 1 645 ? -11.018 -12.947 30.614 1.00 9.97 683 ASN A C 1
ATOM 5092 O O . ASN A 1 645 ? -11.564 -13.310 29.560 1.00 9.94 683 ASN A O 1
ATOM 5097 N N . VAL A 1 646 ? -9.971 -12.125 30.659 1.00 9.26 684 VAL A N 1
ATOM 5098 C CA . VAL A 1 646 ? -9.309 -11.636 29.449 1.00 9.18 684 VAL A CA 1
ATOM 5099 C C . VAL A 1 646 ? -7.974 -12.334 29.164 1.00 8.93 684 VAL A C 1
ATOM 5100 O O . VAL A 1 646 ? -7.437 -12.194 28.070 1.00 9.43 684 VAL A O 1
ATOM 5104 N N . VAL A 1 647 ? -7.453 -13.090 30.139 1.00 7.82 685 VAL A N 1
ATOM 5105 C CA . VAL A 1 647 ? -6.273 -13.931 29.898 1.00 7.12 685 VAL A CA 1
ATOM 5106 C C . VAL A 1 647 ? -6.803 -15.238 29.307 1.00 8.65 685 VAL A C 1
ATOM 5107 O O . VAL A 1 647 ? -7.551 -15.975 29.954 1.00 10.73 685 VAL A O 1
ATOM 5111 N N . GLN A 1 648 ? -6.448 -15.476 28.050 1.00 6.51 686 GLN A N 1
ATOM 5112 C CA . GLN A 1 648 ? -7.027 -16.554 27.251 1.00 8.13 686 GLN A CA 1
ATOM 5113 C C . GLN A 1 648 ? -5.957 -17.370 26.549 1.00 7.19 686 GLN A C 1
ATOM 5114 O O . GLN A 1 648 ? -4.857 -16.887 26.292 1.00 8.38 686 GLN A O 1
ATOM 5120 N N . TYR A 1 649 ? -6.297 -18.625 26.258 1.00 8.28 687 TYR A N 1
ATOM 5121 C CA . TYR A 1 649 ? -5.368 -19.597 25.675 1.00 8.81 687 TYR A CA 1
ATOM 5122 C C . TYR A 1 649 ? -5.840 -20.032 24.286 1.00 8.15 687 TYR A C 1
ATOM 5123 O O . TYR A 1 649 ? -7.012 -20.402 24.096 1.00 9.75 687 TYR A O 1
ATOM 5132 N N . ILE A 1 650 ? -4.923 -20.010 23.322 1.00 6.92 688 ILE A N 1
ATOM 5133 C CA . ILE A 1 650 ? -5.213 -20.534 21.987 1.00 9.61 688 ILE A CA 1
ATOM 5134 C C . ILE A 1 650 ? -4.149 -21.545 21.555 1.00 8.87 688 ILE A C 1
ATOM 5135 O O . ILE A 1 650 ? -3.028 -21.540 22.069 1.00 9.48 688 ILE A O 1
ATOM 5140 N N . ASP A 1 651 ? -4.516 -22.387 20.590 1.00 11.76 689 ASP A N 1
ATOM 5141 C CA . ASP A 1 651 ? -3.622 -23.380 20.009 1.00 9.46 689 ASP A CA 1
ATOM 5142 C C . ASP A 1 651 ? -3.418 -23.045 18.531 1.00 10.74 689 ASP A C 1
ATOM 5143 O O . ASP A 1 651 ? -4.393 -22.878 17.795 1.00 13.03 689 ASP A O 1
ATOM 5148 N N . LEU A 1 652 ? -2.164 -22.934 18.104 1.00 11.64 690 LEU A N 1
ATOM 5149 C CA . LEU A 1 652 ? -1.857 -22.641 16.709 1.00 11.43 690 LEU A CA 1
ATOM 5150 C C . LEU A 1 652 ? -0.924 -23.691 16.121 1.00 14.70 690 LEU A C 1
ATOM 5151 O O . LEU A 1 652 ? -0.148 -24.331 16.842 1.00 15.10 690 LEU A O 1
ATOM 5156 N N . GLU A 1 653 ? -1.004 -23.871 14.805 1.00 17.21 691 GLU A N 1
ATOM 5157 C CA . GLU A 1 653 ? -0.072 -24.729 14.079 1.00 16.36 691 GLU A CA 1
ATOM 5158 C C . GLU A 1 653 ? 0.860 -23.875 13.222 1.00 16.13 691 GLU A C 1
ATOM 5159 O O . GLU A 1 653 ? 0.509 -22.756 12.850 1.00 16.35 691 GLU A O 1
ATOM 5165 N N . ILE A 1 654 ? 2.039 -24.400 12.896 1.00 16.73 692 ILE A N 1
ATOM 5166 C CA . ILE A 1 654 ? 3.005 -23.620 12.122 1.00 16.32 692 ILE A CA 1
ATOM 5167 C C . ILE A 1 654 ? 2.425 -23.187 10.784 1.00 19.04 692 ILE A C 1
ATOM 5168 O O . ILE A 1 654 ? 2.629 -22.053 10.347 1.00 19.11 692 ILE A O 1
ATOM 5173 N N . ASN A 1 655 ? 1.658 -24.072 10.154 1.00 16.35 693 ASN A N 1
ATOM 5174 C CA . ASN A 1 655 ? 1.014 -23.720 8.894 1.00 19.79 693 ASN A CA 1
ATOM 5175 C C . ASN A 1 655 ? 0.057 -22.522 9.016 1.00 20.30 693 ASN A C 1
ATOM 5176 O O . ASN A 1 655 ? -0.159 -21.805 8.044 1.00 21.53 693 ASN A O 1
ATOM 5181 N N . ASP A 1 656 ? -0.501 -22.295 10.205 1.00 16.85 694 ASP A N 1
ATOM 5182 C CA . ASP A 1 656 ? -1.357 -21.124 10.407 1.00 17.36 694 ASP A CA 1
ATOM 5183 C C . ASP A 1 656 ? -0.528 -19.855 10.350 1.00 19.83 694 ASP A C 1
ATOM 5184 O O . ASP A 1 656 ? -1.025 -18.784 9.983 1.00 20.00 694 ASP A O 1
ATOM 5189 N N . LEU A 1 657 ? 0.740 -19.977 10.729 1.00 16.25 695 LEU A N 1
ATOM 5190 C CA . LEU A 1 657 ? 1.583 -18.798 10.895 1.00 21.86 695 LEU A CA 1
ATOM 5191 C C . LEU A 1 657 ? 2.249 -18.392 9.591 1.00 23.29 695 LEU A C 1
ATOM 5192 O O . LEU A 1 657 ? 2.580 -17.226 9.390 1.00 23.57 695 LEU A O 1
ATOM 5197 N N . THR A 1 658 ? 2.447 -19.362 8.708 1.00 23.48 696 THR A N 1
ATOM 5198 C CA . THR A 1 658 ? 3.221 -19.138 7.499 1.00 24.17 696 THR A CA 1
ATOM 5199 C C . THR A 1 658 ? 2.317 -19.028 6.278 1.00 29.66 696 THR A C 1
ATOM 5200 O O . THR A 1 658 ? 2.705 -18.460 5.261 1.00 35.70 696 THR A O 1
#

Solvent-accessible surface area: 25242 Å² total; per-residue (Å²): 131,82,41,44,16,125,18,34,90,36,109,1,80,71,146,33,48,84,3,18,95,93,0,44,112,82,26,60,55,96,19,0,0,0,16,0,16,0,69,2,47,154,21,50,79,55,0,0,1,0,1,0,1,4,16,128,85,64,64,94,41,0,1,0,1,0,12,0,93,53,40,1,21,0,0,0,29,0,47,0,53,102,85,62,10,87,44,112,24,41,11,6,14,12,6,4,0,77,26,80,60,135,30,9,36,1,1,0,5,0,9,0,33,24,194,96,88,19,0,14,0,21,1,5,48,10,87,12,16,57,59,99,20,135,81,26,0,9,0,34,74,5,63,38,36,47,61,0,7,0,0,0,0,28,21,66,53,137,82,61,64,54,0,73,16,14,0,42,89,1,9,1,29,43,83,23,19,55,92,144,57,14,91,99,30,101,83,52,48,22,18,60,37,6,3,69,37,45,13,54,1,70,0,20,2,8,18,4,1,0,1,26,41,4,104,66,18,29,0,0,0,0,0,0,0,1,3,0,0,7,17,77,10,63,0,2,1,0,0,0,1,2,45,0,95,43,44,2,145,89,40,29,111,8,59,46,8,5,74,3,52,4,4,70,47,38,82,21,146,0,14,60,65,132,168,31,35,97,22,52,4,45,6,0,0,0,0,12,17,0,1,0,0,19,0,108,118,54,43,63,0,0,0,0,0,4,0,6,7,20,10,16,1,80,147,77,4,63,92,65,27,5,0,17,76,74,52,141,52,104,84,26,10,38,0,56,56,120,74,43,146,66,58,87,20,0,22,57,109,150,12,43,0,50,23,32,71,71,103,134,90,39,99,29,41,13,52,78,101,33,26,0,30,74,40,54,162,78,41,64,11,62,9,20,20,8,23,42,123,76,39,60,38,83,49,114,84,57,64,118,126,7,58,15,7,1,2,10,107,48,5,45,0,79,7,1,58,0,0,5,10,0,15,2,21,1,120,51,109,0,86,58,29,86,81,14,126,24,10,49,19,36,48,32,73,165,51,7,19,5,28,0,2,1,3,35,4,20,26,4,146,81,53,55,28,1,0,1,3,0,20,7,62,26,31,0,0,0,0,3,2,68,38,16,6,145,87,29,91,82,10,46,6,96,12,92,19,188,129,9,52,0,4,0,5,12,2,11,2,106,92,12,5,0,15,0,0,0,9,3,72,71,13,61,0,0,56,1,14,1,128,56,30,0,71,88,37,53,180,29,47,77,4,113,46,1,51,6,6,82,47,0,1,1,0,5,5,12,52,13,72,80,116,12,80,62,77,45,0,0,0,0,0,0,2,32,15,182,84,7,6,62,7,2,36,0,0,0,0,6,2,55,113,150,79,5,49,26,86,47,99,42,83,19,42,1,13,13,111,44,4,11,3,0,16,0,3,3,6,25,1,55,63,80,46,0,0,0,0,0,0,11,3,20,15,120,33,127,95,20,12,5,2,20,22,3,5,11,1,2,42,0,81,27,135,46,8,73

Nearest PDB structures (foldseek):
  4xmi-assembly1_A  TM=1.000E+00  e=0.000E+00  Streptococcus pneumoniae TIGR4
  4xyx-assembly1_A  TM=1.001E+00  e=0.000E+00  Streptococcus pneumoniae
  4fpf-assembly1_A  TM=9.996E-01  e=0.000E+00  Streptococcus pneumoniae
  4x49-assembly1_A  TM=9.728E-01  e=6.627E-52  Mediterraneibacter gnavus ATCC 29149
  6er4-assembly1_B  TM=9.354E-01  e=1.630E-13  Mediterraneibacter gnavus ATCC 29149

Sequence (658 aa):
ISPIFQGGSYQLNNKSIDISSLLLDKLSGESQTVVMKFKADKPNSLQALFGLSNSKAGFKNNYFSIFMRDSGEIGVEIRDAQKGINYLFSRPASLWGKHKGQAVENTLVFVSDSKDKTYTMYVNGIEVFSETVDTFLPISNINGIDKATLGAVNREGKEHYLAKGSIDEISLFNKAISDQEVSTIPLSNPFQLIFQSGDSTQANYFRIPTLYTLSSGRVLSSIDARYGGTHDSKSKINIATSYSDDNGKTWSEPIFAMKFNDYEEQLVYWPRDNKLKNSQISGSASFIDSSIVEDKKSGKTILLADVMPAGIGNNNNANKADSGFKEINGHYYLKLKKNGDNDFRYTVRENGVVYNETTNKPTNYTINDKYEVLEGGKSLTVEQYSVDFDSGSLRERHNGKQVPMNVFYKDSLFKVTPTNYIAMTTSQNRGESWEQFKLLPPFLGEKHNGTYLCPGQGLALLKSSNRLIFATYTSGELTYLISDDSGQTWKKSSASIPFKNATAEAQMVELRDGVIRTFFRTTTGKIAYMTSRDSGETWSKVSYIDGIQQTSYGTQVSAIKYSQLIDGKEAVILSTPNSRSGRKGGQLVVGLVNKEDDSIDDWKYHYGIDLPSYGYAYSAITELPNHHIGVLFEKYDSWSRNELHLSSNVVQYIDLEINDLT

Secondary structure (DSSP, 8-state):
---SEEEEEEEEESS-EE-HHHHTTT--SS-EEEEEEEE-SS--SEEEEEEEE--STT-TT-EEEEEEETTS-EEEEEEETTTTEEEEEEESS----EETTEE--EEEEEEEETTTTEEEEEETTEEEEEEE-SS---GGGSTT--EEEESSEEETTEEES--EEEEEEEEEESS---HHHHTTS----S-B-SS-TTSTT--SEEE----EE-TTS-EEEEEEEESSTTPPSSS-EEEEEEEESSTTSS-PPPEEEE---SB---------STTTTT----S--EEEEEEEEE-TTT--EEEEEEEE-TT--TTTS-TT--SEEEETTEEEEEEEETT-SS--EEE-GGGEEEETTTTEEEEEEE-TTSBEEETTEE-EEEEEEEE-TTSS-EEEEEEEEEE-BTTSTT-SEE--SS-EEEEEEESSTTS--PPPEEPPPSS-TTSPPPEEPSEE-EE-TTS--EEEEEEETTEEEEEEESSTTSS-EEEEEE-S-SS----EEEEEEETTEEEEEE--SSSS-EEEEESSTTSS-PPPEE-SS----SS----EEEE-SS-BTTB-EEEEEEE--SSSSB-EEEEEEEEETTTTEEEEEEEEESS-TTSB--SEEEEE-TTS-EEEEEE-S-SS-TTS-S-SS-EEEEEE-HHHH-

Radius of gyration: 27.09 Å; Cα contacts (8 Å, |Δi|>4): 1986; chains: 1; bounding box: 78×49×68 Å

B-factor: mean 19.49, std 8.82, range [5.8, 56.26]

InterPro domains:
  IPR002860 BNR repeat [PF02012] (281-290)
  IPR004124 Glycoside hydrolase, family 33, N-terminal [PF02973] (42-227)
  IPR011040 Sialidase [PF13088] (456-661)
  IPR013320 Concanavalin A-like lectin/glucanase domain superfamily [SSF49899] (67-222)
  IPR023364 Trans-sialidase, domain 3 [G3DSA:2.40.220.10] (363-460)
  IPR026856 Sialidase family [PTHR10628] (229-679)
  IPR036278 Sialidase superfamily [SSF50939] (230-677)

CATH classification: 2.60.120.200 (+2 more: 2.120.10.10, 2.40.220.10)